Protein AF-A0A8D0GZB5-F1 (afdb_monomer)

Mean predicted aligned error: 7.15 Å

Nearest PDB structures (foldseek):
  3p8c-assembly1_B  TM=9.663E-01  e=1.824E-29  Homo sapiens
  7usc-assembly1_B  TM=9.760E-01  e=8.328E-29  Homo sapiens
  7usd-assembly1_B  TM=9.710E-01  e=8.677E-29  Homo sapiens
  7use-assembly1_B  TM=9.646E-01  e=8.677E-29  Homo sapiens
  4n78-assembly1_B  TM=9.648E-01  e=1.480E-28  Homo sapiens

Foldseek 3Di:
DVVLLLVVQLVCFPPDDLPPPCVSCVVLLVCLVVLLVVLVVVLVVLLVLLVLVVVLLVVLVVCVVVVDDAACLPPVVVLVVNLLSLLLNLLSLVVCLVPPSSSSSLRSNQSSVCSVPVDGDPCSVVSRVVSVCVPVPLLSLLVSCQSVLVVLLNSLLSCPVVLVVLLDFLVVCVVVVALDLVPDVVCNPPAPDDSRLPSLDPQDGDDSLSSLLSSCSSSVVCCVPPVSSVVSNLSSLLQAQWDDSDDLDIDRSLVSSLVNQVPDPPCVVVNVSSVVSNVNNLAPNLVRLLSLLVSLLVSLVNNLVVCVVPVLSCQRCVSSLSNSLRSLVVSVVRLVNDLPPPPRHDPNVSSDDPCNVSSVVSNVSSVVSCVVCVVSNVVSVVCCCVPPVVVVVVVVVPPDDCPDDPPDDDDD

Secondary structure (DSSP, 8-state):
-HHHHHHHHHHHTT---TTT-TTTSHHHHHHHHHHHHHHHHHHHHHHHHHHHHHHHHHHHHHHHHTT----TTTSHHHHHHHHHHHHHHHHHHHHHHH-TTHHHHHHHHHHHHHHHHSS--TTHHHHHHHHHHTTSHHHHHHHHTSTTHHHHHHHHHHTHHHHHHHT--HHHHHHTTTT-SSTTGGGSSS----TTGGGSPPSSS--HHHHHHHHHHHTTTHHHH-HHHHHHHHHHHTT-SEEEEETTEEEEHHHHHHHHHHTSTT-HHHHHHHHHHHHHHHHHHHHHHHHHHHHHHHHHHHHHHHHHH-GGGHHHHHHHHHHHHHHHHHHHHHHHHHSS--TT-S-GGGG--TTHHHHHHHHHHHHHHHHHTHHHHHHHHHHHIIIIIHHHHHHHHHS---TTSSSS----

Solvent-accessible surface area (backbone atoms only — not comparable to full-atom values): 23004 Å² total; per-residue (Å²): 113,63,66,59,28,46,56,49,36,50,74,35,56,72,70,72,60,74,79,85,39,46,84,54,38,44,57,50,68,74,43,18,73,57,46,34,67,69,36,43,67,59,45,50,53,54,50,53,53,51,53,50,49,52,54,50,50,56,48,54,53,50,43,60,75,64,63,64,87,48,31,48,78,78,46,36,72,62,35,48,51,54,46,49,50,53,50,48,52,52,33,52,50,54,52,55,60,66,45,80,57,50,54,34,54,47,42,52,30,37,49,20,41,19,75,72,72,77,46,67,55,89,59,49,65,62,51,37,51,53,58,58,60,37,72,51,44,66,64,43,47,28,60,70,30,51,85,47,29,65,61,52,52,48,38,51,57,45,42,49,65,60,48,56,67,71,68,57,47,38,67,54,39,59,75,68,48,57,71,55,62,69,83,47,64,89,51,52,80,45,63,72,79,51,99,43,61,82,70,53,56,77,84,80,87,75,56,68,48,54,44,36,44,51,52,47,58,33,28,45,73,46,53,79,76,36,69,69,55,36,52,52,34,48,53,28,44,40,70,47,65,59,42,72,61,54,91,86,48,65,39,53,49,54,63,54,49,39,56,58,39,66,74,40,90,88,32,66,67,57,40,49,51,42,53,53,27,48,54,48,26,47,71,44,40,42,59,44,53,45,41,36,53,58,46,46,43,56,40,47,50,53,45,45,53,52,41,70,78,38,56,74,44,44,40,41,40,42,65,52,56,44,43,51,48,40,55,49,50,52,53,52,56,50,45,63,68,55,53,71,78,59,94,80,54,65,67,66,69,44,60,58,68,91,60,50,65,57,44,54,48,51,46,49,52,50,53,47,53,53,64,76,42,40,68,56,35,50,53,42,51,54,48,42,43,65,72,45,51,51,51,56,51,50,54,60,70,68,51,75,77,75,91,74,73,83,87,76,74,90,80,130

Organism: Sphenodon punctatus (NCBI:txid8508)

Structure (mmCIF, N/CA/C/O backbone):
data_AF-A0A8D0GZB5-F1
#
_entry.id   AF-A0A8D0GZB5-F1
#
loop_
_atom_site.group_PDB
_atom_site.id
_atom_site.type_symbol
_atom_site.label_atom_id
_atom_site.label_alt_id
_atom_site.label_comp_id
_atom_site.label_asym_id
_atom_site.label_entity_id
_atom_site.label_seq_id
_atom_site.pdbx_PDB_ins_code
_atom_site.Cartn_x
_atom_site.Cartn_y
_atom_site.Cartn_z
_atom_site.occupancy
_atom_site.B_iso_or_equiv
_atom_site.auth_seq_id
_atom_site.auth_comp_id
_atom_site.auth_asym_id
_atom_site.auth_atom_id
_atom_site.pdbx_PDB_model_num
ATOM 1 N N . SER A 1 1 ? -39.139 0.754 20.064 1.00 78.31 1 SER A N 1
ATOM 2 C CA . SER A 1 1 ? -38.426 0.935 18.785 1.00 78.31 1 SER A CA 1
ATOM 3 C C . SER A 1 1 ? -37.000 0.451 18.968 1.00 78.31 1 SER A C 1
ATOM 5 O O . SER A 1 1 ? -36.469 0.668 20.049 1.00 78.31 1 SER A O 1
ATOM 7 N N . MET A 1 2 ? -36.387 -0.197 17.972 1.00 90.50 2 MET A N 1
ATOM 8 C CA . MET A 1 2 ? -34.974 -0.603 18.049 1.00 90.50 2 MET A CA 1
ATOM 9 C C . MET A 1 2 ? -34.041 0.617 18.164 1.00 90.50 2 MET A C 1
ATOM 11 O O . MET A 1 2 ? -33.030 0.576 18.855 1.00 90.50 2 MET A O 1
ATOM 15 N N . GLU A 1 3 ? -34.438 1.753 17.587 1.00 90.19 3 GLU A N 1
ATOM 16 C CA . GLU A 1 3 ? -33.656 2.995 17.554 1.00 90.19 3 GLU A CA 1
ATOM 17 C C . GLU A 1 3 ? -33.255 3.519 18.948 1.00 90.19 3 GLU A C 1
ATOM 19 O O . GLU A 1 3 ? -32.146 4.021 19.133 1.00 90.19 3 GLU A O 1
ATOM 24 N N . SER A 1 4 ? -34.122 3.371 19.959 1.00 89.56 4 SER A N 1
ATOM 25 C CA . SER A 1 4 ? -33.793 3.770 21.334 1.00 89.56 4 SER A CA 1
ATOM 26 C C . SER A 1 4 ? -32.680 2.909 21.931 1.00 89.56 4 SER A C 1
ATOM 28 O O . SER A 1 4 ? -31.830 3.426 22.654 1.00 89.56 4 SER A O 1
ATOM 30 N N . SER A 1 5 ? -32.657 1.614 21.599 1.00 92.31 5 SER A N 1
ATOM 31 C CA . SER A 1 5 ? -31.605 0.690 22.023 1.00 92.31 5 SER A CA 1
ATOM 32 C C . SER A 1 5 ? -30.276 1.033 21.349 1.00 92.31 5 SER A C 1
ATOM 34 O O . SER A 1 5 ? -29.260 1.104 22.033 1.00 92.31 5 SER A O 1
ATOM 36 N N . LEU A 1 6 ? -30.285 1.337 20.044 1.00 94.12 6 LEU A N 1
ATOM 37 C CA . LEU A 1 6 ? -29.076 1.730 19.302 1.00 94.12 6 LEU A CA 1
ATOM 38 C C . LEU A 1 6 ? -28.446 3.005 19.884 1.00 94.12 6 LEU A C 1
ATOM 40 O O . LEU A 1 6 ? -27.246 3.037 20.156 1.00 94.12 6 LEU A O 1
ATOM 44 N N . LYS A 1 7 ? -29.259 4.037 20.157 1.00 93.81 7 LYS A N 1
ATOM 45 C CA . LYS A 1 7 ? -28.791 5.293 20.776 1.00 93.81 7 LYS A CA 1
ATOM 46 C C . LYS A 1 7 ? -28.202 5.067 22.169 1.00 93.81 7 LYS A C 1
ATOM 48 O O . LYS A 1 7 ? -27.172 5.659 22.496 1.00 93.81 7 LYS A O 1
ATOM 53 N N . TYR A 1 8 ? -28.836 4.221 22.983 1.00 93.69 8 TYR A N 1
ATOM 54 C CA . TYR A 1 8 ? -28.316 3.856 24.302 1.00 93.69 8 TYR A CA 1
ATOM 55 C C . TYR A 1 8 ? -26.964 3.150 24.200 1.00 93.69 8 TYR A C 1
ATOM 57 O O . TYR A 1 8 ? -26.010 3.579 24.848 1.00 93.69 8 TYR A O 1
ATOM 65 N N . ILE A 1 9 ? -26.878 2.117 23.354 1.00 95.25 9 ILE A N 1
ATOM 66 C CA . ILE A 1 9 ? -25.661 1.327 23.154 1.00 95.25 9 ILE A CA 1
ATOM 67 C C . ILE A 1 9 ? -24.524 2.236 22.699 1.00 95.25 9 ILE A C 1
ATOM 69 O O . ILE A 1 9 ? -23.475 2.247 23.333 1.00 95.25 9 ILE A O 1
ATOM 73 N N . ASN A 1 10 ? -24.748 3.068 21.679 1.00 94.75 10 ASN A N 1
ATOM 74 C CA . ASN A 1 10 ? -23.716 3.975 21.180 1.00 94.75 10 ASN A CA 1
ATOM 75 C C . ASN A 1 10 ? -23.206 4.937 22.267 1.00 94.75 10 ASN A C 1
ATOM 77 O O . ASN A 1 10 ? -22.006 5.160 22.397 1.00 94.75 10 ASN A O 1
ATOM 81 N N . LYS A 1 11 ? -24.116 5.487 23.082 1.00 94.19 11 LYS A N 1
ATOM 82 C CA . LYS A 1 11 ? -23.776 6.440 24.150 1.00 94.19 11 LYS A CA 1
ATOM 83 C C . LYS A 1 11 ? -23.033 5.791 25.320 1.00 94.19 11 LYS A C 1
ATOM 85 O O . LYS A 1 11 ? -22.265 6.469 25.998 1.00 94.19 11 LYS A O 1
ATOM 90 N N . LYS A 1 12 ? -23.323 4.524 25.617 1.00 95.12 12 LYS A N 1
ATOM 91 C CA . LYS A 1 12 ? -22.764 3.806 26.769 1.00 95.12 12 LYS A CA 1
ATOM 92 C C . LYS A 1 12 ? -21.559 2.941 26.424 1.00 95.12 12 LYS A C 1
ATOM 94 O O . LYS A 1 12 ? -20.862 2.525 27.340 1.00 95.12 12 LYS A O 1
ATOM 99 N N . PHE A 1 13 ? -21.286 2.710 25.144 1.00 95.81 13 PHE A N 1
ATOM 100 C CA . PHE A 1 13 ? -20.160 1.906 24.688 1.00 95.81 13 PHE A CA 1
ATOM 101 C C . PHE A 1 13 ? -18.816 2.394 25.266 1.00 95.81 13 PHE A C 1
ATOM 103 O O . PHE A 1 13 ? -18.547 3.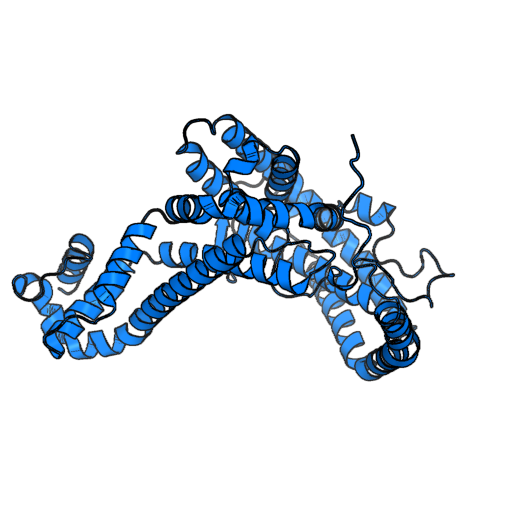598 25.228 1.00 95.81 13 PHE A O 1
ATOM 110 N N . PRO A 1 14 ? -17.939 1.493 25.754 1.00 94.44 14 PRO A N 1
ATOM 111 C CA . PRO A 1 14 ? -18.091 0.035 25.860 1.00 94.44 14 PRO A CA 1
ATOM 112 C C . PRO A 1 14 ? -18.763 -0.431 27.168 1.00 94.44 14 PRO A C 1
ATOM 114 O O . PRO A 1 14 ? -19.009 -1.618 27.344 1.00 94.44 14 PRO A O 1
ATOM 117 N N . ASN A 1 15 ? -19.092 0.482 28.082 1.00 93.38 15 ASN A N 1
ATOM 118 C CA . ASN A 1 15 ? -19.664 0.192 29.401 1.00 93.38 15 ASN A CA 1
ATOM 119 C C . ASN A 1 15 ? -21.188 -0.022 29.332 1.00 93.38 15 ASN A C 1
ATOM 121 O O . ASN A 1 15 ? -21.980 0.830 29.749 1.00 93.38 15 ASN A O 1
ATOM 125 N N . LEU A 1 16 ? -21.597 -1.159 28.772 1.00 89.56 16 LEU A N 1
ATOM 126 C CA . LEU A 1 16 ? -22.999 -1.542 28.604 1.00 89.56 16 LEU A CA 1
ATOM 127 C C . LEU A 1 16 ? -23.508 -2.293 29.842 1.00 89.56 16 LEU A C 1
ATOM 129 O O . LEU A 1 16 ? -22.900 -3.272 30.260 1.00 89.56 16 LEU A O 1
ATOM 133 N N . ASP A 1 17 ? -24.637 -1.857 30.409 1.00 85.31 17 ASP A N 1
ATOM 134 C CA . ASP A 1 17 ? -25.296 -2.553 31.521 1.00 85.31 17 ASP A CA 1
ATOM 135 C C . ASP A 1 17 ? -26.602 -3.196 31.045 1.00 85.31 17 ASP A C 1
ATOM 137 O O . ASP A 1 17 ? -27.658 -2.558 30.957 1.00 85.31 17 ASP A O 1
ATOM 141 N N . THR A 1 18 ? -26.519 -4.485 30.723 1.00 82.94 18 THR A N 1
ATOM 142 C CA . THR A 1 18 ? -27.644 -5.285 30.228 1.00 82.94 18 THR A CA 1
ATOM 143 C C . THR A 1 18 ? -28.671 -5.614 31.312 1.00 82.94 18 THR A C 1
ATOM 145 O O . THR A 1 18 ? -29.835 -5.865 30.991 1.00 82.94 18 THR A O 1
ATOM 148 N N . ARG A 1 19 ? -28.281 -5.574 32.595 1.00 77.69 19 ARG A N 1
ATOM 149 C CA . ARG A 1 19 ? -29.120 -5.992 33.727 1.00 77.69 19 ARG A CA 1
ATOM 150 C C . ARG A 1 19 ? -30.003 -4.857 34.230 1.00 77.69 19 ARG A C 1
ATOM 152 O O . ARG A 1 19 ? -31.192 -5.074 34.457 1.00 77.69 19 ARG A O 1
ATOM 159 N N . SER A 1 20 ? -29.459 -3.646 34.365 1.00 75.44 20 SER A N 1
ATOM 160 C CA . SER A 1 20 ? -30.212 -2.490 34.879 1.00 75.44 20 SER A CA 1
ATOM 161 C C . SER A 1 20 ? -31.029 -1.755 33.810 1.00 75.44 20 SER A C 1
ATOM 163 O O . SER A 1 20 ? -32.005 -1.078 34.129 1.00 75.44 20 SER A O 1
ATOM 165 N N . SER A 1 21 ? -30.665 -1.883 32.529 1.00 79.50 21 SER A N 1
ATOM 166 C CA . SER A 1 21 ? -31.226 -1.063 31.440 1.00 79.50 21 SER A CA 1
ATOM 167 C C . SER A 1 21 ? -32.299 -1.782 30.612 1.00 79.50 21 SER A C 1
ATOM 169 O O . SER A 1 21 ? -32.443 -1.560 29.406 1.00 79.50 21 SER A O 1
ATOM 171 N N . THR A 1 22 ? -33.104 -2.621 31.268 1.00 73.75 22 THR A N 1
ATOM 172 C CA . THR A 1 22 ? -34.102 -3.508 30.644 1.00 73.75 22 THR A CA 1
ATOM 173 C C . THR A 1 22 ? -35.170 -2.754 29.843 1.00 73.75 22 THR A C 1
ATOM 175 O O . THR A 1 22 ? -35.650 -3.259 28.832 1.00 73.75 22 THR A O 1
ATOM 178 N N . GLN A 1 23 ? -35.516 -1.520 30.237 1.00 80.44 23 GLN A N 1
ATOM 179 C CA . GLN A 1 23 ? -36.458 -0.683 29.477 1.00 80.44 23 GLN A CA 1
ATOM 180 C C . GLN A 1 23 ? -35.886 -0.222 28.130 1.00 80.44 23 GLN A C 1
ATOM 182 O O . GLN A 1 23 ? -36.610 -0.184 27.137 1.00 80.44 23 GLN A O 1
ATOM 187 N N . GLN A 1 24 ? -34.592 0.112 28.074 1.00 86.00 24 GLN A N 1
ATOM 188 C CA . GLN A 1 24 ? -33.960 0.611 26.848 1.00 86.00 24 GLN A CA 1
ATOM 189 C C . GLN A 1 24 ? -33.505 -0.520 25.927 1.00 86.00 24 GLN A C 1
ATOM 191 O O . GLN A 1 24 ? -33.499 -0.344 24.711 1.00 86.00 24 GLN A O 1
ATOM 196 N N . LEU A 1 25 ? -33.187 -1.689 26.484 1.00 90.62 25 LEU A N 1
ATOM 197 C CA . LEU A 1 25 ? -32.760 -2.878 25.743 1.00 90.62 25 LEU A CA 1
ATOM 198 C C . LEU A 1 25 ? -33.881 -3.909 25.521 1.00 90.62 25 LEU A C 1
ATOM 200 O O . LEU A 1 25 ? -33.632 -4.984 24.983 1.00 90.62 25 LEU A O 1
ATOM 204 N N . GLY A 1 26 ? -35.126 -3.590 25.886 1.00 90.81 26 GLY A N 1
ATOM 205 C CA . GLY A 1 26 ? -36.282 -4.474 25.697 1.00 90.81 26 GLY A CA 1
ATOM 206 C C . GLY A 1 26 ? -36.434 -5.040 24.272 1.00 90.81 26 GLY A C 1
ATOM 207 O O . GLY A 1 26 ? -36.696 -6.235 24.143 1.00 90.81 26 GLY A O 1
ATOM 208 N N . PRO A 1 27 ? -36.245 -4.247 23.195 1.00 92.38 27 PRO A N 1
ATOM 209 C CA . PRO A 1 27 ? -36.219 -4.761 21.822 1.00 92.38 27 PRO A CA 1
ATOM 210 C C . PRO A 1 27 ? -35.086 -5.767 21.566 1.00 92.38 27 PRO A C 1
ATOM 212 O O . PRO A 1 27 ? -35.333 -6.826 20.998 1.00 92.38 27 PRO A O 1
ATOM 215 N N . VAL A 1 28 ? -33.874 -5.484 22.058 1.00 93.31 28 VAL A N 1
ATOM 216 C CA . VAL A 1 28 ? -32.706 -6.377 21.933 1.00 93.31 28 VAL A CA 1
ATOM 217 C C . VAL A 1 28 ? -32.969 -7.713 22.630 1.00 93.31 28 VAL A C 1
ATOM 219 O O . VAL A 1 28 ? -32.693 -8.761 22.061 1.00 93.31 28 VAL A O 1
ATOM 222 N N . GLN A 1 29 ? -33.588 -7.698 23.816 1.00 92.12 29 GLN A N 1
ATOM 223 C CA . GLN A 1 29 ? -33.958 -8.921 24.538 1.00 92.12 29 GLN A CA 1
ATOM 224 C C . GLN A 1 29 ? -34.949 -9.792 23.751 1.00 92.12 29 GLN A C 1
ATOM 226 O O . GLN A 1 29 ? -34.854 -11.019 23.808 1.00 92.12 29 GLN A O 1
ATOM 231 N N . LYS A 1 30 ? -35.908 -9.179 23.042 1.00 93.88 30 LYS A N 1
ATOM 232 C CA . LYS A 1 30 ? -36.923 -9.902 22.256 1.00 93.88 30 LYS A CA 1
ATOM 233 C C . LYS A 1 30 ? -36.321 -10.601 21.035 1.00 93.88 30 LYS A C 1
ATOM 235 O O . LYS A 1 30 ? -36.726 -11.716 20.733 1.00 93.88 30 LYS A O 1
ATOM 240 N N . GLU A 1 31 ? -35.349 -9.974 20.376 1.00 95.69 31 GLU A N 1
ATOM 241 C CA . GLU A 1 31 ? -34.751 -10.453 19.118 1.00 95.69 31 GLU A CA 1
ATOM 242 C C . GLU A 1 31 ? -33.325 -11.014 19.291 1.00 95.69 31 GLU A C 1
ATOM 244 O O . GLU A 1 31 ? -32.630 -11.276 18.312 1.00 95.69 31 GLU A O 1
ATOM 249 N N . LYS A 1 32 ? -32.865 -11.243 20.528 1.00 95.56 32 LYS A N 1
ATOM 250 C CA . LYS A 1 32 ? -31.463 -11.579 20.852 1.00 95.56 32 LYS A CA 1
ATOM 251 C C . LYS A 1 32 ? -30.856 -12.710 20.013 1.00 95.56 32 LYS A C 1
ATOM 253 O O . LYS A 1 32 ? -29.715 -12.600 19.576 1.00 95.56 32 LYS A O 1
ATOM 258 N N . THR A 1 33 ? -31.610 -13.776 19.744 1.00 97.31 33 THR A N 1
ATOM 259 C CA . THR A 1 33 ? -31.131 -14.922 18.949 1.00 97.31 33 THR A CA 1
ATOM 260 C C . THR A 1 33 ? -30.911 -14.550 17.482 1.00 97.31 33 THR A C 1
ATOM 262 O O . THR A 1 33 ? -29.967 -15.024 16.855 1.00 97.31 33 THR A O 1
ATOM 265 N N . GLU A 1 34 ? -31.763 -13.685 16.933 1.00 97.25 34 GLU A N 1
ATOM 266 C CA . GLU A 1 34 ? -31.622 -13.162 15.575 1.00 97.25 34 GLU A CA 1
ATOM 267 C C . GLU A 1 34 ? -30.470 -12.170 15.470 1.00 97.25 34 GLU A C 1
ATOM 269 O O . GLU A 1 34 ? -29.665 -12.270 14.547 1.00 97.25 34 GLU A O 1
ATOM 274 N N . ILE A 1 35 ? -30.343 -11.284 16.456 1.00 97.38 35 ILE A N 1
ATOM 275 C CA . ILE A 1 35 ? -29.254 -10.310 16.538 1.00 97.38 35 ILE A CA 1
ATOM 276 C C . ILE A 1 35 ? -27.901 -11.021 16.571 1.00 97.38 35 ILE A C 1
ATOM 278 O O . ILE A 1 35 ? -27.030 -10.688 15.775 1.00 97.38 35 ILE A O 1
ATOM 282 N N . VAL A 1 36 ? -27.723 -12.026 17.437 1.00 97.69 36 VAL A N 1
ATOM 283 C CA . VAL A 1 36 ? -26.469 -12.796 17.494 1.00 97.69 36 VAL A CA 1
ATOM 284 C C . VAL A 1 36 ? -26.200 -13.491 16.162 1.00 97.69 36 VAL A C 1
ATOM 286 O O . VAL A 1 36 ? -25.101 -13.372 15.632 1.00 97.69 36 VAL A O 1
ATOM 289 N N . ARG A 1 37 ? -27.201 -14.154 15.572 1.00 97.81 37 ARG A N 1
ATOM 290 C CA . ARG A 1 37 ? -27.064 -14.822 14.268 1.00 97.81 37 ARG A CA 1
ATOM 291 C C . ARG A 1 37 ? -26.648 -13.856 13.153 1.00 97.81 37 ARG A C 1
ATOM 293 O O . ARG A 1 37 ? -25.787 -14.203 12.353 1.00 97.81 37 ARG A O 1
ATOM 300 N N . ALA A 1 38 ? -27.252 -12.671 13.088 1.00 97.69 38 ALA A N 1
ATOM 301 C CA . ALA A 1 38 ? -26.984 -11.690 12.039 1.00 97.69 38 ALA A CA 1
ATOM 302 C C . ALA A 1 38 ? -25.666 -10.928 12.254 1.00 97.69 38 ALA A C 1
ATOM 304 O O . ALA A 1 38 ? -24.961 -10.643 11.289 1.00 97.69 38 ALA A O 1
ATOM 305 N N . LEU A 1 39 ? -25.328 -10.599 13.506 1.00 97.81 39 LEU A N 1
ATOM 306 C CA . LEU A 1 39 ? -24.160 -9.779 13.834 1.00 97.81 39 LEU A CA 1
ATOM 307 C C . LEU A 1 39 ? -22.886 -10.581 14.104 1.00 97.81 39 LEU A C 1
ATOM 309 O O . LEU A 1 39 ? -21.807 -9.994 14.080 1.00 97.81 39 LEU A O 1
ATOM 313 N N . SER A 1 40 ? -22.975 -11.898 14.321 1.00 97.75 40 SER A N 1
ATOM 314 C CA . SER A 1 40 ? -21.807 -12.740 14.613 1.00 97.75 40 SER A CA 1
ATOM 315 C C . SER A 1 40 ? -20.682 -12.616 13.572 1.00 97.75 40 SER A C 1
ATOM 317 O O . SER A 1 40 ? -19.554 -12.370 13.996 1.00 97.75 40 SER A O 1
ATOM 319 N N . PRO A 1 41 ? -20.928 -12.664 12.243 1.00 98.00 41 PRO A N 1
ATOM 320 C CA . PRO A 1 41 ? -19.848 -12.517 11.262 1.00 98.00 41 PRO A CA 1
ATOM 321 C C . PRO A 1 41 ? -19.141 -11.156 11.339 1.00 98.00 41 PRO A C 1
ATOM 323 O O . PRO A 1 41 ? -17.919 -11.078 11.212 1.00 98.00 41 PRO A O 1
ATOM 326 N N . PHE A 1 42 ? -19.897 -10.080 11.588 1.00 97.38 42 PHE A N 1
ATOM 327 C CA . PHE A 1 42 ? -19.335 -8.738 11.749 1.00 97.38 42 PHE A CA 1
ATOM 328 C C . PHE A 1 42 ? -18.528 -8.622 13.042 1.00 97.38 42 PHE A C 1
ATOM 330 O O . PHE A 1 42 ? -17.418 -8.101 13.021 1.00 97.38 42 PHE A O 1
ATOM 337 N N . TYR A 1 43 ? -19.061 -9.135 14.155 1.00 98.19 43 TYR A N 1
ATOM 338 C CA . TYR A 1 43 ? -18.363 -9.144 15.437 1.00 98.19 43 TYR A CA 1
ATOM 339 C C . TYR A 1 43 ? -17.037 -9.901 15.348 1.00 98.19 43 TYR A C 1
ATOM 341 O O . TYR A 1 43 ? -16.013 -9.351 15.741 1.00 98.19 43 TYR A O 1
ATOM 349 N N . GLN A 1 44 ? -17.036 -11.102 14.761 1.00 98.12 44 GLN A N 1
ATOM 350 C CA . GLN A 1 44 ? -15.803 -11.874 14.589 1.00 98.12 44 GLN A CA 1
ATOM 351 C C . GLN A 1 44 ? -14.798 -11.159 13.687 1.00 98.12 44 GLN A C 1
ATOM 353 O O . GLN A 1 44 ? -13.628 -11.094 14.031 1.00 98.12 44 GLN A O 1
ATOM 358 N N . SER A 1 45 ? -15.253 -10.482 12.627 1.00 98.00 45 SER A N 1
ATOM 359 C CA . SER A 1 45 ? -14.355 -9.657 11.803 1.00 98.00 45 SER A CA 1
ATOM 360 C C . SER A 1 45 ? -13.684 -8.530 12.609 1.00 98.00 45 SER A C 1
ATOM 362 O O . SER A 1 45 ? -12.520 -8.211 12.383 1.00 98.00 45 SER A O 1
ATOM 364 N N . PHE A 1 46 ? -14.389 -7.912 13.565 1.00 98.12 46 PHE A N 1
ATOM 365 C CA . PHE A 1 46 ? -13.787 -6.911 14.455 1.00 98.12 46 PHE A CA 1
ATOM 366 C C . PHE A 1 46 ? -12.795 -7.528 15.450 1.00 98.12 46 PHE A C 1
ATOM 368 O O . PHE A 1 46 ? -11.778 -6.902 15.751 1.00 98.12 46 PHE A O 1
ATOM 375 N N . VAL A 1 47 ? -13.071 -8.740 15.942 1.00 98.38 47 VAL A N 1
ATOM 376 C CA . VAL A 1 47 ? -12.137 -9.504 16.784 1.00 98.38 47 VAL A CA 1
ATOM 377 C C . VAL A 1 47 ? -10.876 -9.857 15.992 1.00 98.38 47 VAL A C 1
ATOM 379 O O . VAL A 1 47 ? -9.783 -9.571 16.469 1.00 98.38 47 VAL A O 1
ATOM 382 N N . ASP A 1 48 ? -11.010 -10.338 14.755 1.00 98.44 48 ASP A N 1
ATOM 383 C CA . ASP A 1 48 ? -9.880 -10.647 13.871 1.00 98.44 48 ASP A CA 1
ATOM 384 C C . ASP A 1 48 ? -9.005 -9.408 13.612 1.00 98.44 48 ASP A C 1
ATOM 386 O O . ASP A 1 48 ? -7.779 -9.498 13.601 1.00 98.44 48 ASP A O 1
ATOM 390 N N . ILE A 1 49 ? -9.608 -8.222 13.446 1.00 97.88 49 ILE A N 1
ATOM 391 C CA . ILE A 1 49 ? -8.863 -6.957 13.298 1.00 97.88 49 ILE A CA 1
ATOM 392 C C . ILE A 1 49 ? -8.086 -6.612 14.578 1.00 97.88 49 ILE A C 1
ATOM 394 O O . ILE A 1 49 ? -6.955 -6.123 14.496 1.00 97.88 49 ILE A O 1
ATOM 398 N N . MET A 1 50 ? -8.672 -6.854 15.755 1.00 97.81 50 MET A N 1
ATOM 399 C CA . MET A 1 50 ? -7.996 -6.655 17.039 1.00 97.81 50 MET A CA 1
ATOM 400 C C . MET A 1 50 ? -6.811 -7.608 17.199 1.00 97.81 50 MET A C 1
ATOM 402 O O . MET A 1 50 ? -5.717 -7.164 17.537 1.00 97.81 50 MET A O 1
ATOM 406 N N . GLU A 1 51 ? -6.998 -8.892 16.907 1.00 97.94 51 GLU A N 1
ATOM 407 C CA . GLU A 1 51 ? -5.920 -9.878 16.980 1.00 97.94 51 GLU A CA 1
ATOM 408 C C . GLU A 1 51 ? -4.831 -9.587 15.946 1.00 97.94 51 GLU A C 1
ATOM 410 O O . GLU A 1 51 ? -3.647 -9.615 16.272 1.00 97.94 51 GLU A O 1
ATOM 415 N N . PHE A 1 52 ? -5.200 -9.236 14.712 1.00 98.25 52 PHE A N 1
ATOM 416 C CA . PHE A 1 52 ? -4.251 -8.808 13.687 1.00 98.25 52 PHE A CA 1
ATOM 417 C C . PHE A 1 52 ? -3.387 -7.636 14.169 1.00 98.25 52 PHE A C 1
ATOM 419 O O . PHE A 1 52 ? -2.166 -7.683 14.026 1.00 98.25 52 PHE A O 1
ATOM 426 N N . ARG A 1 53 ? -3.992 -6.614 14.791 1.00 97.00 53 ARG A N 1
ATOM 427 C CA . ARG A 1 53 ? -3.256 -5.496 15.403 1.00 97.00 53 ARG A CA 1
ATOM 428 C C . ARG A 1 53 ? -2.243 -5.978 16.440 1.00 97.00 53 ARG A C 1
ATOM 430 O O . ARG A 1 53 ? -1.108 -5.507 16.427 1.00 97.00 53 ARG A O 1
ATOM 437 N N . ASP A 1 54 ? -2.642 -6.877 17.335 1.00 96.50 54 ASP A N 1
ATOM 438 C CA . ASP A 1 54 ? -1.759 -7.361 18.399 1.00 96.50 54 ASP A CA 1
ATOM 439 C C . ASP A 1 54 ? -0.523 -8.067 17.815 1.00 96.50 54 ASP A C 1
ATOM 441 O O . ASP A 1 54 ? 0.606 -7.757 18.202 1.00 96.50 54 ASP A O 1
ATOM 445 N N . HIS A 1 55 ? -0.722 -8.926 16.809 1.00 98.25 55 HIS A N 1
ATOM 446 C CA . HIS A 1 55 ? 0.371 -9.594 16.096 1.00 98.25 55 HIS A CA 1
ATOM 447 C C . HIS A 1 55 ? 1.277 -8.603 15.352 1.00 98.25 55 HIS A C 1
ATOM 449 O O . HIS A 1 55 ? 2.499 -8.762 15.347 1.00 98.25 55 HIS A O 1
ATOM 455 N N . VAL A 1 56 ? 0.701 -7.563 14.734 1.00 97.94 56 VAL A N 1
ATOM 456 C CA . VAL A 1 56 ? 1.485 -6.496 14.094 1.00 97.94 56 VAL A CA 1
ATOM 457 C C . VAL A 1 56 ? 2.380 -5.818 15.126 1.00 97.94 56 VAL A C 1
ATOM 459 O O . VAL A 1 56 ? 3.566 -5.640 14.855 1.00 97.94 56 VAL A O 1
ATOM 462 N N . TYR A 1 57 ? 1.873 -5.486 16.316 1.00 95.19 57 TYR A N 1
ATOM 463 C CA . TYR A 1 57 ? 2.708 -4.846 17.334 1.00 95.19 57 TYR A CA 1
ATOM 464 C C . TYR A 1 57 ? 3.822 -5.712 17.859 1.00 95.19 57 TYR A C 1
ATOM 466 O O . TYR A 1 57 ? 4.951 -5.237 17.987 1.00 95.19 57 TYR A O 1
ATOM 474 N N . GLU A 1 58 ? 3.522 -6.964 18.170 1.00 97.69 58 GLU A N 1
ATOM 475 C CA . GLU A 1 58 ? 4.543 -7.901 18.608 1.00 97.69 58 GLU A CA 1
ATOM 476 C C . GLU A 1 58 ? 5.668 -8.005 17.569 1.00 97.69 58 GLU A C 1
ATOM 478 O O . GLU A 1 58 ? 6.853 -7.916 17.908 1.00 97.69 58 GLU A O 1
ATOM 483 N N . LEU A 1 59 ? 5.303 -8.085 16.286 1.00 98.00 59 LEU A N 1
ATOM 484 C CA . LEU A 1 59 ? 6.264 -8.167 15.195 1.00 98.00 59 LEU A CA 1
ATOM 485 C C . LEU A 1 59 ? 7.076 -6.874 15.023 1.00 98.00 59 LEU A C 1
ATOM 487 O O . LEU A 1 59 ? 8.298 -6.948 14.901 1.00 98.00 59 LEU A O 1
ATOM 491 N N . LEU A 1 60 ? 6.441 -5.697 15.043 1.00 96.81 60 LEU A N 1
ATOM 492 C CA . LEU A 1 60 ? 7.146 -4.412 14.928 1.00 96.81 60 LEU A CA 1
ATOM 493 C C . LEU A 1 60 ? 8.138 -4.207 16.083 1.00 96.81 60 LEU A C 1
ATOM 495 O O . LEU A 1 60 ? 9.279 -3.806 15.853 1.00 96.81 60 LEU A O 1
ATOM 499 N N . ASN A 1 61 ? 7.747 -4.563 17.308 1.00 96.69 61 ASN A N 1
ATOM 500 C CA . ASN A 1 61 ? 8.633 -4.517 18.472 1.00 96.69 61 ASN A CA 1
ATOM 501 C C . ASN A 1 61 ? 9.807 -5.497 18.342 1.00 96.69 61 ASN A C 1
ATOM 503 O O . ASN A 1 61 ? 10.940 -5.159 18.682 1.00 96.69 61 ASN A O 1
ATOM 507 N N . THR A 1 62 ? 9.557 -6.697 17.814 1.00 97.38 62 THR A N 1
ATOM 508 C CA . THR A 1 62 ? 10.604 -7.702 17.574 1.00 97.38 62 THR A CA 1
ATOM 509 C C . THR A 1 62 ? 11.607 -7.231 16.520 1.00 97.38 62 THR A C 1
ATOM 511 O O . THR A 1 62 ? 12.813 -7.415 16.693 1.00 97.38 62 THR A O 1
ATOM 514 N N . ILE A 1 63 ? 11.130 -6.588 15.451 1.00 95.75 63 ILE A N 1
ATOM 515 C CA . ILE A 1 63 ? 11.966 -5.994 14.397 1.00 95.75 63 ILE A CA 1
ATOM 516 C C . ILE A 1 63 ? 12.881 -4.906 14.970 1.00 95.75 63 ILE A C 1
ATOM 518 O O . ILE A 1 63 ? 14.084 -4.904 14.694 1.00 95.75 63 ILE A O 1
ATOM 522 N N . ASP A 1 64 ? 12.332 -4.018 15.799 1.00 94.25 64 ASP A N 1
ATOM 523 C CA . ASP A 1 64 ? 13.101 -2.954 16.446 1.00 94.25 64 ASP A CA 1
ATOM 524 C C . ASP A 1 64 ? 14.145 -3.507 17.419 1.00 94.25 64 ASP A C 1
ATOM 526 O O . ASP A 1 64 ? 15.309 -3.097 17.378 1.00 94.25 64 ASP A O 1
ATOM 530 N N . ALA A 1 65 ? 13.756 -4.471 18.257 1.00 96.50 65 ALA A N 1
ATOM 531 C CA . ALA A 1 65 ? 14.660 -5.143 19.189 1.00 96.50 65 ALA A CA 1
ATOM 532 C C . ALA A 1 65 ? 15.797 -5.878 18.459 1.00 96.50 65 ALA A C 1
ATOM 534 O O . ALA A 1 65 ? 16.933 -5.888 18.931 1.00 96.50 65 ALA A O 1
ATOM 535 N N . SER A 1 66 ? 15.503 -6.442 17.286 1.00 95.81 66 SER A N 1
ATOM 536 C CA . SER A 1 66 ? 16.478 -7.140 16.441 1.00 95.81 66 SER A CA 1
ATOM 537 C C . SER A 1 66 ? 17.354 -6.198 15.612 1.00 95.81 66 SER A C 1
ATOM 539 O O . SER A 1 66 ? 18.286 -6.662 14.958 1.00 95.81 66 SER A O 1
ATOM 541 N N . GLN A 1 67 ? 17.063 -4.891 15.611 1.00 94.12 67 GLN A N 1
ATOM 542 C CA . GLN A 1 67 ? 17.752 -3.878 14.805 1.00 94.12 67 GLN A CA 1
ATOM 543 C C . GLN A 1 67 ? 17.891 -4.283 13.333 1.00 94.12 67 GLN A C 1
ATOM 545 O O . GLN A 1 67 ? 18.954 -4.136 12.724 1.00 94.12 67 GLN A O 1
ATOM 550 N N . CYS A 1 68 ? 16.811 -4.818 12.763 1.00 94.69 68 CYS A N 1
ATOM 551 C CA . CYS A 1 68 ? 16.811 -5.311 11.396 1.00 94.69 68 CYS A CA 1
ATOM 552 C C . CYS A 1 68 ? 17.288 -4.240 10.401 1.00 94.69 68 CYS A C 1
ATOM 554 O O . CYS A 1 68 ? 16.846 -3.090 10.425 1.00 94.69 68 CYS A O 1
ATOM 556 N N . TYR A 1 69 ? 18.181 -4.639 9.496 1.00 94.56 69 TYR A N 1
ATOM 557 C CA . TYR A 1 69 ? 18.616 -3.798 8.386 1.00 94.56 69 TYR A CA 1
ATOM 558 C C . TYR A 1 69 ? 17.614 -3.894 7.234 1.00 94.56 69 TYR A C 1
ATOM 560 O O . TYR A 1 69 ? 17.233 -4.996 6.839 1.00 94.56 69 TYR A O 1
ATOM 568 N N . PHE A 1 70 ? 17.216 -2.750 6.681 1.00 93.56 70 PHE A N 1
ATOM 569 C CA . PHE A 1 70 ? 16.268 -2.656 5.574 1.00 93.56 70 PHE A CA 1
ATOM 570 C C . PHE A 1 70 ? 16.878 -1.877 4.415 1.00 93.56 70 PHE A C 1
ATOM 572 O O . PHE A 1 70 ? 17.221 -0.703 4.564 1.00 93.56 70 PHE A O 1
ATOM 579 N N . ASP A 1 71 ?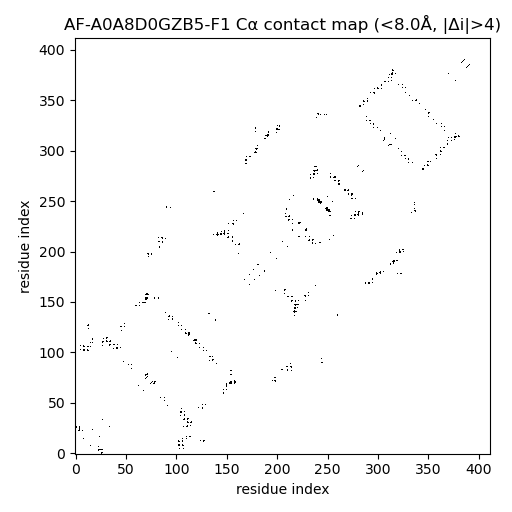 16.970 -2.526 3.260 1.00 90.06 71 ASP A N 1
ATOM 580 C CA . ASP A 1 71 ? 17.339 -1.904 1.998 1.00 90.06 71 ASP A CA 1
ATOM 581 C C . ASP A 1 71 ? 16.640 -2.632 0.847 1.00 90.06 71 ASP A C 1
ATOM 583 O O . ASP A 1 71 ? 16.852 -3.826 0.608 1.00 90.06 71 ASP A O 1
ATOM 587 N N . ILE A 1 72 ? 15.801 -1.905 0.109 1.00 87.19 72 ILE A N 1
ATOM 588 C CA . ILE A 1 72 ? 15.035 -2.465 -1.005 1.00 87.19 72 ILE A CA 1
ATOM 589 C C . ILE A 1 72 ? 15.936 -3.055 -2.100 1.00 87.19 72 ILE A C 1
ATOM 591 O O . ILE A 1 72 ? 15.501 -3.951 -2.817 1.00 87.19 72 ILE A O 1
ATOM 595 N N . HIS A 1 73 ? 17.184 -2.598 -2.217 1.00 84.06 73 HIS A N 1
ATOM 596 C CA . HIS A 1 73 ? 18.158 -3.081 -3.192 1.00 84.06 73 HIS A CA 1
ATOM 597 C C . HIS A 1 73 ? 18.880 -4.356 -2.752 1.00 84.06 73 HIS A C 1
ATOM 599 O O . HIS A 1 73 ? 19.397 -5.077 -3.602 1.00 84.06 73 HIS A O 1
ATOM 605 N N . VAL A 1 74 ? 18.902 -4.649 -1.450 1.00 88.62 74 VAL A N 1
ATOM 606 C CA . VAL A 1 74 ? 19.637 -5.789 -0.884 1.00 88.62 74 VAL A CA 1
ATOM 607 C C . VAL A 1 74 ? 18.671 -6.891 -0.466 1.00 88.62 74 VAL A C 1
ATOM 609 O O . VAL A 1 74 ? 18.687 -7.991 -1.011 1.00 88.62 74 VAL A O 1
ATOM 612 N N . ASN A 1 75 ? 17.786 -6.602 0.486 1.00 89.88 75 ASN A N 1
ATOM 613 C CA . ASN A 1 75 ? 16.839 -7.562 1.043 1.00 89.88 75 ASN A CA 1
ATOM 614 C C . ASN A 1 75 ? 15.408 -7.204 0.632 1.00 89.88 75 ASN A C 1
ATOM 616 O O . ASN A 1 75 ? 14.519 -7.004 1.463 1.00 89.88 75 ASN A O 1
ATOM 620 N N . TYR A 1 76 ? 15.199 -7.177 -0.688 1.00 87.06 76 TYR A N 1
ATOM 621 C CA . TYR A 1 76 ? 13.965 -6.751 -1.347 1.00 87.06 76 TYR A CA 1
ATOM 622 C C . TYR A 1 76 ? 12.696 -7.312 -0.696 1.00 87.06 76 TYR A C 1
ATOM 624 O O . TYR A 1 76 ? 11.839 -6.549 -0.259 1.00 87.06 76 TYR A O 1
ATOM 632 N N . ASN A 1 77 ? 12.581 -8.642 -0.588 1.00 87.62 77 ASN A N 1
ATOM 633 C CA . ASN A 1 77 ? 11.372 -9.289 -0.068 1.00 87.62 77 ASN A CA 1
ATOM 634 C C . ASN A 1 77 ? 11.091 -8.907 1.387 1.00 87.62 77 ASN A C 1
ATOM 636 O O . ASN A 1 77 ? 9.936 -8.704 1.756 1.00 87.62 77 ASN A O 1
ATOM 640 N N . PHE A 1 78 ? 12.136 -8.783 2.203 1.00 92.12 78 PHE A N 1
ATOM 641 C CA . PHE A 1 78 ? 12.008 -8.448 3.615 1.00 92.12 78 PHE A CA 1
ATOM 642 C C . PHE A 1 78 ? 11.597 -6.982 3.801 1.00 92.12 78 PHE A C 1
ATOM 644 O O . PHE A 1 78 ? 10.585 -6.701 4.441 1.00 92.12 78 PHE A O 1
ATOM 651 N N . THR A 1 79 ? 12.302 -6.063 3.136 1.00 91.94 79 THR A N 1
ATOM 652 C CA . THR A 1 79 ? 11.995 -4.623 3.121 1.00 91.94 79 THR A CA 1
ATOM 653 C C . THR A 1 79 ? 10.600 -4.348 2.569 1.00 91.94 79 THR A C 1
ATOM 655 O O . THR A 1 79 ? 9.823 -3.602 3.165 1.00 91.94 79 THR A O 1
ATOM 658 N N . LYS A 1 80 ? 10.241 -4.987 1.453 1.00 89.06 80 LYS A N 1
ATOM 659 C CA . LYS A 1 80 ? 8.916 -4.849 0.851 1.00 89.06 80 LYS A CA 1
ATOM 660 C C . LYS A 1 80 ? 7.821 -5.372 1.781 1.00 89.06 80 LYS A C 1
ATOM 662 O O . LYS A 1 80 ? 6.845 -4.664 1.988 1.00 89.06 80 LYS A O 1
ATOM 667 N N . SER A 1 81 ? 7.979 -6.567 2.353 1.00 92.25 81 SER A N 1
ATOM 668 C CA . SER A 1 81 ? 6.961 -7.156 3.239 1.00 92.25 81 SER A CA 1
ATOM 669 C C . SER A 1 81 ? 6.748 -6.316 4.499 1.00 92.25 81 SER A C 1
ATOM 671 O O . SER A 1 81 ? 5.617 -6.161 4.951 1.00 92.25 81 SER A O 1
ATOM 673 N N . TYR A 1 82 ? 7.815 -5.716 5.033 1.00 94.38 82 TYR A N 1
ATOM 674 C CA . TYR A 1 82 ? 7.723 -4.776 6.147 1.00 94.38 82 TYR A CA 1
ATOM 675 C C . TYR A 1 82 ? 6.905 -3.526 5.781 1.00 94.38 82 TYR A C 1
ATOM 677 O O . TYR A 1 82 ? 5.974 -3.158 6.496 1.00 94.38 82 TYR A O 1
ATOM 685 N N . LEU A 1 83 ? 7.180 -2.911 4.626 1.00 92.69 83 LEU A N 1
ATOM 686 C CA . LEU A 1 83 ? 6.405 -1.763 4.142 1.00 92.69 83 LEU A CA 1
ATOM 687 C C . LEU A 1 83 ? 4.948 -2.127 3.809 1.00 92.69 83 LEU A C 1
ATOM 689 O O . LEU A 1 83 ? 4.045 -1.347 4.118 1.00 92.69 83 LEU A O 1
ATOM 693 N N . ASP A 1 84 ? 4.716 -3.295 3.199 1.00 91.62 84 ASP A N 1
ATOM 694 C CA . ASP A 1 84 ? 3.379 -3.830 2.914 1.00 91.62 84 ASP A CA 1
ATOM 695 C C . ASP A 1 84 ? 2.575 -3.963 4.212 1.00 91.62 84 ASP A C 1
ATOM 697 O O . ASP A 1 84 ? 1.419 -3.542 4.261 1.00 91.62 84 ASP A O 1
ATOM 701 N N . LEU A 1 85 ? 3.185 -4.511 5.270 1.00 94.88 85 LEU A N 1
ATOM 702 C CA . LEU A 1 85 ? 2.546 -4.694 6.570 1.00 94.88 85 LEU A CA 1
ATOM 703 C C . LEU A 1 85 ? 2.134 -3.355 7.184 1.00 94.88 85 LEU A C 1
ATOM 705 O O . LEU A 1 85 ? 0.990 -3.210 7.604 1.00 94.88 85 LEU A O 1
ATOM 709 N N . ILE A 1 86 ? 3.027 -2.361 7.180 1.00 94.62 86 ILE A N 1
ATOM 710 C CA . ILE A 1 86 ? 2.750 -1.021 7.722 1.00 94.62 86 ILE A CA 1
ATOM 711 C C . ILE A 1 86 ? 1.585 -0.359 6.984 1.00 94.62 86 ILE A C 1
ATOM 713 O O . ILE A 1 86 ? 0.664 0.181 7.607 1.00 94.62 86 ILE A O 1
ATOM 717 N N . VAL A 1 87 ? 1.607 -0.401 5.650 1.00 92.38 87 VAL A N 1
ATOM 718 C CA . VAL A 1 87 ? 0.551 0.200 4.830 1.00 92.38 87 VAL A CA 1
ATOM 719 C C . VAL A 1 87 ? -0.765 -0.554 4.988 1.00 92.38 87 VAL A C 1
ATOM 721 O O . VAL A 1 87 ? -1.810 0.086 5.115 1.00 92.38 87 VAL A O 1
ATOM 724 N N . THR A 1 88 ? -0.732 -1.886 5.032 1.00 93.81 88 THR A N 1
ATOM 725 C CA . THR A 1 88 ? -1.922 -2.721 5.247 1.00 93.81 88 THR A CA 1
ATOM 726 C C . THR A 1 88 ? -2.530 -2.439 6.611 1.00 93.81 88 THR A C 1
ATOM 728 O O . THR A 1 88 ? -3.720 -2.153 6.696 1.00 93.81 88 THR A O 1
ATOM 731 N N . TYR A 1 89 ? -1.712 -2.428 7.663 1.00 95.75 89 TYR A N 1
ATOM 732 C CA . TYR A 1 89 ? -2.148 -2.133 9.021 1.00 95.75 89 TYR A CA 1
ATOM 733 C C . TYR A 1 89 ? -2.819 -0.761 9.115 1.00 95.75 89 TYR A C 1
ATOM 735 O O . TYR A 1 89 ? -3.961 -0.643 9.560 1.00 95.75 89 TYR A O 1
ATOM 743 N N . THR A 1 90 ? -2.159 0.265 8.579 1.00 94.56 90 THR A N 1
ATOM 744 C CA . THR A 1 90 ? -2.713 1.621 8.526 1.00 94.56 90 THR A CA 1
ATOM 745 C C . THR A 1 90 ? -4.029 1.661 7.756 1.00 94.56 90 THR A C 1
ATOM 747 O O . THR A 1 90 ? -4.994 2.271 8.208 1.00 94.56 90 THR A O 1
ATOM 750 N N . SER A 1 91 ? -4.098 0.986 6.608 1.00 93.44 91 SER A N 1
ATOM 751 C CA . SER A 1 91 ? -5.302 0.956 5.774 1.00 93.44 91 SER A CA 1
ATOM 752 C C . SER A 1 91 ? -6.465 0.275 6.493 1.00 93.44 91 SER A C 1
ATOM 754 O O . SER A 1 91 ? -7.560 0.828 6.505 1.00 93.44 91 SER A O 1
ATOM 756 N N . VAL A 1 92 ? -6.233 -0.861 7.158 1.00 95.12 92 VAL A N 1
ATOM 757 C CA . VAL A 1 92 ? -7.247 -1.575 7.954 1.00 95.12 92 VAL A CA 1
ATOM 758 C C . VAL A 1 92 ? -7.793 -0.689 9.074 1.00 95.12 92 VAL A C 1
ATOM 760 O O . VAL A 1 92 ? -9.008 -0.572 9.217 1.00 95.12 92 VAL A O 1
ATOM 763 N N . ILE A 1 93 ? -6.927 -0.004 9.827 1.00 95.62 93 ILE A N 1
ATOM 764 C CA . ILE A 1 93 ? -7.353 0.890 10.914 1.00 95.62 93 ILE A CA 1
ATOM 765 C C . ILE A 1 93 ? -8.129 2.107 10.383 1.00 95.62 93 ILE A C 1
ATOM 767 O O . ILE A 1 93 ? -9.143 2.505 10.962 1.00 95.62 93 ILE A O 1
ATOM 771 N N . LEU A 1 94 ? -7.704 2.691 9.259 1.00 93.75 94 LEU A N 1
ATOM 772 C CA . LEU A 1 94 ? -8.428 3.802 8.636 1.00 93.75 94 LEU A CA 1
ATOM 773 C C . LEU A 1 94 ? -9.791 3.377 8.079 1.00 93.75 94 LEU A C 1
ATOM 775 O O . LEU A 1 94 ? -10.741 4.153 8.165 1.00 93.75 94 LEU A O 1
ATOM 779 N N . LEU A 1 95 ? -9.906 2.162 7.540 1.00 93.56 95 LEU A N 1
ATOM 780 C CA . LEU A 1 95 ? -11.178 1.593 7.088 1.00 93.56 95 LEU A CA 1
ATOM 781 C C . LEU A 1 95 ? -12.103 1.291 8.266 1.00 93.56 95 LEU A C 1
ATOM 783 O O . LEU A 1 95 ? -13.278 1.641 8.218 1.00 93.56 95 LEU A O 1
ATOM 787 N N . LEU A 1 96 ? -11.569 0.732 9.355 1.00 94.25 96 LEU A N 1
ATOM 788 C CA . LEU A 1 96 ? -12.314 0.511 10.593 1.00 94.25 96 LEU A CA 1
ATOM 789 C C . LEU A 1 96 ? -12.949 1.814 11.100 1.00 94.25 96 LEU A C 1
ATOM 791 O O . LEU A 1 96 ? -14.115 1.829 11.491 1.00 94.25 96 LEU A O 1
ATOM 795 N N . ALA A 1 97 ? -12.209 2.923 11.049 1.00 92.56 97 ALA A N 1
ATOM 796 C CA . ALA A 1 97 ? -12.711 4.225 11.474 1.00 92.56 97 ALA A CA 1
ATOM 797 C C . ALA A 1 97 ? -13.834 4.788 10.581 1.00 92.56 97 ALA A C 1
ATOM 799 O O . ALA A 1 97 ? -14.638 5.584 11.071 1.00 92.56 97 ALA A O 1
ATOM 800 N N . ARG A 1 98 ? -13.921 4.366 9.308 1.00 92.31 98 ARG A N 1
ATOM 801 C CA . ARG A 1 98 ? -15.009 4.741 8.381 1.00 92.31 98 ARG A CA 1
ATOM 802 C C . ARG A 1 98 ? -16.320 4.014 8.670 1.00 92.31 98 ARG A C 1
ATOM 804 O O . ARG A 1 98 ? -17.365 4.455 8.208 1.00 92.31 98 ARG A O 1
ATOM 811 N N . ILE A 1 99 ? -16.290 2.933 9.448 1.00 93.94 99 ILE A N 1
ATOM 812 C CA . ILE A 1 99 ? -17.504 2.241 9.878 1.00 93.94 99 ILE A CA 1
ATOM 813 C C . ILE A 1 99 ? -18.137 3.059 11.012 1.00 93.94 99 ILE A C 1
ATOM 815 O O . ILE A 1 99 ? -17.745 2.941 12.179 1.00 93.94 99 ILE A O 1
ATOM 819 N N . GLU A 1 100 ? -19.097 3.920 10.662 1.00 91.81 100 GLU A N 1
ATOM 820 C CA . GLU A 1 100 ? -19.770 4.839 11.594 1.00 91.81 100 GLU A CA 1
ATOM 821 C C . GLU A 1 100 ? -20.455 4.081 12.744 1.00 91.81 100 GLU A C 1
ATOM 823 O O . GLU A 1 100 ? -20.243 4.392 13.918 1.00 91.81 100 GLU A O 1
ATOM 828 N N . ASP A 1 101 ? -21.169 3.001 12.419 1.00 94.38 101 ASP A N 1
ATOM 829 C CA . ASP A 1 101 ? -21.952 2.213 13.376 1.00 94.38 101 ASP A CA 1
ATOM 830 C C . ASP A 1 101 ? -21.154 1.112 14.100 1.00 94.38 101 ASP A C 1
ATOM 832 O O . ASP A 1 101 ? -21.738 0.265 14.777 1.00 94.38 101 ASP A O 1
ATOM 836 N N . ARG A 1 102 ? -19.813 1.103 14.025 1.00 95.56 102 ARG A N 1
ATOM 837 C CA . ARG A 1 102 ? -18.978 0.033 14.620 1.00 95.56 102 ARG A CA 1
ATOM 838 C C . ARG A 1 102 ? -19.259 -0.203 16.111 1.00 95.56 102 ARG A C 1
ATOM 840 O O . ARG A 1 102 ? -19.377 -1.347 16.540 1.00 95.56 102 ARG A O 1
ATOM 847 N N . LYS A 1 103 ? -19.444 0.869 16.898 1.00 96.62 103 LYS A N 1
ATOM 848 C CA . LYS A 1 103 ? -19.763 0.788 18.341 1.00 96.62 103 LYS A CA 1
ATOM 849 C C . LYS A 1 103 ? -21.122 0.126 18.574 1.00 96.62 103 LYS A C 1
ATOM 851 O O . LYS A 1 103 ? -21.280 -0.669 19.498 1.00 96.62 103 LYS A O 1
ATOM 856 N N . VAL A 1 104 ? -22.093 0.435 17.716 1.00 96.56 104 VAL A N 1
ATOM 857 C CA . VAL A 1 104 ? -23.444 -0.125 17.775 1.00 96.56 104 VAL A CA 1
ATOM 858 C C . VAL A 1 104 ? -23.430 -1.599 17.389 1.00 96.56 104 VAL A C 1
ATOM 860 O O . VAL A 1 104 ? -23.976 -2.400 18.137 1.00 96.56 104 VAL A O 1
ATOM 863 N N . LEU A 1 105 ? -22.766 -1.974 16.292 1.00 97.06 105 LEU A N 1
ATOM 864 C CA . LEU A 1 105 ? -22.657 -3.368 15.842 1.00 97.06 105 LEU A CA 1
ATOM 865 C C . LEU A 1 105 ? -22.028 -4.261 16.922 1.00 97.06 105 LEU A C 1
ATOM 867 O O . LEU A 1 105 ? -22.602 -5.283 17.300 1.00 97.06 105 LEU A O 1
ATOM 871 N N . ILE A 1 106 ? -20.887 -3.833 17.470 1.00 97.81 106 ILE A N 1
ATOM 872 C CA . ILE A 1 106 ? -20.153 -4.569 18.508 1.00 97.81 106 ILE A CA 1
ATOM 873 C C . ILE A 1 106 ? -20.965 -4.621 19.810 1.00 97.81 106 ILE A C 1
ATOM 875 O O . ILE A 1 106 ? -21.132 -5.684 20.409 1.00 97.81 106 ILE A O 1
ATOM 879 N N . GLY A 1 107 ? -21.503 -3.480 20.249 1.00 97.12 107 GLY A N 1
ATOM 880 C CA . GLY A 1 107 ? -22.259 -3.387 21.496 1.00 97.12 107 GLY A CA 1
ATOM 881 C C . GLY A 1 107 ? -23.589 -4.139 21.464 1.00 97.12 107 GLY A C 1
ATOM 882 O O . GLY A 1 107 ? -23.962 -4.775 22.446 1.00 97.12 107 GLY A O 1
ATOM 883 N N . MET A 1 108 ? -24.297 -4.111 20.335 1.00 96.50 108 MET A N 1
ATOM 884 C CA . MET A 1 108 ? -25.567 -4.814 20.157 1.00 96.50 108 MET A CA 1
ATOM 885 C C . MET A 1 108 ? -25.374 -6.328 20.137 1.00 96.50 108 MET A C 1
ATOM 887 O O . MET A 1 108 ? -26.146 -7.034 20.789 1.00 96.50 108 MET A O 1
ATOM 891 N N . TYR A 1 109 ? -24.317 -6.813 19.474 1.00 97.88 109 TYR A N 1
ATOM 892 C CA . TYR A 1 109 ? -23.919 -8.216 19.559 1.00 97.88 109 TYR A CA 1
ATOM 893 C C . TYR A 1 109 ? -23.637 -8.622 21.010 1.00 97.88 109 TYR A C 1
ATOM 895 O O . TYR A 1 109 ? -24.239 -9.581 21.488 1.00 97.88 109 TYR A O 1
ATOM 903 N N . ASN A 1 110 ? -22.796 -7.874 21.737 1.00 97.31 110 ASN A N 1
ATOM 904 C CA . ASN A 1 110 ? -22.439 -8.240 23.110 1.00 97.31 110 ASN A CA 1
ATOM 905 C C . ASN A 1 110 ? -23.644 -8.221 24.060 1.00 97.31 110 ASN A C 1
ATOM 907 O O . ASN A 1 110 ? -23.816 -9.153 24.843 1.00 97.31 110 ASN A O 1
ATOM 911 N N . CYS A 1 111 ? -24.524 -7.218 23.954 1.00 96.31 111 CYS A N 1
ATOM 912 C CA . CYS A 1 111 ? -25.765 -7.180 24.730 1.00 96.31 111 CYS A CA 1
ATOM 913 C C . CYS A 1 111 ? -26.616 -8.437 24.499 1.00 96.31 111 CYS A C 1
ATOM 915 O O . CYS A 1 111 ? -27.055 -9.073 25.454 1.00 96.31 111 CYS A O 1
ATOM 917 N N . ALA A 1 112 ? -26.844 -8.807 23.235 1.00 96.38 112 ALA A N 1
ATOM 918 C CA . ALA A 1 112 ? -27.636 -9.983 22.891 1.00 96.38 112 ALA A CA 1
ATOM 919 C C . ALA A 1 112 ? -26.942 -11.292 23.311 1.00 96.38 112 ALA A C 1
ATOM 921 O O . ALA A 1 112 ? -27.604 -12.199 23.817 1.00 96.38 112 ALA A O 1
ATOM 922 N N . HIS A 1 113 ? -25.618 -11.372 23.165 1.00 96.44 113 HIS A N 1
ATOM 923 C CA . HIS A 1 113 ? -24.807 -12.499 23.615 1.00 96.44 113 HIS A CA 1
ATOM 924 C C . HIS A 1 113 ? -24.925 -12.704 25.130 1.00 96.44 113 HIS A C 1
ATOM 926 O O . HIS A 1 113 ? -25.227 -13.813 25.570 1.00 96.44 113 HIS A O 1
ATOM 932 N N . GLU A 1 114 ? -24.764 -11.644 25.927 1.00 95.69 114 GLU A N 1
ATOM 933 C CA . GLU A 1 114 ? -24.894 -11.704 27.386 1.00 95.69 114 GLU A CA 1
ATOM 934 C C . GLU A 1 114 ? -26.307 -12.106 27.821 1.00 95.69 114 GLU A C 1
ATOM 936 O O . GLU A 1 114 ? -26.475 -12.911 28.734 1.00 95.69 114 GLU A O 1
ATOM 941 N N . MET A 1 115 ? -27.341 -11.629 27.128 1.00 94.69 115 MET A N 1
ATOM 942 C CA . MET A 1 115 ? -28.736 -12.004 27.395 1.00 94.69 115 MET A CA 1
ATOM 943 C C . MET A 1 115 ? -29.068 -13.472 27.086 1.00 94.69 115 MET A C 1
ATOM 945 O O . MET A 1 115 ? -30.114 -13.971 27.522 1.00 94.69 115 MET A O 1
ATOM 949 N N . ILE A 1 116 ? -28.247 -14.148 26.279 1.00 95.12 116 ILE A N 1
ATOM 950 C CA . ILE A 1 116 ? -28.390 -15.574 25.956 1.00 95.12 116 ILE A CA 1
ATOM 951 C C . ILE A 1 116 ? -27.540 -16.420 26.905 1.00 95.12 116 ILE A C 1
ATOM 953 O O . ILE A 1 116 ? -28.050 -17.385 27.467 1.00 95.12 116 ILE A O 1
ATOM 957 N N . HIS A 1 117 ? -26.274 -16.050 27.097 1.00 94.94 117 HIS A N 1
ATOM 958 C CA . HIS A 1 117 ? -25.281 -16.879 27.788 1.00 94.94 117 HIS A CA 1
ATOM 959 C C . HIS A 1 117 ? -25.087 -16.512 29.267 1.00 94.94 117 HIS A C 1
ATOM 961 O O . HIS A 1 117 ? -24.450 -17.254 30.007 1.00 94.94 117 HIS A O 1
ATOM 967 N N . GLY A 1 118 ? -25.625 -15.377 29.720 1.00 93.31 118 GLY A N 1
ATOM 968 C CA . GLY A 1 118 ? -25.480 -14.876 31.091 1.00 93.31 118 GLY A CA 1
ATOM 969 C C . GLY A 1 118 ? -24.170 -14.125 31.368 1.00 93.31 118 GLY A C 1
ATOM 970 O O . GLY A 1 118 ? -24.018 -13.560 32.455 1.00 93.31 118 GLY A O 1
ATOM 971 N N . SER A 1 119 ? -23.250 -14.085 30.400 1.00 93.75 119 SER A N 1
ATOM 972 C CA . SER A 1 119 ? -21.973 -13.368 30.463 1.00 93.75 119 SER A CA 1
ATOM 973 C C . SER A 1 119 ? -21.636 -12.682 29.136 1.00 93.75 119 SER A C 1
ATOM 975 O O . SER A 1 119 ? -21.997 -13.166 28.060 1.00 93.75 119 SER A O 1
ATOM 977 N N . SER A 1 120 ? -20.916 -11.560 29.213 1.00 94.69 120 SER A N 1
ATOM 978 C CA . SER A 1 120 ? -20.341 -10.899 28.034 1.00 94.69 120 SER A CA 1
ATOM 979 C C . SER A 1 120 ? -19.369 -11.819 27.288 1.00 94.69 120 SER A C 1
ATOM 981 O O . SER A 1 120 ? -18.816 -12.758 27.866 1.00 94.69 120 SER A O 1
ATOM 983 N N . ASP A 1 121 ? -19.168 -11.537 26.004 1.00 96.25 121 ASP A N 1
ATOM 984 C CA . ASP A 1 121 ? -18.158 -12.216 25.194 1.00 96.25 121 ASP A CA 1
ATOM 985 C C . ASP A 1 121 ? -16.737 -11.910 25.730 1.00 96.25 121 ASP A C 1
ATOM 987 O O . ASP A 1 121 ? -16.467 -10.758 26.096 1.00 96.25 121 ASP A O 1
ATOM 991 N N . PRO A 1 122 ? -15.814 -12.893 25.789 1.00 96.50 122 PRO A N 1
ATOM 992 C CA . PRO A 1 122 ? -14.478 -12.693 26.361 1.00 96.50 122 PRO A CA 1
ATOM 993 C C . PRO A 1 122 ? -13.659 -11.586 25.683 1.00 96.50 122 PRO A C 1
ATOM 995 O O . PRO A 1 122 ? -12.872 -10.905 26.344 1.00 96.50 122 PRO A O 1
ATOM 998 N N . SER A 1 123 ? -13.852 -11.381 24.378 1.00 97.38 123 SER A N 1
ATOM 999 C CA . SER A 1 123 ? -13.110 -10.394 23.590 1.00 97.38 123 SER A CA 1
ATOM 1000 C C . SER A 1 123 ? -13.709 -8.990 23.684 1.00 97.38 123 SER A C 1
ATOM 1002 O O . SER A 1 123 ? -13.018 -8.017 23.375 1.00 97.38 123 SER A O 1
ATOM 1004 N N . PHE A 1 124 ? -14.952 -8.846 24.162 1.00 97.75 124 PHE A N 1
ATOM 1005 C CA . PHE A 1 124 ? -15.687 -7.579 24.125 1.00 97.75 124 PHE A CA 1
ATOM 1006 C C . PHE A 1 124 ? -14.977 -6.446 24.868 1.00 97.75 124 PHE A C 1
ATOM 1008 O O . PHE A 1 124 ? -14.907 -5.332 24.356 1.00 97.75 124 PHE A O 1
ATOM 1015 N N . ALA A 1 125 ? -14.427 -6.713 26.056 1.00 96.44 125 ALA A N 1
ATOM 1016 C CA . ALA A 1 125 ? -13.767 -5.676 26.849 1.00 96.44 125 ALA A CA 1
ATOM 1017 C C . ALA A 1 125 ? -12.541 -5.102 26.117 1.00 96.44 125 ALA A C 1
ATOM 1019 O O . ALA A 1 125 ? -12.412 -3.886 25.967 1.00 96.44 125 ALA A O 1
ATOM 1020 N N . ARG A 1 126 ? -11.669 -5.980 25.605 1.00 97.31 126 ARG A N 1
ATOM 1021 C CA . ARG A 1 126 ? -10.465 -5.589 24.853 1.00 97.31 126 ARG A CA 1
ATOM 1022 C C . ARG A 1 126 ? -10.831 -4.894 23.542 1.00 97.31 126 ARG A C 1
ATOM 1024 O O . ARG A 1 126 ? -10.295 -3.825 23.256 1.00 97.31 126 ARG A O 1
ATOM 1031 N N . LEU A 1 127 ? -11.795 -5.447 22.806 1.00 97.62 127 LEU A N 1
ATOM 1032 C CA . LEU A 1 127 ? -12.269 -4.880 21.546 1.00 97.62 127 LEU A CA 1
ATOM 1033 C C . LEU A 1 127 ? -12.896 -3.498 21.762 1.00 97.62 127 LEU A C 1
ATOM 1035 O O . LEU A 1 127 ? -12.594 -2.550 21.043 1.00 97.62 127 LEU A O 1
ATOM 1039 N N . GLY A 1 128 ? -13.724 -3.352 22.796 1.00 96.81 128 GLY A N 1
ATOM 1040 C CA . GLY A 1 128 ? -14.332 -2.083 23.174 1.00 96.81 128 GLY A CA 1
ATOM 1041 C C . GLY A 1 128 ? -13.296 -1.005 23.485 1.00 96.81 128 GLY A C 1
ATOM 1042 O O . GLY A 1 128 ? -13.427 0.122 23.006 1.00 96.81 128 GLY A O 1
ATOM 1043 N N . HIS A 1 129 ? -12.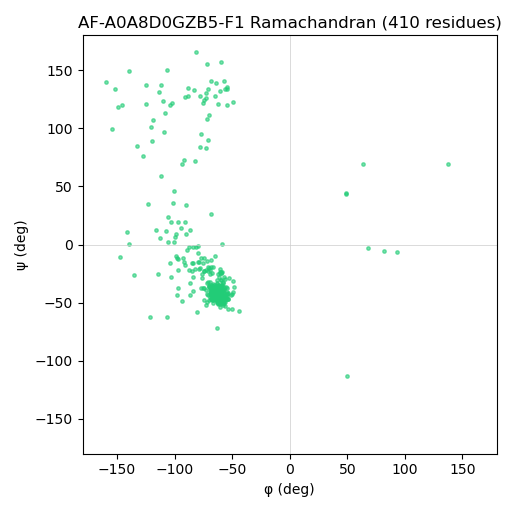239 -1.359 24.220 1.00 95.88 129 HIS A N 1
ATOM 1044 C CA . HIS A 1 129 ? -11.116 -0.458 24.473 1.00 95.88 129 HIS A CA 1
ATOM 1045 C C . HIS A 1 129 ? -10.379 -0.073 23.189 1.00 95.88 129 HIS A C 1
ATOM 1047 O O . HIS A 1 129 ? -10.198 1.120 22.951 1.00 95.88 129 HIS A O 1
ATOM 1053 N N . MET A 1 130 ? -10.031 -1.039 22.333 1.00 96.31 130 MET A N 1
ATOM 1054 C CA . MET A 1 130 ? -9.380 -0.767 21.048 1.00 96.31 130 MET A CA 1
ATOM 1055 C C . MET A 1 130 ? -10.197 0.221 20.201 1.00 96.31 130 MET A C 1
ATOM 1057 O O . MET A 1 130 ? -9.657 1.195 19.682 1.00 96.31 130 MET A O 1
ATOM 1061 N N . ILE A 1 131 ? -11.511 0.011 20.085 1.00 96.69 131 ILE A N 1
ATOM 1062 C CA . ILE A 1 131 ? -12.390 0.878 19.287 1.00 96.69 131 ILE A CA 1
ATOM 1063 C C . ILE A 1 131 ? -12.384 2.324 19.799 1.00 96.69 131 ILE A C 1
ATOM 1065 O O . ILE A 1 131 ? -12.454 3.246 18.986 1.00 96.69 131 ILE A O 1
ATOM 1069 N N . LEU A 1 132 ? -12.288 2.533 21.117 1.00 95.19 132 LEU A N 1
ATOM 1070 C CA . LEU A 1 132 ? -12.158 3.871 21.698 1.00 95.19 132 LEU A CA 1
ATOM 1071 C C . LEU A 1 132 ? -10.775 4.489 21.459 1.00 95.19 132 LEU A C 1
ATOM 1073 O O . LEU A 1 132 ? -10.689 5.688 21.197 1.00 95.19 132 LEU A O 1
ATOM 1077 N N . GLU A 1 133 ? -9.695 3.704 21.532 1.00 94.69 133 GLU A N 1
ATOM 1078 C CA . GLU A 1 133 ? -8.340 4.205 21.258 1.00 94.69 133 GLU A CA 1
ATOM 1079 C C . GLU A 1 133 ? -8.220 4.777 19.835 1.00 94.69 133 GLU A C 1
ATOM 1081 O O . GLU A 1 133 ? -7.564 5.801 19.632 1.00 94.69 133 GLU A O 1
ATOM 1086 N N . TYR A 1 134 ? -8.912 4.164 18.869 1.00 94.06 134 TYR A N 1
ATOM 1087 C CA . TYR A 1 134 ? -8.959 4.602 17.472 1.00 94.06 134 TYR A CA 1
ATOM 1088 C C . TYR A 1 134 ? -10.109 5.569 17.145 1.00 94.06 134 TYR A C 1
ATOM 1090 O O . TYR A 1 134 ? -10.425 5.755 15.970 1.00 94.06 134 TYR A O 1
ATOM 1098 N N . ASP A 1 135 ? -10.712 6.250 18.130 1.00 89.75 135 ASP A N 1
ATOM 1099 C CA . ASP A 1 135 ? -11.669 7.338 17.843 1.00 89.75 135 ASP A CA 1
ATOM 1100 C C . ASP A 1 135 ? -11.015 8.469 17.021 1.00 89.75 135 ASP A C 1
ATOM 1102 O O . ASP A 1 135 ? -11.673 9.093 16.188 1.00 89.75 135 ASP A O 1
ATOM 1106 N N . ASN A 1 136 ? -9.706 8.694 17.199 1.00 92.12 136 ASN A N 1
ATOM 1107 C CA . ASN A 1 136 ? -8.876 9.456 16.263 1.00 92.12 136 ASN A CA 1
ATOM 1108 C C . ASN A 1 136 ? -7.753 8.547 15.729 1.00 92.12 136 ASN A C 1
ATOM 1110 O O . ASN A 1 136 ? -6.678 8.483 16.338 1.00 92.12 136 ASN A O 1
ATOM 1114 N N . PRO A 1 137 ? -7.993 7.825 14.618 1.00 93.88 137 PRO A N 1
ATOM 1115 C CA . PRO A 1 137 ? -7.148 6.711 14.213 1.00 93.88 137 PRO A CA 1
ATOM 1116 C C . PRO A 1 137 ? -5.735 7.149 13.835 1.00 93.88 137 PRO A C 1
ATOM 1118 O O . PRO A 1 137 ? -4.769 6.505 14.221 1.00 93.88 137 PRO A O 1
ATOM 1121 N N . LEU A 1 138 ? -5.597 8.273 13.129 1.00 93.00 138 LEU A N 1
ATOM 1122 C CA . LEU A 1 138 ? -4.293 8.767 12.688 1.00 93.00 138 LEU A CA 1
ATOM 1123 C C . LEU A 1 138 ? -3.430 9.230 13.844 1.00 93.00 138 LEU A C 1
ATOM 1125 O O . LEU A 1 138 ? -2.249 8.911 13.873 1.00 93.00 138 LEU A O 1
ATOM 1129 N N . ARG A 1 139 ? -4.016 9.945 14.809 1.00 94.12 139 ARG A N 1
ATOM 1130 C CA . ARG A 1 139 ? -3.274 10.361 15.998 1.00 94.12 139 ARG A CA 1
ATOM 1131 C C . ARG A 1 139 ? -2.747 9.141 16.751 1.00 94.12 139 ARG A C 1
ATOM 1133 O O . ARG A 1 139 ? -1.567 9.106 17.076 1.00 94.12 139 ARG A O 1
ATOM 1140 N N . LYS A 1 140 ? -3.603 8.138 16.976 1.00 95.56 140 LYS A N 1
ATOM 1141 C CA . LYS A 1 140 ? -3.215 6.907 17.672 1.00 95.56 140 LYS A CA 1
ATOM 1142 C C . LYS A 1 140 ? -2.126 6.146 16.907 1.00 95.56 140 LYS A C 1
ATOM 1144 O O . LYS A 1 140 ? -1.114 5.805 17.501 1.00 95.56 140 LYS A O 1
ATOM 1149 N N . LEU A 1 141 ? -2.269 5.994 15.589 1.00 96.12 141 LEU A N 1
ATOM 1150 C CA . LEU A 1 141 ? -1.249 5.372 14.741 1.00 96.12 141 LEU A CA 1
ATOM 1151 C C . LEU A 1 141 ? 0.095 6.121 14.788 1.00 96.12 141 LEU A C 1
ATOM 1153 O O . LEU A 1 141 ? 1.141 5.493 14.890 1.00 96.12 141 LEU A O 1
ATOM 1157 N N . MET A 1 142 ? 0.096 7.456 14.741 1.00 95.38 142 MET A N 1
ATOM 1158 C CA . MET A 1 142 ? 1.328 8.254 14.837 1.00 95.38 142 MET A CA 1
ATOM 1159 C C . MET A 1 142 ? 2.023 8.082 16.196 1.00 95.38 142 MET A C 1
ATOM 1161 O O . MET A 1 142 ? 3.247 7.987 16.253 1.00 95.38 142 MET A O 1
ATOM 1165 N N . GLU A 1 143 ? 1.256 8.007 17.287 1.00 94.25 143 GLU A N 1
ATOM 1166 C CA . GLU A 1 143 ? 1.786 7.718 18.627 1.00 94.25 143 GLU A CA 1
ATOM 1167 C C . GLU A 1 143 ? 2.400 6.310 18.694 1.00 94.25 143 GLU A C 1
ATOM 1169 O O . GLU A 1 143 ? 3.509 6.140 19.198 1.00 94.25 143 GLU A O 1
ATOM 1174 N N . GLU A 1 144 ? 1.709 5.313 18.139 1.00 95.00 144 GLU A N 1
ATOM 1175 C CA . GLU A 1 144 ? 2.131 3.907 18.137 1.00 95.00 144 GLU A CA 1
ATOM 1176 C C . GLU A 1 144 ? 3.388 3.672 17.286 1.00 95.00 144 GLU A C 1
ATOM 1178 O O . GLU A 1 144 ? 4.242 2.874 17.657 1.00 95.00 144 GLU A O 1
ATOM 1183 N N . PHE A 1 145 ? 3.557 4.416 16.190 1.00 96.38 145 PHE A N 1
ATOM 1184 C CA . PHE A 1 145 ? 4.747 4.352 15.335 1.00 96.38 145 PHE A CA 1
ATOM 1185 C C . PHE A 1 145 ? 5.921 5.218 15.808 1.00 96.38 145 PHE A C 1
ATOM 1187 O O . PHE A 1 145 ? 6.998 5.173 15.204 1.00 96.38 145 PHE A O 1
ATOM 1194 N N . GLY A 1 146 ? 5.758 5.973 16.898 1.00 94.44 146 GLY A N 1
ATOM 1195 C CA . GLY A 1 146 ? 6.818 6.789 17.488 1.00 94.44 146 GLY A CA 1
ATOM 1196 C C . GLY A 1 146 ? 8.126 6.012 17.721 1.00 94.44 146 GLY A C 1
ATOM 1197 O O . GLY A 1 146 ? 9.157 6.423 17.173 1.00 94.44 146 GLY A O 1
ATOM 1198 N N . PRO A 1 147 ? 8.108 4.877 18.452 1.00 94.88 147 PRO A N 1
ATOM 1199 C CA . PRO A 1 147 ? 9.291 4.041 18.693 1.00 94.88 147 PRO A CA 1
ATOM 1200 C C . PRO A 1 147 ? 9.934 3.495 17.408 1.00 94.88 147 PRO A C 1
ATOM 1202 O O . PRO A 1 147 ? 11.158 3.458 17.297 1.00 94.88 147 PRO A O 1
ATOM 1205 N N . HIS A 1 148 ? 9.114 3.187 16.399 1.00 95.75 148 HIS A N 1
ATOM 1206 C CA . HIS A 1 148 ? 9.527 2.573 15.132 1.00 95.75 148 HIS A CA 1
ATOM 1207 C C . HIS A 1 148 ? 10.135 3.570 14.124 1.00 95.75 148 HIS A C 1
ATOM 1209 O O . HIS A 1 148 ? 10.551 3.182 13.029 1.00 95.75 148 HIS A O 1
ATOM 1215 N N . THR A 1 149 ? 10.214 4.866 14.467 1.00 94.31 149 THR A N 1
ATOM 1216 C CA . THR A 1 149 ? 10.609 5.951 13.544 1.00 94.31 149 THR A CA 1
ATOM 1217 C C . THR A 1 149 ? 11.907 5.663 12.795 1.00 94.31 149 THR A C 1
ATOM 1219 O O . THR A 1 149 ? 11.972 5.895 11.591 1.00 94.31 149 THR A O 1
ATOM 1222 N N . LYS A 1 150 ? 12.934 5.146 13.483 1.00 92.62 150 LYS A N 1
ATOM 1223 C CA . LYS A 1 150 ? 14.249 4.879 12.881 1.00 92.62 150 LYS A CA 1
ATOM 1224 C C . LYS A 1 150 ? 14.187 3.762 11.836 1.00 92.62 150 LYS A C 1
ATOM 1226 O O . LYS A 1 150 ? 14.739 3.920 10.746 1.00 92.62 150 LYS A O 1
ATOM 1231 N N . ALA A 1 151 ? 13.535 2.645 12.163 1.00 94.12 151 ALA A N 1
ATOM 1232 C CA . ALA A 1 151 ? 13.405 1.505 11.260 1.00 94.12 151 ALA A CA 1
ATOM 1233 C C . ALA A 1 151 ? 12.625 1.908 10.003 1.00 94.12 151 ALA A C 1
ATOM 1235 O O . ALA A 1 151 ? 13.105 1.727 8.881 1.00 94.12 151 ALA A O 1
ATOM 1236 N N . VAL A 1 152 ? 11.477 2.564 10.184 1.00 95.38 152 VAL A N 1
ATOM 1237 C CA . VAL A 1 152 ? 10.630 3.023 9.079 1.00 95.38 152 VAL A CA 1
ATOM 1238 C C . VAL A 1 152 ? 11.338 4.073 8.223 1.00 95.38 152 VAL A C 1
ATOM 1240 O O . VAL A 1 152 ? 11.357 3.933 7.003 1.00 95.38 152 VAL A O 1
ATOM 1243 N N . SER A 1 153 ? 11.969 5.099 8.811 1.00 93.94 153 SER A N 1
ATOM 1244 C CA . SER A 1 153 ? 12.624 6.153 8.023 1.00 93.94 153 SER A CA 1
ATOM 1245 C C . SER A 1 153 ? 13.761 5.610 7.160 1.00 93.94 153 SER A C 1
ATOM 1247 O O . SER A 1 153 ? 13.862 5.973 5.991 1.00 93.94 153 SER A O 1
ATOM 1249 N N . ASN A 1 154 ? 14.585 4.708 7.702 1.00 92.25 154 ASN A N 1
ATOM 1250 C CA . ASN A 1 154 ? 15.686 4.096 6.953 1.00 92.25 154 ASN A CA 1
ATOM 1251 C C . ASN A 1 154 ? 15.162 3.233 5.800 1.00 92.25 154 ASN A C 1
ATOM 1253 O O . ASN A 1 154 ? 15.630 3.353 4.668 1.00 92.25 154 ASN A O 1
ATOM 1257 N N . THR A 1 155 ? 14.129 2.436 6.078 1.00 93.44 155 THR A N 1
ATOM 1258 C CA . THR A 1 155 ? 13.435 1.625 5.074 1.00 93.44 155 THR A CA 1
ATOM 1259 C C . THR A 1 155 ? 12.909 2.500 3.934 1.00 93.44 155 THR A C 1
ATOM 1261 O O . THR A 1 155 ? 13.148 2.205 2.764 1.00 93.44 155 THR A O 1
ATOM 1264 N N . LEU A 1 156 ? 12.236 3.612 4.251 1.00 93.31 156 LEU A N 1
ATOM 1265 C CA . LEU A 1 156 ? 11.679 4.528 3.252 1.00 93.31 156 LEU A CA 1
ATOM 1266 C C . LEU A 1 156 ? 12.764 5.235 2.438 1.00 93.31 156 LEU A C 1
ATOM 1268 O O . LEU A 1 156 ? 12.590 5.412 1.236 1.00 93.31 156 LEU A O 1
ATOM 1272 N N . LEU A 1 157 ? 13.884 5.615 3.055 1.00 93.00 157 LEU A N 1
ATOM 1273 C CA . LEU A 1 157 ? 15.000 6.240 2.342 1.00 93.00 157 LEU A CA 1
ATOM 1274 C C . LEU A 1 157 ? 15.616 5.308 1.292 1.00 93.00 157 LEU A C 1
ATOM 1276 O O . LEU A 1 157 ? 15.989 5.788 0.223 1.00 93.00 157 LEU A O 1
ATOM 1280 N N . SER A 1 158 ? 15.634 3.990 1.529 1.00 90.94 158 SER A N 1
ATOM 1281 C CA . SER A 1 158 ? 16.072 3.022 0.508 1.00 90.94 158 SER A CA 1
ATOM 1282 C C . SER A 1 158 ? 15.204 3.060 -0.761 1.00 90.94 158 SER A C 1
ATOM 1284 O O . SER A 1 158 ? 15.676 2.754 -1.852 1.00 90.94 158 SER A O 1
ATOM 1286 N N . LEU A 1 159 ? 13.951 3.531 -0.671 1.00 86.69 159 LEU A N 1
ATOM 1287 C CA . LEU A 1 159 ? 13.064 3.670 -1.830 1.00 86.69 159 LEU A CA 1
ATOM 1288 C C . LEU A 1 159 ? 13.424 4.851 -2.736 1.00 86.69 159 LEU A C 1
ATOM 1290 O O . LEU A 1 159 ? 12.857 4.942 -3.825 1.00 86.69 159 LEU A O 1
ATOM 1294 N N . HIS A 1 160 ? 14.307 5.766 -2.321 1.00 85.12 160 HIS A N 1
ATOM 1295 C CA . HIS A 1 160 ? 14.538 7.032 -3.024 1.00 85.12 160 HIS A CA 1
ATOM 1296 C C . HIS A 1 160 ? 14.874 6.831 -4.508 1.00 85.12 160 HIS A C 1
ATOM 1298 O O . HIS A 1 160 ? 14.262 7.462 -5.371 1.00 85.12 160 HIS A O 1
ATOM 1304 N N . PHE A 1 161 ? 15.786 5.907 -4.822 1.00 79.88 161 PHE A N 1
ATOM 1305 C CA . PHE A 1 161 ? 16.174 5.620 -6.204 1.00 79.88 161 PHE A CA 1
ATOM 1306 C C . PHE A 1 161 ? 15.002 5.074 -7.034 1.00 79.88 161 PHE A C 1
ATOM 1308 O O . PHE A 1 161 ? 14.749 5.534 -8.151 1.00 79.88 161 PHE A O 1
ATOM 1315 N N . LEU A 1 162 ? 14.245 4.124 -6.477 1.00 78.50 162 LEU A N 1
ATOM 1316 C CA . LEU A 1 162 ? 13.073 3.551 -7.145 1.00 78.50 162 LEU A CA 1
ATOM 1317 C C . LEU A 1 162 ? 11.988 4.603 -7.362 1.00 78.50 162 LEU A C 1
ATOM 1319 O O . LEU A 1 162 ? 11.394 4.673 -8.437 1.00 78.50 162 LEU A O 1
ATOM 1323 N N . PHE A 1 163 ? 11.758 5.444 -6.358 1.00 79.75 163 PHE A N 1
ATOM 1324 C CA . PHE A 1 163 ? 10.809 6.540 -6.426 1.00 79.75 163 PHE A CA 1
ATOM 1325 C C . PHE A 1 163 ? 11.196 7.533 -7.528 1.00 79.75 163 PHE A C 1
ATOM 1327 O O . PHE A 1 163 ? 10.370 7.841 -8.386 1.00 79.75 163 PHE A O 1
ATOM 1334 N N . ALA A 1 164 ? 12.452 7.986 -7.554 1.00 81.25 164 ALA A N 1
ATOM 1335 C CA . ALA A 1 164 ? 12.947 8.938 -8.545 1.00 81.25 164 ALA A CA 1
ATOM 1336 C C . ALA A 1 164 ? 12.788 8.405 -9.976 1.00 81.25 164 ALA A C 1
ATOM 1338 O O . ALA A 1 164 ? 12.268 9.108 -10.840 1.00 81.25 164 ALA A O 1
ATOM 1339 N N . ARG A 1 165 ? 13.147 7.136 -10.210 1.00 77.81 165 ARG A N 1
ATOM 1340 C CA . ARG A 1 165 ? 13.017 6.491 -11.523 1.00 77.81 165 ARG A CA 1
ATOM 1341 C C . ARG A 1 165 ? 11.559 6.344 -11.965 1.00 77.81 165 ARG A C 1
ATOM 1343 O O . ARG A 1 165 ? 11.248 6.561 -13.132 1.00 77.81 165 ARG A O 1
ATOM 1350 N N . ARG A 1 166 ? 10.643 5.993 -11.052 1.00 78.88 166 ARG A N 1
ATOM 1351 C CA . ARG A 1 166 ? 9.211 5.853 -11.386 1.00 78.88 166 ARG A CA 1
ATOM 1352 C C . ARG A 1 166 ? 8.477 7.188 -11.491 1.00 78.88 166 ARG A C 1
ATOM 1354 O O . ARG A 1 166 ? 7.431 7.234 -12.129 1.00 78.88 166 ARG A O 1
ATOM 1361 N N . ASN A 1 167 ? 9.004 8.261 -10.902 1.00 83.00 167 ASN A N 1
ATOM 1362 C CA . ASN A 1 167 ? 8.356 9.571 -10.882 1.00 83.00 167 ASN A CA 1
ATOM 1363 C C . ASN A 1 167 ? 8.849 10.548 -11.970 1.00 83.00 167 ASN A C 1
ATOM 1365 O O . ASN A 1 167 ? 8.630 11.753 -11.869 1.00 83.00 167 ASN A O 1
ATOM 1369 N N . GLN A 1 168 ? 9.480 10.051 -13.029 1.00 88.44 168 GLN A N 1
ATOM 1370 C CA . GLN A 1 168 ? 9.922 10.868 -14.163 1.00 88.44 168 GLN A CA 1
ATOM 1371 C C . GLN A 1 168 ? 8.751 11.362 -15.035 1.00 88.44 168 GLN A C 1
ATOM 1373 O O . GLN A 1 168 ? 7.672 10.765 -15.058 1.00 88.44 168 GLN A O 1
ATOM 1378 N N . THR A 1 169 ? 8.934 12.469 -15.753 1.00 92.62 169 THR A N 1
ATOM 1379 C CA . THR A 1 169 ? 7.956 12.992 -16.723 1.00 92.62 169 THR A CA 1
ATOM 1380 C C . THR A 1 169 ? 8.063 12.275 -18.070 1.00 92.62 169 THR A C 1
ATOM 1382 O O . THR A 1 169 ? 9.058 11.615 -18.365 1.00 92.62 169 THR A O 1
ATOM 1385 N N . ALA A 1 170 ? 7.059 12.448 -18.934 1.00 93.56 170 ALA A N 1
ATOM 1386 C CA . ALA A 1 170 ? 7.094 11.893 -20.287 1.00 93.56 170 ALA A CA 1
ATOM 1387 C C . ALA A 1 170 ? 8.297 12.387 -21.111 1.00 93.56 170 ALA A C 1
ATOM 1389 O O . ALA A 1 170 ? 8.857 11.624 -21.889 1.00 93.56 170 ALA A O 1
ATOM 1390 N N . ASP A 1 171 ? 8.729 13.637 -20.929 1.00 94.50 171 ASP A N 1
ATOM 1391 C CA . ASP A 1 171 ? 9.902 14.172 -21.634 1.00 94.50 171 ASP A CA 1
ATOM 1392 C C . ASP A 1 171 ? 11.204 13.523 -21.167 1.00 94.50 171 ASP A C 1
ATOM 1394 O O . ASP A 1 171 ? 12.079 13.234 -21.981 1.00 94.50 171 ASP A O 1
ATOM 1398 N N . GLN A 1 172 ? 11.313 13.233 -19.869 1.00 93.06 172 GLN A N 1
ATOM 1399 C CA . GLN A 1 172 ? 12.437 12.471 -19.328 1.00 93.06 172 GLN A CA 1
ATOM 1400 C C . GLN A 1 172 ? 12.424 11.037 -19.866 1.00 93.06 172 GLN A C 1
ATOM 1402 O O . GLN A 1 172 ? 13.446 10.573 -20.355 1.00 93.06 172 GLN A O 1
ATOM 1407 N N . TRP A 1 173 ? 11.262 10.376 -19.900 1.00 93.38 173 TRP A N 1
ATOM 1408 C CA . TRP A 1 173 ? 11.128 9.044 -20.502 1.00 93.38 173 TRP A CA 1
ATOM 1409 C C . TRP A 1 173 ? 11.501 9.007 -21.987 1.00 93.38 173 TRP A C 1
ATOM 1411 O O . TRP A 1 173 ? 12.130 8.047 -22.428 1.00 93.38 173 TRP A O 1
ATOM 1421 N N . ARG A 1 174 ? 11.168 10.054 -22.755 1.00 93.44 174 ARG A N 1
ATOM 1422 C CA . ARG A 1 174 ? 11.605 10.195 -24.156 1.00 93.44 174 ARG A CA 1
ATOM 1423 C C . ARG A 1 174 ? 13.115 10.345 -24.263 1.00 93.44 174 ARG A C 1
ATOM 1425 O O . ARG A 1 174 ? 13.727 9.673 -25.086 1.00 93.44 174 ARG A O 1
ATOM 1432 N N . LYS A 1 175 ? 13.707 11.212 -23.437 1.00 92.94 175 LYS A N 1
ATOM 1433 C CA . LYS A 1 175 ? 15.156 11.440 -23.412 1.00 92.94 175 LYS A CA 1
ATOM 1434 C C . LYS A 1 175 ? 15.922 10.165 -23.051 1.00 92.94 175 LYS A C 1
ATOM 1436 O O . LYS A 1 175 ? 16.937 9.879 -23.675 1.00 92.94 175 LYS A O 1
ATOM 1441 N N . ASP A 1 176 ? 15.401 9.403 -22.096 1.00 89.12 176 ASP A N 1
ATOM 1442 C CA . ASP A 1 176 ? 15.986 8.147 -21.625 1.00 89.12 176 ASP A CA 1
ATOM 1443 C C . ASP A 1 176 ? 15.643 6.955 -22.545 1.00 89.12 176 ASP A C 1
ATOM 1445 O O . ASP A 1 176 ? 16.081 5.835 -22.285 1.00 89.12 176 ASP A O 1
ATOM 1449 N N . GLN A 1 177 ? 14.849 7.177 -23.605 1.00 90.19 177 GLN A N 1
ATOM 1450 C CA . GLN A 1 177 ? 14.348 6.149 -24.530 1.00 90.19 177 GLN A CA 1
ATOM 1451 C C . GLN A 1 177 ? 13.743 4.938 -23.797 1.00 90.19 177 GLN A C 1
ATOM 1453 O O . GLN A 1 177 ? 13.987 3.777 -24.138 1.00 90.19 177 GLN A O 1
ATOM 1458 N N . LEU A 1 178 ? 12.953 5.221 -22.756 1.00 89.50 178 LEU A N 1
ATOM 1459 C CA . LEU A 1 178 ? 12.369 4.216 -21.876 1.00 89.50 178 LEU A CA 1
ATOM 1460 C C . LEU A 1 178 ? 11.541 3.191 -22.678 1.00 89.50 178 LEU A C 1
ATOM 1462 O O . LEU A 1 178 ? 10.708 3.569 -23.494 1.00 89.50 178 LEU A O 1
ATOM 1466 N N . LEU A 1 179 ? 11.741 1.898 -22.388 1.00 89.38 179 LEU A N 1
ATOM 1467 C CA . LEU A 1 179 ? 11.114 0.735 -23.049 1.00 89.38 179 LEU A CA 1
ATOM 1468 C C . LEU A 1 179 ? 11.518 0.476 -24.512 1.00 89.38 179 LEU A C 1
ATOM 1470 O O . LEU A 1 179 ? 11.108 -0.552 -25.048 1.00 89.38 179 LEU A O 1
ATOM 1474 N N . SER A 1 180 ? 12.344 1.313 -25.146 1.00 90.62 180 SER A N 1
ATOM 1475 C CA . SER A 1 180 ? 12.759 1.050 -26.528 1.00 90.62 180 SER A CA 1
ATOM 1476 C C . SER A 1 180 ? 13.748 -0.118 -26.603 1.00 90.62 180 SER A C 1
ATOM 1478 O O . SER A 1 180 ? 14.744 -0.156 -25.874 1.00 90.62 180 SER A O 1
ATOM 1480 N N . LEU A 1 181 ? 13.473 -1.073 -27.498 1.00 87.75 181 LEU A N 1
ATOM 1481 C CA . LEU A 1 181 ? 14.371 -2.195 -27.811 1.00 87.75 181 LEU A CA 1
ATOM 1482 C C . LEU A 1 181 ? 15.332 -1.880 -28.966 1.00 87.75 181 LEU A C 1
ATOM 1484 O O . LEU A 1 181 ? 16.346 -2.558 -29.122 1.00 87.75 181 LEU A O 1
ATOM 1488 N N . ILE A 1 182 ? 15.023 -0.847 -29.751 1.00 89.31 182 ILE A N 1
ATOM 1489 C CA . ILE A 1 182 ? 15.762 -0.459 -30.961 1.00 89.31 182 ILE A CA 1
ATOM 1490 C C . ILE A 1 182 ? 16.743 0.694 -30.728 1.00 89.31 182 ILE A C 1
ATOM 1492 O O . ILE A 1 182 ? 17.583 0.957 -31.584 1.00 89.31 182 ILE A O 1
ATOM 1496 N N . SER A 1 183 ? 16.684 1.349 -29.565 1.00 84.75 183 SER A N 1
ATOM 1497 C CA . SER A 1 183 ? 17.619 2.412 -29.164 1.00 84.75 183 SER A CA 1
ATOM 1498 C C . SER A 1 183 ? 19.084 1.967 -29.209 1.00 84.75 183 SER A C 1
ATOM 1500 O O . SER A 1 183 ? 19.958 2.732 -29.612 1.00 84.75 183 SER A O 1
ATOM 1502 N N . ASN A 1 184 ? 19.349 0.712 -28.840 1.00 82.38 184 ASN A N 1
ATOM 1503 C CA . ASN A 1 184 ? 20.653 0.075 -28.960 1.00 82.38 184 ASN A CA 1
ATOM 1504 C C . ASN A 1 184 ? 20.504 -1.314 -29.591 1.00 82.38 184 ASN A C 1
ATOM 1506 O O . ASN A 1 184 ? 20.442 -2.331 -28.895 1.00 82.38 184 ASN A O 1
ATOM 1510 N N . SER A 1 185 ? 20.474 -1.349 -30.924 1.00 76.94 185 SER A N 1
ATOM 1511 C CA . SER A 1 185 ? 20.328 -2.577 -31.717 1.00 76.94 185 SER A CA 1
ATOM 1512 C C . SER A 1 185 ? 21.402 -3.631 -31.416 1.00 76.94 185 SER A C 1
ATOM 1514 O O . SER A 1 185 ? 21.118 -4.827 -31.449 1.00 76.94 185 SER A O 1
ATOM 1516 N N . MET A 1 186 ? 22.611 -3.214 -31.025 1.00 78.00 186 MET A N 1
ATOM 1517 C CA . MET A 1 186 ? 23.701 -4.124 -30.646 1.00 78.00 186 MET A CA 1
ATOM 1518 C C . MET A 1 186 ? 23.428 -4.867 -29.328 1.00 78.00 186 MET A C 1
ATOM 1520 O O . MET A 1 186 ? 23.942 -5.963 -29.119 1.00 78.00 186 MET A O 1
ATOM 1524 N N . ALA A 1 187 ? 22.600 -4.303 -28.443 1.00 80.69 187 ALA A N 1
ATOM 1525 C CA . ALA A 1 187 ? 22.239 -4.884 -27.148 1.00 80.69 187 ALA A CA 1
ATOM 1526 C C . ALA A 1 187 ? 20.879 -5.609 -27.164 1.00 80.69 187 ALA A C 1
ATOM 1528 O O . ALA A 1 187 ? 20.365 -5.999 -26.109 1.00 80.69 187 ALA A O 1
ATOM 1529 N N . MET A 1 188 ? 20.276 -5.807 -28.339 1.00 79.56 188 MET A N 1
ATOM 1530 C CA . MET A 1 188 ? 18.933 -6.382 -28.462 1.00 79.56 188 MET A CA 1
ATOM 1531 C C . MET A 1 188 ? 18.877 -7.844 -27.987 1.00 79.56 188 MET A C 1
ATOM 1533 O O . MET A 1 188 ? 17.913 -8.245 -27.343 1.00 79.56 188 MET A O 1
ATOM 1537 N N . LEU A 1 189 ? 19.949 -8.611 -28.210 1.00 82.06 189 LEU A N 1
ATOM 1538 C CA . LEU A 1 189 ? 20.084 -9.994 -27.729 1.00 82.06 189 LEU A CA 1
ATOM 1539 C C . LEU A 1 189 ? 20.612 -10.092 -26.291 1.00 82.06 189 LEU A C 1
ATOM 1541 O O . LEU A 1 189 ? 20.502 -11.146 -25.664 1.00 82.06 189 LEU A O 1
ATOM 1545 N N . ALA A 1 190 ? 21.194 -9.012 -25.762 1.00 83.19 190 ALA A N 1
ATOM 1546 C CA . ALA A 1 190 ? 21.709 -8.999 -24.401 1.00 83.19 190 ALA A CA 1
ATOM 1547 C C . ALA A 1 190 ? 20.544 -9.069 -23.399 1.00 83.19 190 ALA A C 1
ATOM 1549 O O . ALA A 1 190 ? 19.515 -8.416 -23.615 1.00 83.19 190 ALA A O 1
ATOM 1550 N N . PRO A 1 191 ? 20.676 -9.817 -22.292 1.00 80.81 191 PRO A N 1
ATOM 1551 C CA . PRO A 1 191 ? 19.671 -9.797 -21.238 1.00 80.81 191 PRO A CA 1
ATOM 1552 C C . PRO A 1 191 ? 19.471 -8.364 -20.725 1.00 80.81 191 PRO A C 1
ATOM 1554 O O . PRO A 1 191 ? 20.407 -7.565 -20.649 1.00 80.81 191 PRO A O 1
ATOM 1557 N N . ALA A 1 192 ? 18.220 -8.005 -20.441 1.00 75.62 192 ALA A N 1
ATOM 1558 C CA . ALA A 1 192 ? 17.894 -6.740 -19.801 1.00 75.62 192 ALA A CA 1
ATOM 1559 C C . ALA A 1 192 ? 18.345 -6.784 -18.334 1.00 75.62 192 ALA A C 1
ATOM 1561 O O . ALA A 1 192 ? 17.588 -7.184 -17.450 1.00 75.62 192 ALA A O 1
ATOM 1562 N N . ASN A 1 193 ? 19.585 -6.373 -18.087 1.00 62.94 193 ASN A N 1
ATOM 1563 C CA . ASN A 1 193 ? 20.156 -6.347 -16.750 1.00 62.94 193 ASN A CA 1
ATOM 1564 C C . ASN A 1 193 ? 19.881 -4.982 -16.123 1.00 62.94 193 ASN A C 1
ATOM 1566 O O . ASN A 1 193 ? 20.225 -3.941 -16.679 1.00 62.94 193 ASN A O 1
ATOM 1570 N N . SER A 1 194 ? 19.294 -4.987 -14.937 1.00 56.66 194 SER A N 1
ATOM 1571 C CA . SER A 1 194 ? 19.446 -3.883 -13.999 1.00 56.66 194 SER A CA 1
ATOM 1572 C C . SER A 1 194 ? 19.967 -4.487 -12.712 1.00 56.66 194 SER A C 1
ATOM 1574 O O . SER 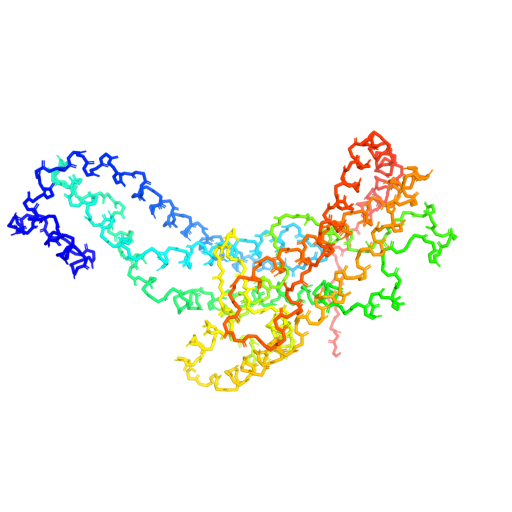A 1 194 ? 19.391 -5.479 -12.280 1.00 56.66 194 SER A O 1
ATOM 1576 N N . ASP A 1 195 ? 20.937 -3.866 -12.043 1.00 46.53 195 ASP A N 1
ATOM 1577 C CA . ASP A 1 195 ? 21.454 -4.309 -10.727 1.00 46.53 195 ASP A CA 1
ATOM 1578 C C . ASP A 1 195 ? 20.371 -4.355 -9.624 1.00 46.53 195 ASP A C 1
ATOM 1580 O O . ASP A 1 195 ? 20.610 -4.698 -8.475 1.00 46.53 195 ASP A O 1
ATOM 1584 N N . THR A 1 196 ? 19.139 -4.009 -9.992 1.00 50.62 196 THR A N 1
ATOM 1585 C CA . THR A 1 196 ? 17.927 -3.988 -9.187 1.00 50.62 196 THR A CA 1
ATOM 1586 C C . THR A 1 196 ? 16.830 -4.860 -9.813 1.00 50.62 196 THR A C 1
ATOM 1588 O O . THR A 1 196 ? 15.656 -4.515 -9.734 1.00 50.62 196 THR A O 1
ATOM 1591 N N . THR A 1 197 ? 17.172 -5.988 -10.453 1.00 48.25 197 THR A N 1
ATOM 1592 C CA . THR A 1 197 ? 16.206 -6.921 -11.076 1.00 48.25 197 THR A CA 1
ATOM 1593 C C . THR A 1 197 ? 15.020 -7.338 -10.183 1.00 48.25 197 THR A C 1
ATOM 1595 O O . THR A 1 197 ? 13.936 -7.470 -10.749 1.00 48.25 197 THR A O 1
ATOM 1598 N N . PRO A 1 198 ? 15.111 -7.445 -8.834 1.00 49.25 198 PRO A N 1
ATOM 1599 C CA . PRO A 1 198 ? 13.926 -7.645 -7.987 1.00 49.25 198 PRO A CA 1
ATOM 1600 C C . PRO A 1 198 ? 13.069 -6.374 -7.817 1.00 49.25 198 PRO A C 1
ATOM 1602 O O . PRO A 1 198 ? 11.877 -6.453 -7.531 1.00 49.25 198 PRO A O 1
ATOM 1605 N N . CYS A 1 199 ? 13.661 -5.192 -8.003 1.00 46.62 199 CYS A N 1
ATOM 1606 C CA . CYS A 1 199 ? 12.997 -3.889 -7.939 1.00 46.62 199 CYS A CA 1
ATOM 1607 C C . CYS A 1 199 ? 12.420 -3.427 -9.291 1.00 46.62 199 CYS A C 1
ATOM 1609 O O . CYS A 1 199 ? 11.751 -2.391 -9.350 1.00 46.62 199 CYS A O 1
ATOM 1611 N N . SER A 1 200 ? 12.657 -4.184 -10.367 1.00 43.91 200 SER A N 1
ATOM 1612 C CA . SER A 1 200 ? 11.853 -4.125 -11.588 1.00 43.91 200 SER A CA 1
ATOM 1613 C C . SER A 1 200 ? 10.557 -4.908 -11.337 1.00 43.91 200 SER A C 1
ATOM 1615 O O . SER A 1 200 ? 10.589 -5.999 -10.778 1.00 43.91 200 SER A O 1
ATOM 1617 N N . PRO A 1 201 ? 9.387 -4.317 -11.593 1.00 50.12 201 PRO A N 1
ATOM 1618 C CA . PRO A 1 201 ? 8.297 -4.319 -10.629 1.00 50.12 201 PRO A CA 1
ATOM 1619 C C . PRO A 1 201 ? 7.612 -5.687 -10.498 1.00 50.12 201 PRO A C 1
ATOM 1621 O O . PRO A 1 201 ? 7.046 -6.157 -11.488 1.00 50.12 201 PRO A O 1
ATOM 1624 N N . PRO A 1 202 ? 7.486 -6.269 -9.288 1.00 46.66 202 PRO A N 1
ATOM 1625 C CA . PRO A 1 202 ? 6.401 -7.199 -9.048 1.00 46.66 202 PRO A CA 1
ATOM 1626 C C . PRO A 1 202 ? 5.077 -6.426 -9.148 1.00 46.66 202 PRO A C 1
ATOM 1628 O O . PRO A 1 202 ? 4.902 -5.368 -8.530 1.00 46.66 202 PRO A O 1
ATOM 1631 N N . PRO A 1 203 ? 4.129 -6.915 -9.955 1.00 45.31 203 PRO A N 1
ATOM 1632 C CA . PRO A 1 203 ? 3.054 -6.089 -10.451 1.00 45.31 203 PRO A CA 1
ATOM 1633 C C . PRO A 1 203 ? 1.820 -6.087 -9.548 1.00 45.31 203 PRO A C 1
ATOM 1635 O O . PRO A 1 2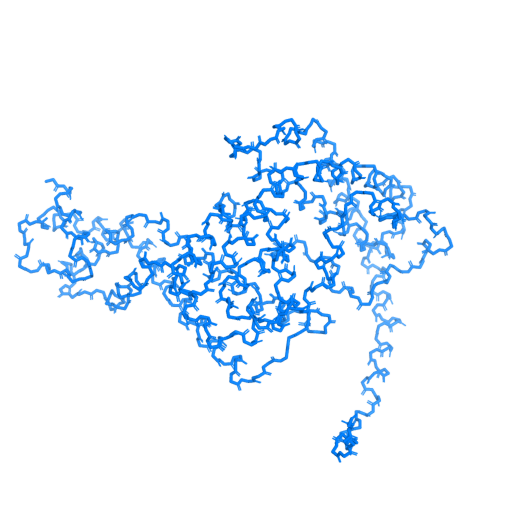03 ? 0.751 -5.987 -10.129 1.00 45.31 203 PRO A O 1
ATOM 1638 N N . LEU A 1 204 ? 1.855 -6.166 -8.209 1.00 41.50 204 LEU A N 1
ATOM 1639 C CA . LEU A 1 204 ? 0.568 -6.362 -7.505 1.00 41.50 204 LEU A CA 1
ATOM 1640 C C . LEU A 1 204 ? 0.294 -5.773 -6.120 1.00 41.50 204 LEU A C 1
ATOM 1642 O O . LEU A 1 204 ? -0.881 -5.803 -5.778 1.00 41.50 204 LEU A O 1
ATOM 1646 N N . THR A 1 205 ? 1.219 -5.217 -5.332 1.00 49.34 205 THR A N 1
ATOM 1647 C CA . THR A 1 205 ? 0.820 -4.948 -3.924 1.00 49.34 205 THR A CA 1
ATOM 1648 C C . THR A 1 205 ? 1.181 -3.611 -3.301 1.00 49.34 205 THR A C 1
ATOM 1650 O O . THR A 1 205 ? 0.421 -3.171 -2.446 1.00 49.34 205 THR A O 1
ATOM 1653 N N . LEU A 1 206 ? 2.230 -2.899 -3.725 1.00 56.12 206 LEU A N 1
ATOM 1654 C CA . LEU A 1 206 ? 2.573 -1.649 -3.040 1.00 56.12 206 LEU A CA 1
ATOM 1655 C C . LEU A 1 206 ? 3.127 -0.581 -3.965 1.00 56.12 206 LEU A C 1
ATOM 1657 O O . LEU A 1 206 ? 4.157 -0.759 -4.612 1.00 56.12 206 LEU A O 1
ATOM 1661 N N . SER A 1 207 ? 2.428 0.550 -4.003 1.00 67.69 207 SER A N 1
ATOM 1662 C CA . SER A 1 207 ? 2.931 1.757 -4.643 1.00 67.69 207 SER A CA 1
ATOM 1663 C C . SER A 1 207 ? 4.003 2.382 -3.745 1.00 67.69 207 SER A C 1
ATOM 1665 O O . SER A 1 207 ? 3.677 2.727 -2.606 1.00 67.69 207 SER A O 1
ATOM 1667 N N . PRO A 1 208 ? 5.238 2.617 -4.235 1.00 69.06 208 PRO A N 1
ATOM 1668 C CA . PRO A 1 208 ? 6.254 3.364 -3.490 1.00 69.06 208 PRO A CA 1
ATOM 1669 C C . PRO A 1 208 ? 5.747 4.729 -3.000 1.00 69.06 208 PRO A C 1
ATOM 1671 O O . PRO A 1 208 ? 6.173 5.210 -1.954 1.00 69.06 208 PRO A O 1
ATOM 1674 N N . PHE A 1 209 ? 4.792 5.330 -3.722 1.00 73.00 209 PHE A N 1
ATOM 1675 C CA . PHE A 1 209 ? 4.132 6.574 -3.323 1.00 73.00 209 PHE A CA 1
ATOM 1676 C C . PHE A 1 209 ? 3.262 6.399 -2.079 1.00 73.00 209 PHE A C 1
ATOM 1678 O O . PHE A 1 209 ? 3.302 7.248 -1.193 1.00 73.00 209 PHE A O 1
ATOM 1685 N N . LEU A 1 210 ? 2.491 5.310 -2.002 1.00 78.62 210 LEU A N 1
ATOM 1686 C CA . LEU A 1 210 ? 1.642 5.018 -0.848 1.00 78.62 210 LEU A CA 1
ATOM 1687 C C . LEU A 1 210 ? 2.504 4.757 0.392 1.00 78.62 210 LEU A C 1
ATOM 1689 O O . LEU A 1 210 ? 2.251 5.350 1.436 1.00 78.62 210 LEU A O 1
ATOM 1693 N N . SER A 1 211 ? 3.563 3.955 0.257 1.00 80.06 211 SER A N 1
ATOM 1694 C CA . SER A 1 211 ? 4.510 3.679 1.346 1.00 80.06 211 SER A CA 1
ATOM 1695 C C . SER A 1 211 ? 5.203 4.935 1.840 1.00 80.06 211 SER A C 1
ATOM 1697 O O . SER A 1 211 ? 5.227 5.169 3.042 1.00 80.06 211 SER A O 1
ATOM 1699 N N . ALA A 1 212 ? 5.732 5.762 0.933 1.00 82.56 212 ALA A N 1
ATOM 1700 C CA . ALA A 1 212 ? 6.385 7.015 1.298 1.00 82.56 212 ALA A CA 1
ATOM 1701 C C . ALA A 1 212 ? 5.405 7.978 1.983 1.00 82.56 212 ALA A C 1
ATOM 1703 O O . ALA A 1 212 ? 5.713 8.527 3.038 1.00 82.56 212 ALA A O 1
ATOM 1704 N N . ALA A 1 213 ? 4.204 8.159 1.429 1.00 85.19 213 ALA A N 1
ATOM 1705 C CA . ALA A 1 213 ? 3.224 9.085 1.986 1.00 85.19 213 ALA A CA 1
ATOM 1706 C C . ALA A 1 213 ? 2.699 8.643 3.362 1.00 85.19 213 ALA A C 1
ATOM 1708 O O . ALA A 1 213 ? 2.633 9.467 4.274 1.00 85.19 213 ALA A O 1
ATOM 1709 N N . VAL A 1 214 ? 2.348 7.362 3.519 1.00 88.50 214 VAL A N 1
ATOM 1710 C CA . VAL A 1 214 ? 1.837 6.802 4.781 1.00 88.50 214 VAL A CA 1
ATOM 1711 C C . VAL A 1 214 ? 2.961 6.638 5.800 1.00 88.50 214 VAL A C 1
ATOM 1713 O O . VAL A 1 214 ? 2.833 7.096 6.927 1.00 88.50 214 VAL A O 1
ATOM 1716 N N . GLY A 1 215 ? 4.092 6.053 5.415 1.00 92.19 215 GLY A N 1
ATOM 1717 C CA . GLY A 1 215 ? 5.198 5.787 6.331 1.00 92.19 215 GLY A CA 1
ATOM 1718 C C . GLY A 1 215 ? 5.782 7.060 6.953 1.00 92.19 215 GLY A C 1
ATOM 1719 O O . GLY A 1 215 ? 5.990 7.108 8.162 1.00 92.19 215 GLY A O 1
ATOM 1720 N N . PHE A 1 216 ? 5.965 8.133 6.175 1.00 94.12 216 PHE A N 1
ATOM 1721 C CA . PHE A 1 216 ? 6.414 9.417 6.729 1.00 94.12 216 PHE A CA 1
ATOM 1722 C C . PHE A 1 216 ? 5.324 10.176 7.498 1.00 94.12 216 PHE A C 1
ATOM 1724 O O . PHE A 1 216 ? 5.657 10.997 8.351 1.00 94.12 216 PHE A O 1
ATOM 1731 N N . LEU A 1 217 ? 4.038 9.910 7.235 1.00 93.50 217 LEU A N 1
ATOM 1732 C CA . LEU A 1 217 ? 2.945 10.412 8.073 1.00 93.50 217 LEU A CA 1
ATOM 1733 C C . LEU A 1 217 ? 2.998 9.775 9.469 1.00 93.50 217 LEU A C 1
ATOM 1735 O O . LEU A 1 217 ? 2.884 10.489 10.462 1.00 93.50 217 LEU A O 1
ATOM 1739 N N . LEU A 1 218 ? 3.218 8.461 9.543 1.00 94.44 218 LEU A N 1
ATOM 1740 C CA . LEU A 1 218 ? 3.347 7.725 10.804 1.00 94.44 218 LEU A CA 1
ATOM 1741 C C . LEU A 1 218 ? 4.621 8.114 11.562 1.00 94.44 218 LEU A C 1
ATOM 1743 O O . LEU A 1 218 ? 4.577 8.400 12.752 1.00 94.44 218 LEU A O 1
ATOM 1747 N N . CYS A 1 219 ? 5.750 8.204 10.861 1.00 92.81 219 CYS A N 1
ATOM 1748 C CA . CYS A 1 219 ? 7.061 8.508 11.439 1.00 92.81 219 CYS A CA 1
ATOM 1749 C C . CYS A 1 219 ? 7.446 9.980 11.239 1.00 92.81 219 CYS A C 1
ATOM 1751 O O . CYS A 1 219 ? 8.563 10.320 10.842 1.00 92.81 219 CYS A O 1
ATOM 1753 N N . HIS A 1 220 ? 6.501 10.874 11.518 1.00 93.94 220 HIS A N 1
ATOM 1754 C CA . HIS A 1 220 ? 6.574 12.302 11.204 1.00 93.94 220 HIS A CA 1
ATOM 1755 C C . HIS A 1 220 ? 7.757 13.052 11.846 1.00 93.94 220 HIS A C 1
ATOM 1757 O O . HIS A 1 220 ? 8.199 14.070 11.309 1.00 93.94 220 HIS A O 1
ATOM 1763 N N . GLY A 1 221 ? 8.316 12.552 12.955 1.00 91.62 221 GLY A N 1
ATOM 1764 C CA . GLY A 1 221 ? 9.467 13.164 13.630 1.00 91.62 221 GLY A CA 1
ATOM 1765 C C . GLY A 1 221 ? 10.704 13.316 12.733 1.00 91.62 221 GLY A C 1
ATOM 1766 O O . GLY A 1 221 ? 11.419 14.314 12.839 1.00 91.62 221 GLY A O 1
ATOM 1767 N N . CYS A 1 222 ? 10.922 12.392 11.789 1.00 93.12 222 CYS A N 1
ATOM 1768 C CA . CYS A 1 222 ? 12.073 12.446 10.882 1.00 93.12 222 CYS A CA 1
ATOM 1769 C C . CYS A 1 222 ? 11.987 13.579 9.841 1.00 93.12 222 CYS A C 1
ATOM 1771 O O . CYS A 1 222 ? 13.012 14.020 9.327 1.00 93.12 222 CYS A O 1
ATOM 1773 N N . LEU A 1 223 ? 10.791 14.120 9.576 1.00 93.62 223 LEU A N 1
ATOM 1774 C CA . LEU A 1 223 ? 10.582 15.215 8.618 1.00 93.62 223 LEU A CA 1
ATOM 1775 C C . LEU A 1 223 ? 11.160 16.551 9.106 1.00 93.62 223 LEU A C 1
ATOM 1777 O O . LEU A 1 223 ? 11.335 17.491 8.327 1.00 93.62 223 LEU A O 1
ATOM 1781 N N . GLY A 1 224 ? 11.391 16.690 10.413 1.00 90.19 224 GLY A N 1
ATOM 1782 C CA . GLY A 1 224 ? 12.044 17.859 11.004 1.00 90.19 224 GLY A CA 1
ATOM 1783 C C . GLY A 1 224 ? 13.569 17.757 11.013 1.00 90.19 224 GLY A C 1
ATOM 1784 O O . GLY A 1 224 ? 14.236 18.779 10.883 1.00 90.19 224 GLY A O 1
ATOM 1785 N N . SER A 1 225 ? 14.101 16.543 11.163 1.00 89.88 225 SER A N 1
ATOM 1786 C CA . SER A 1 225 ? 15.517 16.287 11.443 1.00 89.88 225 SER A CA 1
ATOM 1787 C C . SER A 1 225 ? 16.325 15.802 10.239 1.00 89.88 225 SER A C 1
ATOM 1789 O O . SER A 1 225 ? 17.522 16.070 10.186 1.00 89.88 225 SER A O 1
ATOM 1791 N N . VAL A 1 226 ? 15.700 15.119 9.274 1.00 93.75 226 VAL A N 1
ATOM 1792 C CA . VAL A 1 226 ? 16.380 14.498 8.127 1.00 93.75 226 VAL A CA 1
ATOM 1793 C C . VAL A 1 226 ? 15.868 15.112 6.814 1.00 93.75 226 VAL A C 1
ATOM 1795 O O . VAL A 1 226 ? 14.740 14.825 6.402 1.00 93.75 226 VAL A O 1
ATOM 1798 N N . PRO A 1 227 ? 16.669 15.950 6.123 1.00 93.62 227 PRO A N 1
ATOM 1799 C CA . PRO A 1 227 ? 16.257 16.610 4.881 1.00 93.62 227 PRO A CA 1
ATOM 1800 C C . PRO A 1 227 ? 15.828 15.641 3.773 1.00 93.62 227 PRO A C 1
ATOM 1802 O O . PRO A 1 227 ? 14.825 15.883 3.108 1.00 93.62 227 PRO A O 1
ATOM 1805 N N . GLN A 1 228 ? 16.519 14.509 3.627 1.00 93.62 228 GLN A N 1
ATOM 1806 C CA . GLN A 1 228 ? 16.216 13.501 2.606 1.00 93.62 228 GLN A CA 1
ATOM 1807 C C . GLN A 1 228 ? 14.821 12.882 2.801 1.00 93.62 228 GLN A C 1
ATOM 1809 O O . GLN A 1 228 ? 14.116 12.618 1.826 1.00 93.62 228 GLN A O 1
ATOM 1814 N N . CYS A 1 229 ? 14.383 12.699 4.056 1.00 94.50 229 CYS A N 1
ATOM 1815 C CA . CYS A 1 229 ? 13.028 12.233 4.363 1.00 94.50 229 CYS A CA 1
ATOM 1816 C C . CYS A 1 229 ? 11.985 13.267 3.929 1.00 94.50 229 CYS A C 1
ATOM 1818 O O . CYS A 1 229 ? 10.971 12.915 3.328 1.00 94.50 229 CYS A O 1
ATOM 1820 N N . LEU A 1 230 ? 12.244 14.552 4.196 1.00 94.69 230 LEU A N 1
ATOM 1821 C CA . LEU A 1 230 ? 11.357 15.640 3.789 1.00 94.69 230 LEU A CA 1
ATOM 1822 C C . LEU A 1 230 ? 11.250 15.747 2.263 1.00 94.69 230 LEU A C 1
ATOM 1824 O O . LEU A 1 230 ? 10.149 15.920 1.743 1.00 94.69 230 LEU A O 1
ATOM 1828 N N . GLU A 1 231 ? 12.367 15.639 1.546 1.00 93.62 231 GLU A N 1
ATOM 1829 C CA . GLU A 1 231 ? 12.389 15.673 0.082 1.00 93.62 231 GLU A CA 1
ATOM 1830 C C . GLU A 1 231 ? 11.580 14.526 -0.523 1.00 93.62 231 GLU A C 1
ATOM 1832 O O . GLU A 1 231 ? 10.710 14.767 -1.364 1.00 93.62 231 GLU A O 1
ATOM 1837 N N . LEU A 1 232 ? 11.804 13.295 -0.052 1.00 92.44 232 LEU A N 1
ATOM 1838 C CA . LEU A 1 232 ? 11.077 12.124 -0.535 1.00 92.44 232 LEU A CA 1
ATOM 1839 C C . LEU A 1 232 ? 9.579 12.212 -0.209 1.00 92.44 232 LEU A C 1
ATOM 1841 O O . LEU A 1 232 ? 8.742 11.916 -1.063 1.00 92.44 232 LEU A O 1
ATOM 1845 N N . TRP A 1 233 ? 9.222 12.684 0.988 1.00 93.56 233 TRP A N 1
ATOM 1846 C CA . TRP A 1 233 ? 7.825 12.883 1.373 1.00 93.56 233 TRP A CA 1
ATOM 1847 C C . TRP A 1 233 ? 7.130 13.952 0.523 1.00 93.56 233 TRP A C 1
ATOM 1849 O O . TRP A 1 233 ? 6.032 13.716 0.017 1.00 93.56 233 TRP A O 1
ATOM 1859 N N . ARG A 1 234 ? 7.774 15.104 0.283 1.00 93.69 234 ARG A N 1
ATOM 1860 C CA . ARG A 1 234 ? 7.243 16.143 -0.619 1.00 93.69 234 ARG A CA 1
ATOM 1861 C C . ARG A 1 234 ? 7.074 15.613 -2.037 1.00 93.69 234 ARG A C 1
ATOM 1863 O O . ARG A 1 234 ? 6.072 15.914 -2.680 1.00 93.69 234 ARG A O 1
ATOM 1870 N N . ALA A 1 235 ? 8.022 14.817 -2.525 1.00 90.44 235 ALA A N 1
ATOM 1871 C CA . ALA A 1 235 ? 7.921 14.201 -3.840 1.00 90.44 235 ALA A CA 1
ATOM 1872 C C . ALA A 1 235 ? 6.727 13.231 -3.922 1.00 90.44 235 ALA A C 1
ATOM 1874 O O . ALA A 1 235 ? 5.997 13.252 -4.913 1.00 90.44 235 ALA A O 1
ATOM 1875 N N . ALA A 1 236 ? 6.470 12.451 -2.863 1.00 90.88 236 ALA A N 1
ATOM 1876 C CA . ALA A 1 236 ? 5.298 11.581 -2.760 1.00 90.88 236 ALA A CA 1
ATOM 1877 C C . ALA A 1 236 ? 3.980 12.374 -2.742 1.00 90.88 236 ALA A C 1
ATOM 1879 O O . ALA A 1 236 ? 3.067 12.047 -3.502 1.00 90.88 236 ALA A O 1
ATOM 1880 N N . LEU A 1 237 ? 3.900 13.451 -1.950 1.00 92.19 237 LEU A N 1
ATOM 1881 C CA . LEU A 1 237 ? 2.729 14.336 -1.908 1.00 92.19 237 LEU A CA 1
ATOM 1882 C C . LEU A 1 237 ? 2.462 15.001 -3.264 1.00 92.19 237 LEU A C 1
ATOM 1884 O O . LEU A 1 237 ? 1.321 15.051 -3.708 1.00 92.19 237 LEU A O 1
ATOM 1888 N N . ARG A 1 238 ? 3.509 15.438 -3.974 1.00 90.94 238 ARG A N 1
ATOM 1889 C CA . ARG A 1 238 ? 3.392 16.036 -5.316 1.00 90.94 238 ARG A CA 1
ATOM 1890 C C . ARG A 1 238 ? 2.955 15.054 -6.410 1.00 90.94 238 ARG A C 1
ATOM 1892 O O . ARG A 1 238 ? 2.611 15.505 -7.500 1.00 90.94 238 ARG A O 1
ATOM 1899 N N . GLY A 1 239 ? 2.979 13.746 -6.147 1.00 85.06 239 GLY A N 1
ATOM 1900 C CA . GLY A 1 239 ? 2.633 12.713 -7.126 1.00 85.06 239 GLY A CA 1
ATOM 1901 C C . GLY A 1 239 ? 1.145 12.351 -7.193 1.00 85.06 239 GLY A C 1
ATOM 1902 O O . GLY A 1 239 ? 0.702 11.794 -8.194 1.00 85.06 239 GLY A O 1
ATOM 1903 N N . SER A 1 240 ? 0.352 12.616 -6.149 1.00 87.50 240 SER A N 1
ATOM 1904 C CA . SER A 1 240 ? -1.046 12.160 -6.111 1.00 87.50 240 SER A CA 1
ATOM 1905 C C . SER A 1 240 ? -1.888 12.959 -5.120 1.00 87.50 240 SER A C 1
ATOM 1907 O O . SER A 1 240 ? -1.446 13.240 -4.008 1.00 87.50 240 SER A O 1
ATOM 1909 N N . LEU A 1 241 ? -3.134 13.274 -5.485 1.00 88.25 241 LEU A N 1
ATOM 1910 C CA . LEU A 1 241 ? -4.098 13.890 -4.564 1.00 88.25 241 LEU A CA 1
ATOM 1911 C C . LEU A 1 241 ? -4.797 12.829 -3.706 1.00 88.25 241 LEU A C 1
ATOM 1913 O O . LEU A 1 241 ? -5.004 13.034 -2.508 1.00 88.25 241 LEU A O 1
ATOM 1917 N N . TYR A 1 242 ? -5.122 11.699 -4.332 1.00 88.25 242 TYR A N 1
ATOM 1918 C CA . TYR A 1 242 ? -5.783 10.558 -3.710 1.00 88.25 242 TYR A CA 1
ATOM 1919 C C . TYR A 1 242 ? -4.837 9.366 -3.628 1.00 88.25 242 TYR A C 1
ATOM 1921 O O . TYR A 1 242 ? -4.128 9.050 -4.590 1.00 88.25 242 TYR A O 1
ATOM 1929 N N . LEU A 1 243 ? -4.848 8.686 -2.488 1.00 87.62 243 LEU A N 1
ATOM 1930 C CA . LEU A 1 243 ? -4.151 7.424 -2.275 1.00 87.62 243 LEU A CA 1
ATOM 1931 C C . LEU A 1 243 ? -5.174 6.312 -2.071 1.00 87.62 243 LEU A C 1
ATOM 1933 O O . LEU A 1 243 ? -6.095 6.473 -1.279 1.00 87.62 243 LEU A O 1
ATOM 1937 N N . THR A 1 244 ? -5.022 5.195 -2.771 1.00 86.88 244 THR A N 1
ATOM 1938 C CA . THR A 1 244 ? -5.893 4.030 -2.587 1.00 86.88 244 THR A CA 1
ATOM 1939 C C . THR A 1 244 ? -5.525 3.315 -1.289 1.00 86.88 244 THR A C 1
ATOM 1941 O O . THR A 1 244 ? -4.382 2.890 -1.144 1.00 86.88 244 THR A O 1
ATOM 1944 N N . LEU A 1 245 ? -6.481 3.184 -0.365 1.00 83.50 245 LEU A N 1
ATOM 1945 C CA . LEU A 1 245 ? -6.350 2.346 0.830 1.00 83.50 245 LEU A CA 1
ATOM 1946 C C . LEU A 1 245 ? -6.617 0.887 0.458 1.00 83.50 245 LEU A C 1
ATOM 1948 O O . LEU A 1 245 ? -5.758 0.025 0.604 1.00 83.50 245 LEU A O 1
ATOM 1952 N N . VAL A 1 246 ? -7.804 0.628 -0.091 1.00 84.38 246 VAL A N 1
ATOM 1953 C CA . VAL A 1 246 ? -8.198 -0.669 -0.637 1.00 84.38 246 VAL A CA 1
ATOM 1954 C C . VAL A 1 246 ? -9.226 -0.437 -1.736 1.00 84.38 246 VAL A C 1
ATOM 1956 O O . VAL A 1 246 ? -10.159 0.329 -1.539 1.00 84.38 246 VAL A O 1
ATOM 1959 N N . ARG A 1 247 ? -9.073 -1.093 -2.891 1.00 84.12 247 ARG A N 1
ATOM 1960 C CA . ARG A 1 247 ? -10.025 -0.989 -4.017 1.00 84.12 247 ARG A CA 1
ATOM 1961 C C . ARG A 1 247 ? -10.357 0.477 -4.375 1.00 84.12 247 ARG A C 1
ATOM 1963 O O . ARG A 1 247 ? -9.483 1.188 -4.861 1.00 84.12 247 ARG A O 1
ATOM 1970 N N . ASP A 1 248 ? -11.597 0.892 -4.157 1.00 84.06 248 ASP A N 1
ATOM 1971 C CA . ASP A 1 248 ? -12.192 2.206 -4.409 1.00 84.06 248 ASP A CA 1
ATOM 1972 C C . ASP A 1 248 ? -12.128 3.153 -3.197 1.00 84.06 248 ASP A C 1
ATOM 1974 O O . ASP A 1 248 ? -12.300 4.364 -3.332 1.00 84.06 248 ASP A O 1
ATOM 1978 N N . GLU A 1 249 ? -11.785 2.641 -2.016 1.00 87.00 249 GLU A N 1
ATOM 1979 C CA . GLU A 1 249 ? -11.610 3.452 -0.817 1.00 87.00 249 GLU A CA 1
ATOM 1980 C C . GLU A 1 249 ? -10.332 4.288 -0.922 1.00 87.00 249 GLU A C 1
ATOM 1982 O O . GLU A 1 249 ? -9.205 3.790 -0.813 1.00 87.00 249 GLU A O 1
ATOM 1987 N N . VAL A 1 250 ? -10.508 5.596 -1.115 1.00 88.50 250 VAL A N 1
ATOM 1988 C CA . VAL A 1 250 ? -9.409 6.553 -1.272 1.00 88.50 250 VAL A CA 1
ATOM 1989 C C . VAL A 1 250 ? -9.217 7.440 -0.047 1.00 88.50 250 VAL A C 1
ATOM 1991 O O . VAL A 1 250 ? -10.154 7.777 0.676 1.00 88.50 250 VAL A O 1
ATOM 1994 N N . LEU A 1 251 ? -7.978 7.862 0.176 1.00 89.38 251 LEU A N 1
ATOM 1995 C CA . LEU A 1 251 ? -7.567 8.831 1.181 1.00 89.38 251 LEU A CA 1
ATOM 1996 C C . LEU A 1 251 ? -7.139 10.130 0.494 1.00 89.38 251 LEU A C 1
ATOM 1998 O O . LEU A 1 251 ? -6.226 10.132 -0.334 1.00 89.38 251 LEU A O 1
ATOM 2002 N N . LEU A 1 252 ? -7.764 11.247 0.869 1.00 91.12 252 LEU A N 1
ATOM 2003 C CA . LEU A 1 252 ? -7.351 12.578 0.425 1.00 91.12 252 LEU A CA 1
ATOM 2004 C C . LEU A 1 252 ? -6.118 13.023 1.223 1.00 91.12 252 LEU A C 1
ATOM 2006 O O . LEU A 1 252 ? -6.243 13.720 2.233 1.00 91.12 252 LEU A O 1
ATOM 2010 N N . ILE A 1 253 ? -4.933 12.595 0.778 1.00 91.44 253 ILE A N 1
ATOM 2011 C CA . ILE A 1 253 ? -3.706 12.629 1.587 1.00 91.44 253 ILE A CA 1
ATOM 2012 C C . ILE A 1 253 ? -3.396 14.022 2.132 1.00 91.44 253 ILE A C 1
ATOM 2014 O O . ILE A 1 253 ? -3.145 14.154 3.319 1.00 91.44 253 ILE A O 1
ATOM 2018 N N . HIS A 1 254 ? -3.513 15.066 1.309 1.00 93.62 254 HIS A N 1
ATOM 2019 C CA . HIS A 1 254 ? -3.213 16.441 1.713 1.00 93.62 254 HIS A CA 1
ATOM 2020 C C . HIS A 1 254 ? -4.159 16.974 2.790 1.00 93.62 254 HIS A C 1
ATOM 2022 O O . HIS A 1 254 ? -3.716 17.667 3.694 1.00 93.62 254 HIS A O 1
ATOM 2028 N N . LYS A 1 255 ? -5.464 16.674 2.698 1.00 93.06 255 LYS A N 1
ATOM 2029 C CA . LYS A 1 255 ? -6.439 17.101 3.715 1.00 93.06 255 LYS A CA 1
ATOM 2030 C C . LYS A 1 255 ? -6.135 16.407 5.039 1.00 93.06 255 LYS A C 1
ATOM 2032 O O . LYS A 1 255 ? -6.072 17.040 6.083 1.00 93.06 255 LYS A O 1
ATOM 2037 N N . VAL A 1 256 ? -5.918 15.103 4.951 1.00 92.38 256 VAL A N 1
ATOM 2038 C CA . VAL A 1 256 ? -5.701 14.232 6.097 1.00 92.38 256 VAL A CA 1
ATOM 2039 C C . VAL A 1 256 ? -4.396 14.572 6.822 1.00 92.38 256 VAL A C 1
ATOM 2041 O O . VAL A 1 256 ? -4.383 14.682 8.046 1.00 92.38 256 VAL A O 1
ATOM 2044 N N . THR A 1 257 ? -3.305 14.793 6.085 1.00 93.00 257 THR A N 1
ATOM 2045 C CA . THR A 1 257 ? -2.019 15.192 6.672 1.00 93.00 257 THR A CA 1
ATOM 2046 C C . THR A 1 257 ? -2.053 16.618 7.211 1.00 93.00 257 THR A C 1
ATOM 2048 O O . THR A 1 257 ? -1.458 16.873 8.254 1.00 93.00 257 THR A O 1
ATOM 2051 N N . GLU A 1 258 ? -2.762 17.542 6.552 1.00 94.88 258 GLU A N 1
ATOM 2052 C CA . GLU A 1 258 ? -2.943 18.918 7.029 1.00 94.88 258 GLU A CA 1
ATOM 2053 C C . GLU A 1 258 ? -3.686 18.953 8.371 1.00 94.88 258 GLU A C 1
ATOM 2055 O O . GLU A 1 258 ? -3.231 19.624 9.297 1.00 94.88 258 GLU A O 1
ATOM 2060 N N . GLU A 1 259 ? -4.781 18.200 8.503 1.00 94.06 259 GLU A N 1
ATOM 2061 C CA . GLU A 1 259 ? -5.546 18.081 9.752 1.00 94.06 259 GLU A CA 1
ATOM 2062 C C . GLU A 1 259 ? -4.710 17.433 10.866 1.00 94.06 259 GLU A C 1
ATOM 2064 O O . GLU A 1 259 ? -4.652 17.959 11.980 1.00 94.06 259 GLU A O 1
ATOM 2069 N N . ALA A 1 260 ? -4.005 16.338 10.559 1.00 93.69 260 ALA A N 1
ATOM 2070 C CA . ALA A 1 260 ? -3.157 15.644 11.525 1.00 93.69 260 ALA A CA 1
ATOM 2071 C C . ALA A 1 260 ? -2.002 16.529 12.024 1.00 93.69 260 ALA A C 1
ATOM 2073 O O . ALA A 1 260 ? -1.802 16.670 13.228 1.00 93.69 260 ALA A O 1
ATOM 2074 N N . PHE A 1 261 ? -1.254 17.169 11.119 1.00 94.88 261 PHE A N 1
ATOM 2075 C CA . PHE A 1 261 ? -0.099 17.993 11.490 1.00 94.88 261 PHE A CA 1
ATOM 2076 C C . PHE A 1 261 ? -0.508 19.351 12.063 1.00 94.88 261 PHE A C 1
ATOM 2078 O O . PHE A 1 261 ? 0.206 19.893 12.905 1.00 94.88 261 PHE A O 1
ATOM 2085 N N . GLY A 1 262 ? -1.661 19.894 11.665 1.00 93.50 262 GLY A N 1
ATOM 2086 C CA . GLY A 1 262 ? -2.215 21.121 12.238 1.00 93.50 262 GLY A CA 1
ATOM 2087 C C . GLY A 1 262 ? -2.531 20.999 13.732 1.00 93.50 262 GLY A C 1
ATOM 2088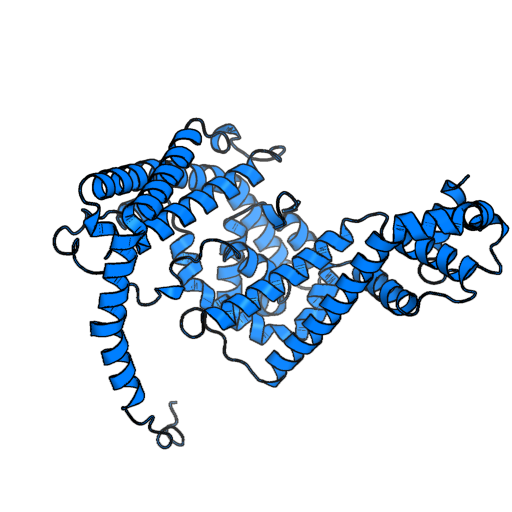 O O . GLY A 1 262 ? -2.431 21.987 14.458 1.00 93.50 262 GLY A O 1
ATOM 2089 N N . ALA A 1 263 ? -2.841 19.789 14.208 1.00 92.56 263 ALA A N 1
ATOM 2090 C CA . ALA A 1 263 ? -3.057 19.505 15.625 1.00 92.56 263 ALA A CA 1
ATOM 2091 C C . ALA A 1 263 ? -1.754 19.400 16.446 1.00 92.56 263 ALA A C 1
ATOM 2093 O O . ALA A 1 263 ? -1.808 19.399 17.677 1.00 92.56 263 ALA A O 1
ATOM 2094 N N . ILE A 1 264 ? -0.580 19.329 15.801 1.00 92.75 264 ILE A N 1
ATOM 2095 C CA . ILE A 1 264 ? 0.711 19.129 16.472 1.00 92.75 264 ILE A CA 1
ATOM 2096 C C . ILE A 1 264 ? 1.470 20.454 16.573 1.00 92.75 264 ILE A C 1
ATOM 2098 O O . ILE A 1 264 ? 1.821 21.104 15.583 1.00 92.75 264 ILE A O 1
ATOM 2102 N N . LYS A 1 265 ? 1.797 20.855 17.805 1.00 92.31 265 LYS A N 1
ATOM 2103 C CA . LYS A 1 265 ? 2.576 22.072 18.058 1.00 92.31 265 LYS A CA 1
ATOM 2104 C C . LYS A 1 265 ? 3.958 21.976 17.395 1.00 92.31 265 LYS A C 1
ATOM 2106 O O . LYS A 1 265 ? 4.668 20.992 17.560 1.00 92.31 265 LYS A O 1
ATOM 2111 N N . GLY A 1 266 ? 4.354 23.025 16.669 1.00 90.50 266 GLY A N 1
ATOM 2112 C CA . GLY A 1 266 ? 5.652 23.104 15.979 1.00 90.50 266 GLY A CA 1
ATOM 2113 C C . GLY A 1 266 ? 5.644 22.644 14.514 1.00 90.50 266 GLY A C 1
ATOM 2114 O O . GLY A 1 266 ? 6.626 22.869 13.813 1.00 90.50 266 GLY A O 1
ATOM 2115 N N . TYR A 1 267 ? 4.531 22.099 14.009 1.00 94.94 267 TYR A N 1
ATOM 2116 C CA . TYR A 1 267 ? 4.425 21.581 12.635 1.00 94.94 267 TYR A CA 1
ATOM 2117 C C . TYR A 1 267 ? 3.970 22.619 11.596 1.00 94.94 267 TYR A C 1
ATOM 2119 O O . TYR A 1 267 ? 3.757 22.277 10.436 1.00 94.94 267 TYR A O 1
ATOM 2127 N N . GLY A 1 268 ? 3.887 23.906 11.954 1.00 94.75 268 GLY A N 1
ATOM 2128 C CA . GLY A 1 268 ? 3.406 24.965 11.052 1.00 94.75 268 GLY A CA 1
ATOM 2129 C C . GLY A 1 268 ? 4.155 25.048 9.712 1.00 94.75 268 GLY A C 1
ATOM 2130 O O . GLY A 1 268 ? 3.529 25.229 8.671 1.00 94.75 268 GLY A O 1
ATOM 2131 N N . LYS A 1 269 ? 5.480 24.826 9.709 1.00 95.12 269 LYS A N 1
ATOM 2132 C CA . LYS A 1 269 ? 6.269 24.743 8.464 1.00 95.12 269 LYS A CA 1
ATOM 2133 C C . LYS A 1 269 ? 5.845 23.556 7.590 1.00 95.12 269 LYS A C 1
ATOM 2135 O O . LYS A 1 269 ? 5.707 23.712 6.385 1.00 95.12 269 LYS A O 1
ATOM 2140 N N . ARG A 1 270 ? 5.571 22.397 8.197 1.00 95.88 270 ARG A N 1
ATOM 2141 C CA . ARG A 1 270 ? 5.134 21.184 7.485 1.00 95.88 270 ARG A CA 1
ATOM 2142 C C . ARG A 1 270 ? 3.725 21.328 6.925 1.00 95.88 270 ARG A C 1
ATOM 2144 O O . ARG A 1 270 ? 3.462 20.877 5.819 1.00 95.88 270 ARG A O 1
ATOM 2151 N N . VAL A 1 271 ? 2.843 22.028 7.635 1.00 96.44 271 VAL A N 1
ATOM 2152 C CA . VAL A 1 271 ? 1.524 22.413 7.109 1.00 96.44 271 VAL A CA 1
ATOM 2153 C C . VAL A 1 271 ? 1.661 23.310 5.872 1.00 96.44 271 VAL A C 1
ATOM 2155 O O . VAL A 1 271 ? 0.924 23.127 4.904 1.00 96.44 271 VAL A O 1
ATOM 2158 N N . ALA A 1 272 ? 2.618 24.243 5.857 1.00 96.56 272 ALA A N 1
ATOM 2159 C CA . ALA A 1 272 ? 2.903 25.047 4.667 1.00 96.56 272 ALA A CA 1
ATOM 2160 C C . ALA A 1 272 ? 3.430 24.187 3.500 1.00 96.56 272 ALA A C 1
ATOM 2162 O O . ALA A 1 272 ? 2.927 24.328 2.386 1.00 96.56 272 ALA A O 1
ATOM 2163 N N . ASP A 1 273 ? 4.348 23.247 3.765 1.00 96.31 273 ASP A N 1
ATOM 2164 C CA . ASP A 1 273 ? 4.841 22.293 2.757 1.00 96.31 273 ASP A CA 1
ATOM 2165 C C . ASP A 1 273 ? 3.687 21.479 2.135 1.00 96.31 273 ASP A C 1
ATOM 2167 O O . ASP A 1 273 ? 3.634 21.307 0.916 1.00 96.31 273 ASP A O 1
ATOM 2171 N N . ILE A 1 274 ? 2.732 21.009 2.951 1.00 96.62 274 ILE A N 1
ATOM 2172 C CA . ILE A 1 274 ? 1.552 20.258 2.486 1.00 96.62 274 ILE A CA 1
ATOM 2173 C C . ILE A 1 274 ? 0.688 21.119 1.557 1.00 96.62 274 ILE A C 1
ATOM 2175 O O . ILE A 1 274 ? 0.270 20.647 0.498 1.00 96.62 274 ILE A O 1
ATOM 2179 N N . LYS A 1 275 ? 0.427 22.380 1.923 1.00 95.94 275 LYS A N 1
ATOM 2180 C CA . LYS A 1 275 ? -0.370 23.308 1.102 1.00 95.94 275 LYS A CA 1
ATOM 2181 C C . LYS A 1 275 ? 0.294 23.599 -0.240 1.00 95.94 275 LYS A C 1
ATOM 2183 O O . LYS A 1 275 ? -0.385 23.597 -1.263 1.00 95.94 275 LYS A O 1
ATOM 2188 N N . GLU A 1 276 ? 1.609 23.789 -0.242 1.00 96.69 276 GLU A N 1
ATOM 2189 C CA . GLU A 1 276 ? 2.391 23.972 -1.466 1.00 96.69 276 GLU A CA 1
ATOM 2190 C C . GLU A 1 276 ? 2.325 22.726 -2.364 1.00 96.69 276 GLU A C 1
ATOM 2192 O O . GLU A 1 276 ? 2.047 22.831 -3.559 1.00 96.69 276 GLU A O 1
ATOM 2197 N N . CYS A 1 277 ? 2.514 21.530 -1.792 1.00 95.69 277 CYS A N 1
ATOM 2198 C CA . CYS A 1 277 ? 2.417 20.277 -2.543 1.00 95.69 277 CYS A CA 1
ATOM 2199 C C . CYS A 1 277 ? 1.009 20.072 -3.118 1.00 95.69 277 CYS A C 1
ATOM 2201 O O . CYS A 1 277 ? 0.876 19.693 -4.280 1.00 95.69 277 CYS A O 1
ATOM 2203 N N . LYS A 1 278 ? -0.035 20.402 -2.350 1.00 93.81 278 LYS A N 1
ATOM 2204 C CA . LYS A 1 278 ? -1.429 20.331 -2.797 1.00 93.81 278 LYS A CA 1
ATOM 2205 C C . LYS A 1 278 ? -1.683 21.225 -4.009 1.00 93.81 278 LYS A C 1
ATOM 2207 O O . LYS A 1 278 ? -2.262 20.759 -4.987 1.00 93.81 278 LYS A O 1
ATOM 2212 N N . GLU A 1 279 ? -1.235 22.479 -3.970 1.00 92.88 279 GLU A N 1
ATOM 2213 C CA . GLU A 1 279 ? -1.392 23.407 -5.099 1.00 92.88 279 GLU A CA 1
ATOM 2214 C C . GLU A 1 279 ? -0.614 22.934 -6.335 1.00 92.88 279 GLU A C 1
ATOM 2216 O O . GLU A 1 279 ? -1.122 22.993 -7.458 1.00 92.88 279 GLU A O 1
ATOM 2221 N N . HIS A 1 280 ? 0.592 22.391 -6.130 1.00 93.06 280 HIS A N 1
ATOM 2222 C CA . HIS A 1 280 ? 1.381 21.799 -7.206 1.00 93.06 280 HIS A CA 1
ATOM 2223 C C . HIS A 1 280 ? 0.629 20.649 -7.889 1.00 93.06 280 HIS A C 1
ATOM 2225 O O . HIS A 1 280 ? 0.541 20.631 -9.116 1.00 93.06 280 HIS A O 1
ATOM 2231 N N . VAL A 1 281 ? 0.066 19.710 -7.119 1.00 90.50 281 VAL A N 1
ATOM 2232 C CA . VAL A 1 281 ? -0.711 18.580 -7.658 1.00 90.50 281 VAL A CA 1
ATOM 2233 C C . VAL A 1 281 ? -1.918 19.076 -8.440 1.00 90.50 281 VAL A C 1
ATOM 2235 O O . VAL A 1 281 ? -2.124 18.634 -9.569 1.00 90.50 281 VAL A O 1
ATOM 2238 N N . LEU A 1 282 ? -2.685 20.013 -7.878 1.00 88.88 282 LEU A N 1
ATOM 2239 C CA . LEU A 1 282 ? -3.890 20.553 -8.513 1.00 88.88 282 LEU A CA 1
ATOM 2240 C C . LEU A 1 282 ? -3.610 21.270 -9.838 1.00 88.88 282 LEU A C 1
ATOM 2242 O O . LEU A 1 282 ? -4.508 21.357 -10.669 1.00 88.88 282 LEU A O 1
ATOM 2246 N N . THR A 1 283 ? -2.391 21.779 -10.025 1.00 88.94 283 THR A N 1
ATOM 2247 C CA . THR A 1 283 ? -2.007 22.539 -11.221 1.00 88.94 283 THR A CA 1
ATOM 2248 C C . THR A 1 283 ? -1.291 21.682 -12.270 1.00 88.94 283 THR A C 1
ATOM 2250 O O . THR A 1 283 ? -1.510 21.886 -13.457 1.00 88.94 283 THR A O 1
ATOM 2253 N N . HIS A 1 284 ? -0.447 20.726 -11.864 1.00 89.81 284 HIS A N 1
ATOM 2254 C CA . HIS A 1 284 ? 0.477 20.048 -12.790 1.00 89.81 284 HIS A CA 1
ATOM 2255 C C . HIS A 1 284 ? 0.192 18.555 -12.991 1.00 89.81 284 HIS A C 1
ATOM 2257 O O . HIS A 1 284 ? 0.577 17.995 -14.017 1.00 89.81 284 HIS A O 1
ATOM 2263 N N . SER A 1 285 ? -0.440 17.875 -12.025 1.00 88.56 285 SER A N 1
ATOM 2264 C CA . SER A 1 285 ? -0.509 16.404 -12.053 1.00 88.56 285 SER A CA 1
ATOM 2265 C C . SER A 1 285 ? -1.307 15.865 -13.246 1.00 88.56 285 SER A C 1
ATOM 2267 O O . SER A 1 285 ? -0.853 14.921 -13.889 1.00 88.56 285 SER A O 1
ATOM 2269 N N . GLY A 1 286 ? -2.426 16.508 -13.604 1.00 89.31 286 GLY A N 1
ATOM 2270 C CA . GLY A 1 286 ? -3.239 16.140 -14.769 1.00 89.31 286 GLY A CA 1
ATOM 2271 C C . GLY A 1 286 ? -2.412 16.086 -16.054 1.00 89.31 286 GLY A C 1
ATOM 2272 O O . GLY A 1 286 ? -2.315 15.034 -16.689 1.00 89.31 286 GLY A O 1
ATOM 2273 N N . GLN A 1 287 ? -1.723 17.184 -16.375 1.00 91.12 287 GLN A N 1
ATOM 2274 C CA . GLN A 1 287 ? -0.861 17.285 -17.552 1.00 91.12 287 GLN A CA 1
ATOM 2275 C C . GLN A 1 287 ? 0.277 16.251 -17.541 1.00 91.12 287 GLN A C 1
ATOM 2277 O O . GLN A 1 287 ? 0.546 15.619 -18.565 1.00 91.12 287 GLN A O 1
ATOM 2282 N N . VAL A 1 288 ? 0.941 16.049 -16.395 1.00 92.56 288 VAL A N 1
ATOM 2283 C CA . VAL A 1 288 ? 2.046 15.081 -16.271 1.00 92.56 288 VAL A CA 1
ATOM 2284 C C . VAL A 1 288 ? 1.566 13.664 -16.582 1.00 92.56 288 VAL A C 1
ATOM 2286 O O . VAL A 1 288 ? 2.159 12.987 -17.424 1.00 92.56 288 VAL A O 1
ATOM 2289 N N . HIS A 1 289 ? 0.478 13.224 -15.949 1.00 92.75 289 HIS A N 1
ATOM 2290 C CA . HIS A 1 289 ? -0.066 11.878 -16.134 1.00 92.75 289 HIS A CA 1
ATOM 2291 C C . HIS A 1 289 ? -0.655 11.679 -17.536 1.00 92.75 289 HIS A C 1
ATOM 2293 O O . HIS A 1 289 ? -0.450 10.638 -18.160 1.00 92.75 289 HIS A O 1
ATOM 2299 N N . ARG A 1 290 ? -1.300 12.702 -18.105 1.00 93.44 290 ARG A N 1
ATOM 2300 C CA . ARG A 1 290 ? -1.727 12.691 -19.512 1.00 93.44 290 ARG A CA 1
ATOM 2301 C C . ARG A 1 290 ? -0.547 12.506 -20.468 1.00 93.44 290 ARG A C 1
ATOM 2303 O O . ARG A 1 290 ? -0.600 11.663 -21.363 1.00 93.44 290 ARG A O 1
ATOM 2310 N N . GLY A 1 291 ? 0.545 13.240 -20.250 1.00 95.00 291 GLY A N 1
ATOM 2311 C CA . GLY A 1 291 ? 1.777 13.092 -21.024 1.00 95.00 291 GLY A CA 1
ATOM 2312 C C . GLY A 1 291 ? 2.380 11.689 -20.910 1.00 95.00 291 GLY A C 1
ATOM 2313 O O . GLY A 1 291 ? 2.803 11.121 -21.919 1.00 95.00 291 GLY A O 1
ATOM 2314 N N . ARG A 1 292 ? 2.386 11.108 -19.701 1.00 95.06 292 ARG A N 1
ATOM 2315 C CA . ARG A 1 292 ? 2.860 9.737 -19.447 1.00 95.06 292 ARG A CA 1
ATOM 2316 C C . ARG A 1 292 ? 2.030 8.700 -20.197 1.00 95.06 292 ARG A C 1
ATOM 2318 O O . ARG A 1 292 ? 2.608 7.859 -20.877 1.00 95.06 292 ARG A O 1
ATOM 2325 N N . ARG A 1 293 ? 0.696 8.787 -20.148 1.00 96.06 293 ARG A N 1
ATOM 2326 C CA . ARG A 1 293 ? -0.197 7.893 -20.909 1.00 96.06 293 ARG A CA 1
ATOM 2327 C C . ARG A 1 293 ? 0.032 7.994 -22.415 1.00 96.06 293 ARG A C 1
ATOM 2329 O O . ARG A 1 293 ? 0.116 6.970 -23.084 1.00 96.06 293 ARG A O 1
ATOM 2336 N N . ALA A 1 294 ? 0.183 9.208 -22.946 1.00 95.88 294 ALA A N 1
ATOM 2337 C CA . ALA A 1 294 ? 0.481 9.414 -24.363 1.00 95.88 294 ALA A CA 1
ATOM 2338 C C . ALA A 1 294 ? 1.828 8.796 -24.776 1.00 95.88 294 ALA A C 1
ATOM 2340 O O . ALA A 1 294 ? 1.911 8.151 -25.818 1.00 95.88 294 ALA A O 1
ATOM 2341 N N . PHE A 1 295 ? 2.869 8.947 -23.950 1.00 96.69 295 PHE A N 1
ATOM 2342 C CA . PHE A 1 295 ? 4.155 8.286 -24.175 1.00 96.69 295 PHE A CA 1
ATOM 2343 C C . PHE A 1 295 ? 4.027 6.759 -24.140 1.00 96.69 295 PHE A C 1
ATOM 2345 O O . PHE A 1 295 ? 4.500 6.087 -25.053 1.00 96.69 295 PHE A O 1
ATOM 2352 N N . LEU A 1 296 ? 3.368 6.218 -23.109 1.00 96.50 296 LEU A N 1
ATOM 2353 C CA . LEU A 1 296 ? 3.228 4.776 -22.921 1.00 96.50 296 LEU A CA 1
ATOM 2354 C C . LEU A 1 296 ? 2.486 4.118 -24.080 1.00 96.50 296 LEU A C 1
ATOM 2356 O O . LEU A 1 296 ? 2.909 3.055 -24.503 1.00 96.50 296 LEU A O 1
ATOM 2360 N N . ARG A 1 297 ? 1.447 4.740 -24.650 1.00 97.00 297 ARG A N 1
ATOM 2361 C CA . ARG A 1 297 ? 0.776 4.174 -25.834 1.00 97.00 297 ARG A CA 1
ATOM 2362 C C . ARG A 1 297 ? 1.746 3.945 -26.990 1.00 97.00 297 ARG A C 1
ATOM 2364 O O . ARG A 1 297 ? 1.794 2.848 -27.528 1.00 97.00 297 ARG A O 1
ATOM 2371 N N . ILE A 1 298 ? 2.573 4.939 -27.309 1.00 96.94 298 ILE A N 1
ATOM 2372 C CA . ILE A 1 298 ? 3.552 4.839 -28.400 1.00 96.94 298 ILE A CA 1
ATOM 2373 C C . ILE A 1 298 ? 4.634 3.805 -28.061 1.00 96.94 298 ILE A C 1
ATOM 2375 O O . ILE A 1 298 ? 4.900 2.908 -28.856 1.00 96.94 298 ILE A O 1
ATOM 2379 N N . ALA A 1 299 ? 5.230 3.901 -26.869 1.00 96.56 299 ALA A N 1
ATOM 2380 C CA . ALA A 1 299 ? 6.321 3.020 -26.455 1.00 96.56 299 ALA A CA 1
ATOM 2381 C C . ALA A 1 299 ? 5.876 1.552 -26.339 1.00 96.56 299 ALA A C 1
ATOM 2383 O O . ALA A 1 299 ? 6.608 0.641 -26.718 1.00 96.56 299 ALA A O 1
ATOM 2384 N N . VAL A 1 300 ? 4.665 1.310 -25.833 1.00 97.19 300 VAL A N 1
ATOM 2385 C CA . VAL A 1 300 ? 4.109 -0.039 -25.704 1.00 97.19 300 VAL A CA 1
ATOM 2386 C C . VAL A 1 300 ? 3.668 -0.583 -27.056 1.00 97.19 300 VAL A C 1
ATOM 2388 O O . VAL A 1 300 ? 3.891 -1.760 -27.308 1.00 97.19 300 VAL A O 1
ATOM 2391 N N . GLN A 1 301 ? 3.109 0.241 -27.945 1.00 97.81 301 GLN A N 1
ATOM 2392 C CA . GLN A 1 301 ? 2.804 -0.185 -29.312 1.00 97.81 301 GLN A CA 1
ATOM 2393 C C . GLN A 1 301 ? 4.070 -0.623 -30.062 1.00 97.81 301 GLN A C 1
ATOM 2395 O O . GLN A 1 301 ? 4.057 -1.672 -30.701 1.00 97.81 301 GLN A O 1
ATOM 2400 N N . GLU A 1 302 ? 5.169 0.136 -29.956 1.00 96.81 302 GLU A N 1
ATOM 2401 C CA . GLU A 1 302 ? 6.476 -0.252 -30.512 1.00 96.81 302 GLU A CA 1
ATOM 2402 C C . GLU A 1 302 ? 6.949 -1.587 -29.922 1.00 96.81 302 GLU A C 1
ATOM 2404 O O . GLU A 1 302 ? 7.297 -2.505 -30.665 1.00 96.81 302 GLU A O 1
ATOM 2409 N N . LEU A 1 303 ? 6.901 -1.720 -28.592 1.00 95.88 303 LEU A N 1
ATOM 2410 C CA . LEU A 1 303 ? 7.304 -2.940 -27.897 1.00 95.88 303 LEU A CA 1
ATOM 2411 C C . LEU A 1 303 ? 6.474 -4.157 -28.334 1.00 95.88 303 LEU A C 1
ATOM 2413 O O . LEU A 1 303 ? 7.044 -5.212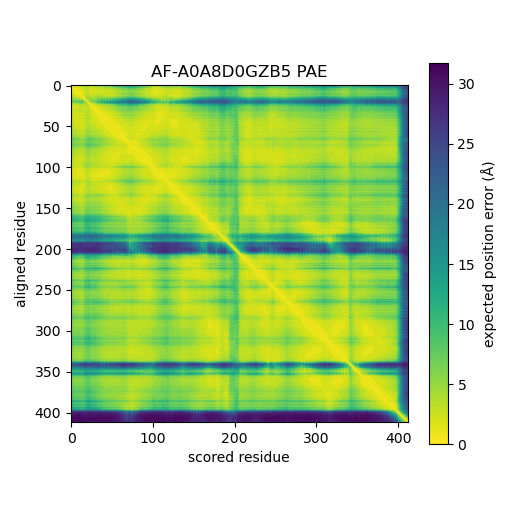 -28.591 1.00 95.88 303 LEU A O 1
ATOM 2417 N N . VAL A 1 304 ? 5.148 -4.019 -28.434 1.00 97.69 304 VAL A N 1
ATOM 2418 C CA . VAL A 1 304 ? 4.241 -5.080 -28.900 1.00 97.69 304 VAL A CA 1
ATOM 2419 C C . VAL A 1 304 ? 4.608 -5.509 -30.316 1.00 97.69 304 VAL A C 1
ATOM 2421 O O . VAL A 1 304 ? 4.806 -6.697 -30.544 1.00 97.69 304 VAL A O 1
ATOM 2424 N N . ASN A 1 305 ? 4.762 -4.559 -31.242 1.00 97.38 305 ASN A N 1
ATOM 2425 C CA . ASN A 1 305 ? 5.063 -4.865 -32.642 1.00 97.38 305 ASN A CA 1
ATOM 2426 C C . ASN A 1 305 ? 6.383 -5.634 -32.782 1.00 97.38 305 ASN A C 1
ATOM 2428 O O . ASN A 1 305 ? 6.427 -6.667 -33.440 1.00 97.38 305 ASN A O 1
ATOM 2432 N N . ILE A 1 306 ? 7.437 -5.190 -32.088 1.00 95.94 306 ILE A N 1
ATOM 2433 C CA . ILE A 1 306 ? 8.743 -5.864 -32.114 1.00 95.94 306 ILE A CA 1
ATOM 2434 C C . ILE A 1 306 ? 8.652 -7.284 -31.545 1.00 95.94 306 ILE A C 1
ATOM 2436 O O . ILE A 1 306 ? 9.286 -8.198 -32.061 1.00 95.94 306 ILE A O 1
ATOM 2440 N N . LEU A 1 307 ? 7.887 -7.484 -30.469 1.00 96.12 307 LEU A N 1
ATOM 2441 C CA . LEU A 1 307 ? 7.749 -8.795 -29.829 1.00 96.12 307 LEU A CA 1
ATOM 2442 C C . LEU A 1 307 ? 6.842 -9.756 -30.608 1.00 96.12 307 LEU A C 1
ATOM 2444 O O . LEU A 1 307 ? 7.004 -10.966 -30.463 1.00 96.12 307 LEU A O 1
ATOM 2448 N N . ILE A 1 308 ? 5.906 -9.237 -31.409 1.00 97.00 308 ILE A N 1
ATOM 2449 C CA . ILE A 1 308 ? 5.130 -10.030 -32.371 1.00 97.00 308 ILE A CA 1
ATOM 2450 C C . ILE A 1 308 ? 6.044 -10.518 -33.497 1.00 97.00 308 ILE A C 1
ATOM 2452 O O . ILE A 1 308 ? 6.008 -11.702 -33.830 1.00 97.00 308 ILE A O 1
ATOM 2456 N N . ASP A 1 309 ? 6.870 -9.626 -34.047 1.00 96.38 309 ASP A N 1
ATOM 2457 C CA . ASP A 1 309 ? 7.785 -9.954 -35.142 1.00 96.38 309 ASP A CA 1
ATOM 2458 C C . ASP A 1 309 ? 8.903 -10.903 -34.678 1.00 96.38 309 ASP A C 1
ATOM 2460 O O . ASP A 1 309 ? 9.226 -11.871 -35.364 1.00 96.38 309 ASP A O 1
ATOM 2464 N N . GLU A 1 310 ? 9.450 -10.675 -33.479 1.00 95.38 310 GLU A N 1
ATOM 2465 C CA . GLU A 1 310 ? 10.547 -11.457 -32.901 1.00 95.38 310 GLU A CA 1
ATOM 2466 C C . GLU A 1 310 ? 10.226 -11.970 -31.480 1.00 95.38 310 GLU A C 1
ATOM 2468 O O . GLU A 1 310 ? 10.792 -11.493 -30.482 1.00 95.38 310 GLU A O 1
ATOM 2473 N N . PRO A 1 311 ? 9.389 -13.021 -31.341 1.00 95.06 311 PRO A N 1
ATOM 2474 C CA . PRO A 1 311 ? 9.023 -13.584 -30.037 1.00 95.06 311 PRO A CA 1
ATOM 2475 C C . PRO A 1 311 ? 10.214 -14.116 -29.230 1.00 95.06 311 PRO A C 1
ATOM 2477 O O . PRO A 1 311 ? 10.142 -14.237 -28.006 1.00 95.06 311 PRO A O 1
ATOM 2480 N N . GLY A 1 312 ? 11.337 -14.418 -29.895 1.00 94.88 312 GLY A N 1
ATOM 2481 C CA . GLY A 1 312 ? 12.592 -14.829 -29.259 1.00 94.88 312 GLY A CA 1
ATOM 2482 C C . GLY A 1 312 ? 13.136 -13.812 -28.254 1.00 94.88 312 GLY A C 1
ATOM 2483 O O . GLY A 1 312 ? 13.769 -14.201 -27.270 1.00 94.88 312 GLY A O 1
ATOM 2484 N N . LEU A 1 313 ? 12.833 -12.524 -28.445 1.00 94.44 313 LEU A N 1
ATOM 2485 C CA . LEU A 1 313 ? 13.240 -11.452 -27.538 1.00 94.44 313 LEU A CA 1
ATOM 2486 C C . LEU A 1 313 ? 12.535 -11.520 -26.179 1.00 94.44 313 LEU A C 1
ATOM 2488 O O . LEU A 1 313 ? 13.061 -10.982 -25.204 1.00 94.44 313 LEU A O 1
ATOM 2492 N N . LEU A 1 314 ? 11.406 -12.232 -26.066 1.00 93.88 314 LEU A N 1
ATOM 2493 C CA . LEU A 1 314 ? 10.716 -12.427 -24.789 1.00 93.88 314 LEU A CA 1
ATOM 2494 C C . LEU A 1 314 ? 11.581 -13.148 -23.752 1.00 93.88 314 LEU A C 1
ATOM 2496 O O . LEU A 1 314 ? 11.361 -12.943 -22.567 1.00 93.88 314 LEU A O 1
ATOM 2500 N N . GLY A 1 315 ? 12.580 -13.938 -24.157 1.00 91.94 315 GLY A N 1
ATOM 2501 C CA . GLY A 1 315 ? 13.566 -14.494 -23.227 1.00 91.94 315 GLY A CA 1
ATOM 2502 C C . GLY A 1 315 ? 14.397 -13.394 -22.542 1.00 91.94 315 GLY A C 1
ATOM 2503 O O . GLY A 1 315 ? 14.193 -13.113 -21.361 1.00 91.94 315 GLY A O 1
ATOM 2504 N N . PRO A 1 316 ? 15.312 -12.724 -23.264 1.00 90.69 316 PRO A N 1
ATOM 2505 C CA . PRO A 1 316 ? 16.197 -11.709 -22.686 1.00 90.69 316 PRO A CA 1
ATOM 2506 C C . PRO A 1 316 ? 15.491 -10.415 -22.248 1.00 90.69 316 PRO A C 1
ATOM 2508 O O . PRO A 1 316 ? 16.044 -9.680 -21.427 1.00 90.69 316 PRO A O 1
ATOM 2511 N N . LYS A 1 317 ? 14.305 -10.095 -22.789 1.00 90.81 317 LYS A N 1
ATOM 2512 C CA . LYS A 1 317 ? 13.615 -8.805 -22.590 1.00 90.81 317 LYS A CA 1
ATOM 2513 C C . LYS A 1 317 ? 12.269 -8.906 -21.864 1.00 90.81 317 LYS A C 1
ATOM 2515 O O . LYS A 1 317 ? 11.568 -7.898 -21.786 1.00 90.81 317 LYS A O 1
ATOM 2520 N N . ALA A 1 318 ? 11.923 -10.046 -21.252 1.00 89.12 318 ALA A N 1
ATOM 2521 C CA . ALA A 1 318 ? 10.695 -10.191 -20.448 1.00 89.12 318 ALA A CA 1
ATOM 2522 C C . ALA A 1 318 ? 10.497 -9.050 -19.430 1.00 89.12 318 ALA A C 1
ATOM 2524 O O . ALA A 1 318 ? 9.383 -8.573 -19.217 1.00 89.12 318 ALA A O 1
ATOM 2525 N N . VAL A 1 319 ? 11.591 -8.559 -18.836 1.00 86.25 319 VAL A N 1
ATOM 2526 C CA . VAL A 1 319 ? 11.580 -7.449 -17.871 1.00 86.25 319 VAL A CA 1
ATOM 2527 C C . VAL A 1 319 ? 10.944 -6.180 -18.451 1.00 86.25 319 VAL A C 1
ATOM 2529 O O . VAL A 1 319 ? 10.193 -5.509 -17.746 1.00 86.25 319 VAL A O 1
ATOM 2532 N N . TYR A 1 320 ? 11.172 -5.866 -19.731 1.00 89.25 320 TYR A N 1
ATOM 2533 C CA . TYR A 1 320 ? 10.580 -4.691 -20.382 1.00 89.25 320 TYR A CA 1
ATOM 2534 C C . TYR A 1 320 ? 9.058 -4.825 -20.480 1.00 89.25 320 TYR A C 1
ATOM 2536 O O . TYR A 1 320 ? 8.345 -3.849 -20.258 1.00 89.25 320 TYR A O 1
ATOM 2544 N N . VAL A 1 321 ? 8.554 -6.039 -20.721 1.00 92.06 321 VAL A N 1
ATOM 2545 C CA . VAL A 1 321 ? 7.112 -6.323 -20.744 1.00 92.06 321 VAL A CA 1
ATOM 2546 C C . VAL A 1 321 ? 6.493 -6.094 -19.366 1.00 92.06 321 VAL A C 1
ATOM 2548 O O . VAL A 1 321 ? 5.478 -5.408 -19.245 1.00 92.06 321 VAL A O 1
ATOM 2551 N N . PHE A 1 322 ? 7.120 -6.601 -18.300 1.00 89.88 322 PHE A N 1
ATOM 2552 C CA . PHE A 1 322 ? 6.629 -6.384 -16.935 1.00 89.88 322 PHE A CA 1
ATOM 2553 C C . PHE A 1 322 ? 6.703 -4.912 -16.509 1.00 89.88 322 PHE A C 1
ATOM 2555 O O . PHE A 1 322 ? 5.770 -4.407 -15.880 1.00 89.88 322 PHE A O 1
ATOM 2562 N N . MET A 1 323 ? 7.769 -4.198 -16.888 1.00 88.12 323 MET A N 1
ATOM 2563 C CA . MET A 1 323 ? 7.888 -2.754 -16.671 1.00 88.12 323 MET A CA 1
ATOM 2564 C C . MET A 1 323 ? 6.776 -1.985 -17.388 1.00 88.12 323 MET A C 1
ATOM 2566 O O . MET A 1 323 ? 6.099 -1.178 -16.753 1.00 88.12 323 MET A O 1
ATOM 2570 N N . ALA A 1 324 ? 6.552 -2.269 -18.674 1.00 92.12 324 ALA A N 1
ATOM 2571 C CA . ALA A 1 324 ? 5.500 -1.662 -19.482 1.00 92.12 324 ALA A CA 1
ATOM 2572 C C . ALA A 1 324 ? 4.116 -1.865 -18.852 1.00 92.12 324 ALA A C 1
ATOM 2574 O O . ALA A 1 324 ? 3.413 -0.890 -18.582 1.00 92.12 324 ALA A O 1
ATOM 2575 N N . LEU A 1 325 ? 3.759 -3.113 -18.529 1.00 93.25 325 LEU A N 1
ATOM 2576 C CA . LEU A 1 325 ? 2.490 -3.447 -17.874 1.00 93.25 325 LEU A CA 1
ATOM 2577 C C . LEU A 1 325 ? 2.323 -2.724 -16.537 1.00 93.25 325 LEU A C 1
ATOM 2579 O O . LEU A 1 325 ? 1.234 -2.249 -16.217 1.00 93.25 325 LEU A O 1
ATOM 2583 N N . SER A 1 326 ? 3.400 -2.620 -15.759 1.00 89.38 326 SER A N 1
ATOM 2584 C CA . SER A 1 326 ? 3.379 -1.947 -14.465 1.00 89.38 326 SER A CA 1
ATOM 2585 C C . SER A 1 326 ? 3.181 -0.437 -14.602 1.00 89.38 326 SER A C 1
ATOM 2587 O O . SER A 1 326 ? 2.319 0.109 -13.922 1.00 89.38 326 SER A O 1
ATOM 2589 N N . PHE A 1 327 ? 3.906 0.238 -15.502 1.00 90.69 327 PHE A N 1
ATOM 2590 C CA . PHE A 1 327 ? 3.707 1.670 -15.754 1.00 90.69 327 PHE A CA 1
ATOM 2591 C C . PHE A 1 327 ? 2.306 1.971 -16.290 1.00 90.69 327 PHE A C 1
ATOM 2593 O O . PHE A 1 327 ? 1.661 2.900 -15.811 1.00 90.69 327 PHE A O 1
ATOM 2600 N N . CYS A 1 328 ? 1.801 1.159 -17.222 1.00 93.69 328 CYS A N 1
ATOM 2601 C CA . CYS A 1 328 ? 0.449 1.340 -17.750 1.00 93.69 328 CYS A CA 1
ATOM 2602 C C . CYS A 1 328 ? -0.605 1.152 -16.659 1.00 93.69 328 CYS A C 1
ATOM 2604 O O . CYS A 1 328 ? -1.481 1.999 -16.506 1.00 93.69 328 CYS A O 1
ATOM 2606 N N . ARG A 1 329 ? -0.495 0.092 -15.846 1.00 91.94 329 ARG A N 1
ATOM 2607 C CA . ARG A 1 329 ? -1.420 -0.139 -14.730 1.00 91.94 329 ARG A CA 1
ATOM 2608 C C . ARG A 1 329 ? -1.402 1.014 -13.733 1.00 91.94 329 ARG A C 1
ATOM 2610 O O . ARG A 1 329 ? -2.470 1.404 -13.262 1.00 91.94 329 ARG A O 1
ATOM 2617 N N . ASP A 1 330 ? -0.230 1.549 -13.403 1.00 88.56 330 ASP A N 1
ATOM 2618 C CA . ASP A 1 330 ? -0.104 2.656 -12.450 1.00 88.56 330 ASP A CA 1
ATOM 2619 C C . ASP A 1 330 ? -0.807 3.921 -12.969 1.00 88.56 330 ASP A C 1
ATOM 2621 O O . ASP A 1 330 ? -1.557 4.548 -12.220 1.00 88.56 330 ASP A O 1
ATOM 2625 N N . GLU A 1 331 ? -0.645 4.247 -14.254 1.00 92.06 331 GLU A N 1
ATOM 2626 C CA . GLU A 1 331 ? -1.302 5.391 -14.898 1.00 92.06 331 GLU A CA 1
ATOM 2627 C C . GLU A 1 331 ? -2.819 5.201 -15.059 1.00 92.06 331 GLU A C 1
ATOM 2629 O O . GLU A 1 331 ? -3.582 6.134 -14.803 1.00 92.06 331 GLU A O 1
ATOM 2634 N N . VAL A 1 332 ? -3.281 3.994 -15.408 1.00 92.56 332 VAL A N 1
ATOM 2635 C CA . VAL A 1 332 ? -4.717 3.652 -15.459 1.00 92.56 332 VAL A CA 1
ATOM 2636 C C . VAL A 1 332 ? -5.342 3.786 -14.070 1.00 92.56 332 VAL A C 1
ATOM 2638 O O . VAL A 1 332 ? -6.339 4.481 -13.897 1.00 92.56 332 VAL A O 1
ATOM 2641 N N . THR A 1 333 ? -4.722 3.178 -13.055 1.00 89.56 333 THR A N 1
ATOM 2642 C CA . THR A 1 333 ? -5.218 3.218 -11.669 1.00 89.56 333 THR A CA 1
ATOM 2643 C C . THR A 1 333 ? -5.196 4.644 -11.120 1.00 89.56 333 THR A C 1
ATOM 2645 O O . THR A 1 333 ? -6.084 5.032 -10.360 1.00 89.56 333 THR A O 1
ATOM 2648 N N . TRP A 1 334 ? -4.182 5.438 -11.483 1.00 89.56 334 TRP A N 1
ATOM 2649 C CA . TRP A 1 334 ? -4.130 6.855 -11.140 1.00 89.56 334 TRP A CA 1
ATOM 2650 C C . TRP A 1 334 ? -5.290 7.617 -11.775 1.00 89.56 334 TRP A C 1
ATOM 2652 O O . TRP A 1 334 ? -5.954 8.372 -11.070 1.00 89.56 334 TRP A O 1
ATOM 2662 N N . LEU A 1 335 ? -5.578 7.390 -13.057 1.00 90.69 335 LEU A N 1
ATOM 2663 C CA . LEU A 1 335 ? -6.671 8.069 -13.743 1.00 90.69 335 LEU A CA 1
ATOM 2664 C C . LEU A 1 335 ? -8.023 7.734 -13.104 1.00 90.69 335 LEU A C 1
ATOM 2666 O O . LEU A 1 335 ? -8.730 8.658 -12.718 1.00 90.69 335 LEU A O 1
ATOM 2670 N N . CYS A 1 336 ? -8.330 6.448 -12.895 1.00 88.94 336 CYS A N 1
ATOM 2671 C CA . CYS A 1 336 ? -9.608 6.003 -12.323 1.00 88.94 336 CYS A CA 1
ATOM 2672 C C . CYS A 1 336 ? -9.927 6.673 -10.979 1.00 88.94 336 CYS A C 1
ATOM 2674 O O . CYS A 1 336 ? -11.047 7.115 -10.753 1.00 88.94 336 CYS A O 1
ATOM 2676 N N . ARG A 1 337 ? -8.935 6.806 -10.088 1.00 86.44 337 ARG A N 1
ATOM 2677 C CA . ARG A 1 337 ? -9.157 7.420 -8.767 1.00 86.44 337 ARG A CA 1
ATOM 2678 C C . ARG A 1 337 ? -9.213 8.953 -8.786 1.00 86.44 337 ARG A C 1
ATOM 2680 O O . ARG A 1 337 ? -9.633 9.549 -7.799 1.00 86.44 337 ARG A O 1
ATOM 2687 N N . HIS A 1 338 ? -8.763 9.598 -9.864 1.00 86.12 338 HIS A N 1
ATOM 2688 C CA . HIS A 1 338 ? -8.800 11.060 -10.010 1.00 86.12 338 HIS A CA 1
ATOM 2689 C C . HIS A 1 338 ? -9.916 11.545 -10.950 1.00 86.12 338 HIS A C 1
ATOM 2691 O O . HIS A 1 338 ? -10.255 12.724 -10.901 1.00 86.12 338 HIS A O 1
ATOM 2697 N N . SER A 1 339 ? -10.510 10.663 -11.762 1.00 79.00 339 SER A N 1
ATOM 2698 C CA . SER A 1 339 ? -11.572 10.998 -12.718 1.00 79.00 339 SER A CA 1
ATOM 2699 C C . SER A 1 339 ? -12.968 11.126 -12.104 1.00 79.00 339 SER A C 1
ATOM 2701 O O . SER A 1 339 ? -13.861 11.642 -12.759 1.00 79.00 339 SER A O 1
ATOM 2703 N N . GLU A 1 340 ? -13.199 10.658 -10.877 1.00 67.94 340 GLU A N 1
ATOM 2704 C CA . GLU A 1 340 ? -14.526 10.724 -10.238 1.00 67.94 340 GLU A CA 1
ATOM 2705 C C . GLU A 1 340 ? -14.688 11.913 -9.262 1.00 67.94 340 GLU A C 1
ATOM 2707 O O . GLU A 1 340 ? -15.697 12.618 -9.335 1.00 67.94 340 GLU A O 1
ATOM 2712 N N . PRO A 1 341 ? -13.714 12.247 -8.391 1.00 63.47 341 PRO A N 1
ATOM 2713 C CA . PRO A 1 341 ? -13.865 13.350 -7.441 1.00 63.47 341 PRO A CA 1
ATOM 2714 C C . PRO A 1 341 ? -13.293 14.681 -7.991 1.00 63.47 341 PRO A C 1
ATOM 2716 O O . PRO A 1 341 ? -12.280 15.189 -7.501 1.00 63.47 341 PRO A O 1
ATOM 2719 N N . ILE A 1 342 ? -13.949 15.271 -9.008 1.00 57.72 342 ILE A N 1
ATOM 2720 C CA . ILE A 1 342 ? -13.444 16.425 -9.807 1.00 57.72 342 ILE A CA 1
ATOM 2721 C C . ILE A 1 342 ? -13.920 17.819 -9.312 1.00 57.72 342 ILE A C 1
ATOM 2723 O O . ILE A 1 342 ? -13.753 18.829 -9.985 1.00 57.72 342 ILE A O 1
ATOM 2727 N N . ALA A 1 343 ? -14.475 17.974 -8.108 1.00 55.19 343 ALA A N 1
ATOM 2728 C CA . ALA A 1 343 ? -15.100 19.258 -7.736 1.00 55.19 343 ALA A CA 1
ATOM 2729 C C . ALA A 1 343 ? -14.148 20.486 -7.635 1.00 55.19 343 ALA A C 1
ATOM 2731 O O . ALA A 1 343 ? -14.635 21.604 -7.474 1.00 55.19 343 ALA A O 1
ATOM 2732 N N . LYS A 1 344 ? -12.811 20.323 -7.677 1.00 60.84 344 LYS A N 1
ATOM 2733 C CA . LYS A 1 344 ? -11.841 21.423 -7.444 1.00 60.84 344 LYS A CA 1
ATOM 2734 C C . LYS A 1 344 ? -10.581 21.421 -8.325 1.00 60.84 344 LYS A C 1
ATOM 2736 O O . LYS A 1 344 ? -9.639 22.146 -8.008 1.00 60.84 344 LYS A O 1
ATOM 2741 N N . ILE A 1 345 ? -10.513 20.603 -9.374 1.00 67.00 345 ILE A N 1
ATOM 2742 C CA . ILE A 1 345 ? -9.294 20.500 -10.190 1.00 67.00 345 ILE A CA 1
ATOM 2743 C C . ILE A 1 345 ? -9.319 21.543 -11.317 1.00 67.00 345 ILE A C 1
ATOM 2745 O O . ILE A 1 345 ? -10.343 21.737 -11.969 1.00 67.00 345 ILE A O 1
ATOM 2749 N N . LYS A 1 346 ? -8.188 22.231 -11.522 1.00 66.31 346 LYS A N 1
ATOM 2750 C CA . LYS A 1 346 ? -7.961 23.102 -12.683 1.00 66.31 346 LYS A CA 1
ATOM 2751 C C . LYS A 1 346 ? -7.796 22.201 -13.916 1.00 66.31 346 LYS A C 1
ATOM 2753 O O . LYS A 1 346 ? -7.061 21.225 -13.828 1.00 66.31 346 LYS A O 1
ATOM 2758 N N . ASN A 1 347 ? -8.455 22.522 -15.030 1.00 75.44 347 ASN A N 1
ATOM 2759 C CA . ASN A 1 347 ? -8.386 21.776 -16.301 1.00 75.44 347 ASN A CA 1
ATOM 2760 C C . ASN A 1 347 ? -8.926 20.327 -16.221 1.00 75.44 347 ASN A C 1
ATOM 2762 O O . ASN A 1 347 ? -8.163 19.360 -16.303 1.00 75.44 347 ASN A O 1
ATOM 2766 N N . PRO A 1 348 ? -10.249 20.138 -16.046 1.00 79.12 348 PRO A N 1
ATOM 2767 C CA . PRO A 1 348 ? -10.868 18.809 -15.970 1.00 79.12 348 PRO A CA 1
ATOM 2768 C C . PRO A 1 348 ? -10.630 17.939 -17.218 1.00 79.12 348 PRO A C 1
ATOM 2770 O O . PRO A 1 348 ? -10.647 16.714 -17.126 1.00 79.12 348 PRO A O 1
ATOM 2773 N N . GLU A 1 349 ? -10.364 18.546 -18.372 1.00 82.69 349 GLU A N 1
ATOM 2774 C CA . GLU A 1 349 ? -10.042 17.870 -19.628 1.00 82.69 349 GLU A CA 1
ATOM 2775 C C . GLU A 1 349 ? -8.785 16.992 -19.557 1.00 82.69 349 GLU A C 1
ATOM 2777 O O . GLU A 1 349 ? -8.689 16.015 -20.298 1.00 82.69 349 GLU A O 1
ATOM 2782 N N . ASP A 1 350 ? -7.846 17.268 -18.645 1.00 83.12 350 ASP A N 1
ATOM 2783 C CA . ASP A 1 350 ? -6.641 16.444 -18.471 1.00 83.12 350 ASP A CA 1
ATOM 2784 C C . ASP A 1 350 ? -6.926 15.077 -17.817 1.00 83.12 350 ASP A C 1
ATOM 2786 O O . ASP A 1 350 ? -6.100 14.154 -17.872 1.00 83.12 350 ASP A O 1
ATOM 2790 N N . PHE A 1 351 ? -8.119 14.932 -17.237 1.00 84.50 351 PHE A N 1
ATOM 2791 C CA . PHE A 1 351 ? -8.622 13.722 -16.585 1.00 84.50 351 PHE A CA 1
ATOM 2792 C C . PHE A 1 351 ? -9.580 12.932 -17.483 1.00 84.50 351 PHE A C 1
ATOM 2794 O O . PHE A 1 351 ? -10.099 11.896 -17.070 1.00 84.50 351 PHE A O 1
ATOM 2801 N N . ILE A 1 352 ? -9.793 13.391 -18.719 1.00 84.06 352 ILE A N 1
ATOM 2802 C CA . ILE A 1 352 ? -10.577 12.694 -19.734 1.00 84.06 352 ILE A CA 1
ATOM 2803 C C . ILE A 1 352 ? -9.603 12.074 -20.738 1.00 84.06 352 ILE A C 1
ATOM 2805 O O . ILE A 1 352 ? -8.824 12.773 -21.381 1.00 84.06 352 ILE A O 1
ATOM 2809 N N . GLU A 1 353 ? -9.644 10.750 -20.883 1.00 84.06 353 GLU A N 1
ATOM 2810 C CA . GLU A 1 353 ? -8.750 10.013 -21.778 1.00 84.06 353 GLU A CA 1
ATOM 2811 C C . GLU A 1 353 ? -9.552 9.237 -22.825 1.00 84.06 353 GLU A C 1
ATOM 2813 O O . GLU A 1 353 ? -10.075 8.156 -22.557 1.00 84.06 353 GLU A O 1
ATOM 2818 N N . SER A 1 354 ? -9.631 9.781 -24.041 1.00 86.38 354 SER A N 1
ATOM 2819 C CA . SER A 1 354 ? -10.331 9.136 -25.158 1.00 86.38 354 SER A CA 1
ATOM 2820 C C . SER A 1 354 ? -9.594 7.906 -25.691 1.00 86.38 354 SER A C 1
ATOM 2822 O O . SER A 1 354 ? -10.221 7.028 -26.280 1.00 86.38 354 SER A O 1
ATOM 2824 N N . GLN A 1 355 ? -8.280 7.811 -25.464 1.00 91.12 355 GLN A N 1
ATOM 2825 C CA . GLN A 1 355 ? -7.430 6.730 -25.972 1.00 91.12 355 GLN A CA 1
ATOM 2826 C C . GLN A 1 355 ? -7.078 5.703 -24.883 1.00 91.12 355 GLN A C 1
ATOM 2828 O O . GLN A 1 355 ? -6.138 4.923 -25.026 1.00 91.12 355 GLN A O 1
ATOM 2833 N N . LEU A 1 356 ? -7.843 5.662 -23.785 1.00 93.25 356 LEU A N 1
ATOM 2834 C CA . LEU A 1 356 ? -7.609 4.716 -22.691 1.00 93.25 356 LEU A CA 1
ATOM 2835 C C . LEU A 1 356 ? -7.815 3.269 -23.152 1.00 93.25 356 LEU A C 1
ATOM 2837 O O . LEU A 1 356 ? -7.058 2.385 -22.761 1.00 93.25 356 LEU A O 1
ATOM 2841 N N . ALA A 1 357 ? -8.806 3.039 -24.017 1.00 95.38 357 ALA A N 1
ATOM 2842 C CA . ALA A 1 357 ? -9.087 1.724 -24.585 1.00 95.38 357 ALA A CA 1
ATOM 2843 C C . ALA A 1 357 ? -7.901 1.170 -25.391 1.00 95.38 357 ALA A C 1
ATOM 2845 O O . ALA A 1 357 ? -7.602 -0.014 -25.287 1.00 95.38 357 ALA A O 1
ATOM 2846 N N . GLU A 1 358 ? -7.189 2.025 -26.132 1.00 96.81 358 GLU A N 1
ATOM 2847 C CA . GLU A 1 358 ? -5.973 1.651 -26.866 1.00 96.81 358 GLU A CA 1
ATOM 2848 C C . GLU A 1 358 ? -4.872 1.190 -25.902 1.00 96.81 358 GLU A C 1
ATOM 2850 O O . GLU A 1 358 ? -4.283 0.130 -26.091 1.00 96.81 358 GLU A O 1
ATOM 2855 N N . LEU A 1 359 ? -4.642 1.935 -24.815 1.00 96.44 359 LEU A N 1
ATOM 2856 C CA . LEU A 1 359 ? -3.654 1.555 -23.802 1.00 96.44 359 LEU A CA 1
ATOM 2857 C C . LEU A 1 359 ? -4.008 0.219 -23.128 1.00 96.44 359 LEU A C 1
ATOM 2859 O O . LEU A 1 359 ? -3.132 -0.620 -22.929 1.00 96.44 359 LEU A O 1
ATOM 2863 N N . LEU A 1 360 ? -5.284 0.005 -22.794 1.00 97.44 360 LEU A N 1
ATOM 2864 C CA . LEU A 1 360 ? -5.761 -1.251 -22.205 1.00 97.44 360 LEU A CA 1
ATOM 2865 C C . LEU A 1 360 ? -5.635 -2.428 -23.179 1.00 97.44 360 LEU A C 1
ATOM 2867 O O . LEU A 1 360 ? -5.232 -3.516 -22.772 1.00 97.44 360 LEU A O 1
ATOM 2871 N N . PHE A 1 361 ? -5.935 -2.204 -24.458 1.00 98.06 361 PHE A N 1
ATOM 2872 C CA . PHE A 1 361 ? -5.749 -3.199 -25.507 1.00 98.06 361 PHE A CA 1
ATOM 2873 C C . PHE A 1 361 ? -4.277 -3.609 -25.621 1.00 98.06 361 PHE A C 1
ATOM 2875 O O . PHE A 1 361 ? -3.963 -4.792 -25.539 1.00 98.06 361 PHE A O 1
ATOM 2882 N N . LEU A 1 362 ? -3.362 -2.637 -25.678 1.00 98.06 362 LEU A N 1
ATOM 2883 C CA . LEU A 1 362 ? -1.918 -2.878 -25.697 1.00 98.06 362 LEU A CA 1
ATOM 2884 C C . LEU A 1 362 ? -1.416 -3.659 -24.471 1.00 98.06 362 LEU A C 1
ATOM 2886 O O . LEU A 1 362 ? -0.543 -4.521 -24.589 1.00 98.06 362 LEU A O 1
ATOM 2890 N N . MET A 1 363 ? -1.973 -3.389 -23.287 1.00 97.62 363 MET A N 1
ATOM 2891 C CA . MET A 1 363 ? -1.677 -4.179 -22.090 1.00 97.62 363 MET A CA 1
ATOM 2892 C C . MET A 1 363 ? -2.116 -5.641 -22.250 1.00 97.62 363 MET A C 1
ATOM 2894 O O . MET A 1 363 ? -1.386 -6.541 -21.828 1.00 97.62 363 MET A O 1
ATOM 2898 N N . GLU A 1 364 ? -3.286 -5.903 -22.837 1.00 98.00 364 GLU A N 1
ATOM 2899 C CA . GLU A 1 364 ? -3.732 -7.276 -23.092 1.00 98.00 364 GLU A CA 1
ATOM 2900 C C . GLU A 1 364 ? -2.945 -7.966 -24.209 1.00 98.00 364 GLU A C 1
ATOM 2902 O O . GLU A 1 364 ? -2.652 -9.151 -24.063 1.00 98.00 364 GLU A O 1
ATOM 2907 N N . GLU A 1 365 ? -2.494 -7.248 -25.239 1.00 98.12 365 GLU A N 1
ATOM 2908 C CA . GLU A 1 365 ? -1.577 -7.783 -26.257 1.00 98.12 365 GLU A CA 1
ATOM 2909 C C . GLU A 1 365 ? -0.263 -8.263 -25.623 1.00 98.12 365 GLU A C 1
ATOM 2911 O O . GLU A 1 365 ? 0.123 -9.424 -25.781 1.00 98.12 365 GLU A O 1
ATOM 2916 N N . LEU A 1 366 ? 0.376 -7.435 -24.787 1.00 96.75 366 LEU A N 1
ATOM 2917 C CA . LEU A 1 366 ? 1.568 -7.845 -24.032 1.00 96.75 366 LEU A CA 1
ATOM 2918 C C . LEU A 1 366 ? 1.311 -9.077 -23.147 1.00 96.75 366 LEU A C 1
ATOM 2920 O O . LEU A 1 366 ? 2.143 -9.983 -23.068 1.00 96.75 366 LEU A O 1
ATOM 2924 N N . ARG A 1 367 ? 0.155 -9.139 -22.472 1.00 96.75 367 ARG A N 1
ATOM 2925 C CA . ARG A 1 367 ? -0.228 -10.297 -21.642 1.00 96.75 367 ARG A CA 1
ATOM 2926 C C . ARG A 1 367 ? -0.478 -11.542 -22.488 1.00 96.75 367 ARG A C 1
ATOM 2928 O O . ARG A 1 367 ? -0.144 -12.641 -22.050 1.00 96.75 367 ARG A O 1
ATOM 2935 N N . SER A 1 368 ? -1.065 -11.383 -23.670 1.00 97.56 368 SER A N 1
ATOM 2936 C CA . SER A 1 368 ? -1.289 -12.454 -24.637 1.00 97.56 368 SER A CA 1
ATOM 2937 C C . SER A 1 368 ? 0.042 -13.040 -25.106 1.00 97.56 368 SER A C 1
ATOM 2939 O O . SER A 1 368 ? 0.243 -14.245 -24.965 1.00 97.56 368 SER A O 1
ATOM 2941 N N . LEU A 1 369 ? 0.996 -12.196 -25.513 1.00 96.62 369 LEU A N 1
ATOM 2942 C CA . LEU A 1 369 ? 2.341 -12.609 -25.934 1.00 96.62 369 LEU A CA 1
ATOM 2943 C C . LEU A 1 369 ? 3.068 -13.418 -24.851 1.00 96.62 369 LEU A C 1
ATOM 2945 O O . LEU A 1 369 ? 3.608 -14.489 -25.132 1.00 96.62 369 LEU A O 1
ATOM 2949 N N . LEU A 1 370 ? 3.021 -12.966 -23.590 1.00 94.81 370 LEU A N 1
ATOM 2950 C CA . LEU A 1 370 ? 3.605 -13.707 -22.463 1.00 94.81 370 LEU A CA 1
ATOM 2951 C C . LEU A 1 370 ? 2.980 -15.099 -22.285 1.00 94.81 370 LEU A C 1
ATOM 2953 O O . LEU A 1 370 ? 3.694 -16.060 -22.003 1.00 94.81 370 LEU A O 1
ATOM 2957 N N . ARG A 1 371 ? 1.654 -15.218 -22.427 1.00 96.62 371 ARG A N 1
ATOM 2958 C CA . ARG A 1 371 ? 0.948 -16.504 -22.292 1.00 96.62 371 ARG A CA 1
ATOM 2959 C C . ARG A 1 371 ? 1.246 -17.433 -23.466 1.00 96.62 371 ARG A C 1
ATOM 2961 O O . ARG A 1 371 ? 1.498 -18.614 -23.245 1.00 96.62 371 ARG A O 1
ATOM 2968 N N . GLN A 1 372 ? 1.233 -16.906 -24.689 1.00 97.62 372 GLN A N 1
ATOM 2969 C CA . GLN A 1 372 ? 1.473 -17.668 -25.915 1.00 97.62 372 GLN A CA 1
ATOM 2970 C C . GLN A 1 372 ? 2.901 -18.224 -25.974 1.00 97.62 372 GLN A C 1
ATOM 2972 O O . GLN A 1 372 ? 3.101 -19.376 -26.354 1.00 97.62 372 GLN A O 1
ATOM 2977 N N . HIS A 1 373 ? 3.889 -17.443 -25.532 1.00 97.00 373 HIS A N 1
ATOM 2978 C CA . HIS A 1 373 ? 5.307 -17.808 -25.591 1.00 97.00 373 HIS A CA 1
ATOM 2979 C C . HIS A 1 373 ? 5.897 -18.200 -24.226 1.00 97.00 373 HIS A C 1
ATOM 2981 O O . HIS A 1 373 ? 7.113 -18.158 -24.033 1.00 97.00 373 HIS A O 1
ATOM 2987 N N . LEU A 1 374 ? 5.062 -18.635 -23.275 1.00 95.81 374 LEU A N 1
ATOM 2988 C CA . LEU A 1 374 ? 5.496 -19.005 -21.922 1.00 95.81 374 LEU A CA 1
ATOM 2989 C C . LEU A 1 374 ? 6.616 -20.060 -21.924 1.00 95.81 374 LEU A C 1
ATOM 2991 O O . LEU A 1 374 ? 7.578 -19.946 -21.166 1.00 95.81 374 LEU A O 1
ATOM 2995 N N . SER A 1 375 ? 6.521 -21.065 -22.797 1.00 96.88 375 SER A N 1
ATOM 2996 C CA . SER A 1 375 ? 7.527 -22.129 -22.918 1.00 96.88 375 SER A CA 1
ATOM 2997 C C . SER A 1 375 ? 8.897 -21.605 -23.368 1.00 96.88 375 SER A C 1
ATOM 2999 O O . SER A 1 375 ? 9.929 -22.100 -22.910 1.00 96.88 375 SER A O 1
ATOM 3001 N N . LEU A 1 376 ? 8.924 -20.575 -24.220 1.00 96.06 376 LEU A N 1
ATOM 3002 C CA . LEU A 1 376 ? 10.145 -19.908 -24.675 1.00 96.06 376 LEU A CA 1
ATOM 3003 C C . LEU A 1 376 ? 10.813 -19.161 -23.519 1.00 96.06 376 LEU A C 1
ATOM 3005 O O . LEU A 1 376 ? 12.009 -19.336 -23.283 1.00 96.06 376 LEU A O 1
ATOM 3009 N N . ILE A 1 377 ? 10.025 -18.391 -22.764 1.00 93.94 377 ILE A N 1
ATOM 3010 C CA . ILE A 1 377 ? 10.487 -17.639 -21.589 1.00 93.94 377 ILE A CA 1
ATOM 3011 C C . ILE A 1 377 ? 11.059 -18.600 -20.539 1.00 93.94 377 ILE A C 1
ATOM 3013 O O . ILE A 1 377 ? 12.180 -18.414 -20.063 1.00 93.94 377 ILE A O 1
ATOM 3017 N N . GLN A 1 378 ? 10.329 -19.676 -20.227 1.00 95.38 378 GLN A N 1
ATOM 3018 C CA . GLN A 1 378 ? 10.778 -20.714 -19.297 1.00 95.38 378 GLN A CA 1
ATOM 3019 C C . GLN A 1 378 ? 12.093 -21.344 -19.750 1.00 95.38 378 GLN A C 1
ATOM 3021 O O . GLN A 1 378 ? 13.028 -21.446 -18.960 1.00 95.38 378 GLN A O 1
ATOM 3026 N N . ARG A 1 379 ? 12.199 -21.734 -21.025 1.00 96.62 379 ARG A N 1
ATOM 3027 C CA . ARG A 1 379 ? 13.422 -22.332 -21.568 1.00 96.62 379 ARG A CA 1
ATOM 3028 C C . ARG A 1 379 ? 14.620 -21.393 -21.440 1.00 96.62 379 ARG A C 1
ATOM 3030 O O . ARG A 1 379 ? 15.686 -21.854 -21.039 1.00 96.62 379 ARG A O 1
ATOM 3037 N N . TYR A 1 380 ? 14.453 -20.111 -21.765 1.00 94.88 380 TYR A N 1
ATOM 3038 C CA . TYR A 1 380 ? 15.515 -19.112 -21.640 1.00 94.88 380 TYR A CA 1
ATOM 3039 C C . TYR A 1 380 ? 15.993 -18.982 -20.188 1.00 94.88 380 TYR A C 1
ATOM 3041 O O . TYR A 1 380 ? 17.179 -19.164 -19.915 1.00 94.88 380 TYR A O 1
ATOM 3049 N N . HIS A 1 381 ? 15.078 -18.750 -19.242 1.00 92.06 381 HIS A N 1
ATOM 3050 C CA . HIS A 1 381 ? 15.445 -18.553 -17.837 1.00 92.06 381 HIS A CA 1
ATOM 3051 C C . HIS A 1 381 ? 15.958 -19.828 -17.160 1.00 92.06 381 HIS A C 1
ATOM 3053 O O . HIS A 1 381 ? 16.864 -19.741 -16.342 1.00 92.06 381 HIS A O 1
ATOM 3059 N N . LEU A 1 382 ? 15.471 -21.019 -17.529 1.00 95.06 382 LEU A N 1
ATOM 3060 C CA . LEU A 1 382 ? 16.046 -22.283 -17.051 1.00 95.06 382 LEU A CA 1
ATOM 3061 C C . LEU A 1 382 ? 17.501 -22.446 -17.500 1.00 95.06 382 LEU A C 1
ATOM 3063 O O . LEU A 1 382 ? 18.350 -22.869 -16.719 1.00 95.06 382 LEU A O 1
ATOM 3067 N N . GLN A 1 383 ? 17.807 -22.095 -18.752 1.00 94.00 383 GLN A N 1
ATOM 3068 C CA . GLN A 1 383 ? 19.185 -22.112 -19.237 1.00 94.00 383 GLN A CA 1
ATOM 3069 C C . GLN A 1 383 ? 20.043 -21.066 -18.525 1.00 94.00 383 GLN A C 1
ATOM 3071 O O . GLN A 1 383 ? 21.178 -21.376 -18.175 1.00 94.00 383 GLN A O 1
ATOM 3076 N N . TYR A 1 384 ? 19.501 -19.871 -18.285 1.00 91.00 384 TYR A N 1
ATOM 3077 C CA . TYR A 1 384 ? 20.184 -18.803 -17.558 1.00 91.00 384 TYR A CA 1
ATOM 3078 C C . TYR A 1 384 ? 20.524 -19.227 -16.119 1.00 91.00 384 TYR A C 1
ATOM 3080 O O . TYR A 1 384 ? 21.683 -19.150 -15.714 1.00 91.00 384 TYR A O 1
ATOM 3088 N N . LEU A 1 385 ? 19.554 -19.811 -15.406 1.00 93.56 385 LEU A N 1
ATOM 3089 C CA . LEU A 1 385 ? 19.721 -20.318 -14.043 1.00 93.56 385 LEU A CA 1
ATOM 3090 C C . LEU A 1 385 ? 20.825 -21.376 -13.950 1.00 93.56 385 LEU A C 1
ATOM 3092 O O . LEU A 1 385 ? 21.697 -21.300 -13.090 1.00 93.56 385 LEU A O 1
ATOM 3096 N N . VAL A 1 386 ? 20.801 -22.372 -14.841 1.00 93.00 386 VAL A N 1
ATOM 3097 C CA . VAL A 1 386 ? 21.740 -23.504 -14.784 1.00 93.00 386 VAL A CA 1
ATOM 3098 C C . VAL A 1 386 ? 23.138 -23.120 -15.268 1.00 93.00 386 VAL A C 1
ATOM 3100 O O . VAL A 1 386 ? 24.128 -23.623 -14.741 1.00 93.00 386 VAL A O 1
ATOM 3103 N N . ARG A 1 387 ? 23.240 -22.277 -16.302 1.00 91.06 387 ARG A N 1
ATOM 3104 C CA . ARG A 1 387 ? 24.516 -22.014 -16.987 1.00 91.06 387 ARG A CA 1
ATOM 3105 C C . ARG A 1 387 ? 25.232 -20.758 -16.515 1.00 91.06 387 ARG A C 1
ATOM 3107 O O . ARG A 1 387 ? 26.430 -20.674 -16.743 1.00 91.06 387 ARG A O 1
ATOM 3114 N N . PHE A 1 388 ? 24.525 -19.805 -15.916 1.00 90.19 388 PHE A N 1
ATOM 3115 C CA . PHE A 1 388 ? 25.104 -18.545 -15.458 1.00 90.19 388 PHE A CA 1
ATOM 3116 C C . PHE A 1 388 ? 24.886 -18.354 -13.956 1.00 90.19 388 PHE A C 1
ATOM 3118 O O . PHE A 1 388 ? 25.861 -18.376 -13.207 1.00 90.19 388 PHE A O 1
ATOM 3125 N N . ASP A 1 389 ? 23.632 -18.265 -13.494 1.00 89.56 389 ASP A N 1
ATOM 3126 C CA . ASP A 1 389 ? 23.348 -17.908 -12.093 1.00 89.56 389 ASP A CA 1
ATOM 3127 C C . ASP A 1 389 ? 23.930 -18.923 -11.104 1.00 89.56 389 ASP A C 1
ATOM 3129 O O . ASP A 1 389 ? 24.543 -18.534 -10.115 1.00 89.56 389 ASP A O 1
ATOM 3133 N N . ALA A 1 390 ? 23.792 -20.225 -11.376 1.00 92.75 390 ALA A N 1
ATOM 3134 C CA . ALA A 1 390 ? 24.330 -21.275 -10.513 1.00 92.75 390 ALA A CA 1
ATOM 3135 C C . ALA A 1 390 ? 25.862 -21.215 -10.387 1.00 92.75 390 ALA A C 1
ATOM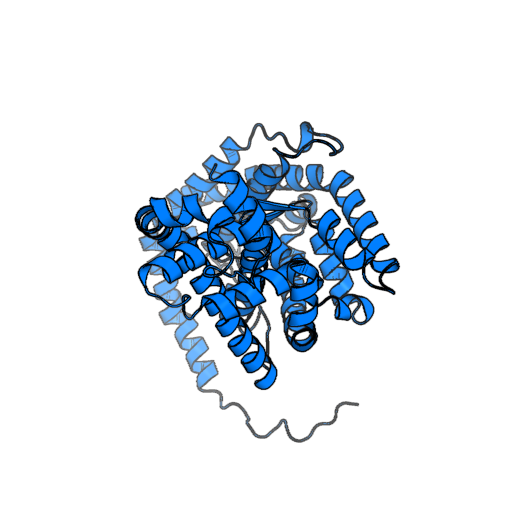 3137 O O . ALA A 1 390 ? 26.395 -21.510 -9.318 1.00 92.75 390 ALA A O 1
ATOM 3138 N N . GLN A 1 391 ? 26.565 -20.823 -11.454 1.00 91.94 391 GLN A N 1
ATOM 3139 C CA . GLN A 1 391 ? 28.024 -20.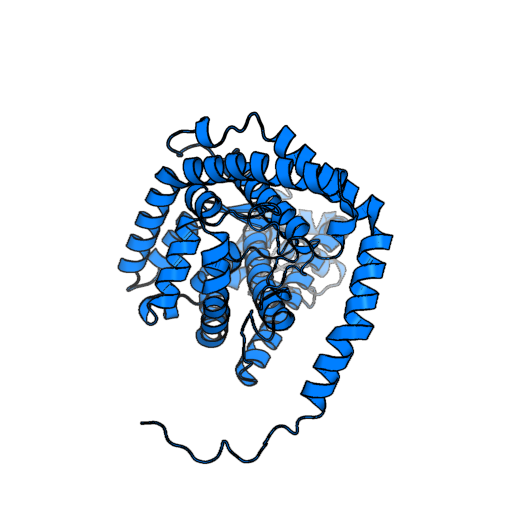695 -11.444 1.00 91.94 391 GLN A CA 1
ATOM 3140 C C . GLN A 1 391 ? 28.444 -19.468 -10.637 1.00 91.94 391 GLN A C 1
ATOM 3142 O O . GLN A 1 391 ? 29.194 -19.602 -9.676 1.00 91.94 391 GLN A O 1
ATOM 3147 N N . VAL A 1 392 ? 27.869 -18.303 -10.952 1.00 90.94 392 VAL A N 1
ATOM 3148 C CA . VAL A 1 392 ? 28.151 -17.049 -10.239 1.00 90.94 392 VAL A CA 1
ATOM 3149 C C . VAL A 1 392 ? 27.822 -17.179 -8.750 1.00 90.94 392 VAL A C 1
ATOM 3151 O O . VAL A 1 392 ? 28.608 -16.769 -7.901 1.00 90.94 392 VAL A O 1
ATOM 3154 N N . LEU A 1 393 ? 26.686 -17.791 -8.407 1.00 91.44 393 LEU A N 1
ATOM 3155 C CA . LEU A 1 393 ? 26.304 -18.022 -7.017 1.00 91.44 393 LEU A CA 1
ATOM 3156 C C . LEU A 1 393 ? 27.271 -18.983 -6.312 1.00 91.44 393 LEU A C 1
ATOM 3158 O O . LEU A 1 393 ? 27.631 -18.740 -5.162 1.00 91.44 393 LEU A O 1
ATOM 3162 N N . SER A 1 394 ? 27.708 -20.050 -6.987 1.00 92.12 394 SER A N 1
ATOM 3163 C CA . SER A 1 394 ? 28.713 -20.969 -6.445 1.00 92.12 394 SER A CA 1
ATOM 3164 C C . SER A 1 394 ? 30.027 -20.244 -6.153 1.00 92.12 394 SER A C 1
ATOM 3166 O O . SER A 1 394 ? 30.586 -20.432 -5.074 1.00 92.12 394 SER A O 1
ATOM 3168 N N . ASP A 1 395 ? 30.487 -19.385 -7.064 1.00 91.81 395 ASP A N 1
ATOM 3169 C CA . ASP A 1 395 ? 31.714 -18.606 -6.882 1.00 91.81 395 ASP A CA 1
ATOM 3170 C C . ASP A 1 395 ? 31.601 -17.674 -5.668 1.00 91.81 395 ASP A C 1
ATOM 3172 O O . ASP A 1 395 ? 32.500 -17.634 -4.830 1.00 91.81 395 ASP A O 1
ATOM 3176 N N . ILE A 1 396 ? 30.464 -16.987 -5.505 1.00 90.25 396 ILE A N 1
ATOM 3177 C CA . ILE A 1 396 ? 30.210 -16.107 -4.352 1.00 90.25 396 ILE A CA 1
ATOM 3178 C C . ILE A 1 396 ? 30.204 -16.892 -3.033 1.00 90.25 396 ILE A C 1
ATOM 3180 O O . ILE A 1 396 ? 30.760 -16.422 -2.043 1.00 90.25 396 ILE A O 1
ATOM 3184 N N . ILE A 1 397 ? 29.591 -18.081 -3.002 1.00 91.38 397 ILE A N 1
ATOM 3185 C CA . ILE A 1 397 ? 29.519 -18.918 -1.792 1.00 91.38 397 ILE A CA 1
ATOM 3186 C C . ILE A 1 397 ? 30.899 -19.477 -1.414 1.00 91.38 397 ILE A C 1
ATOM 3188 O O . ILE A 1 397 ? 31.194 -19.637 -0.229 1.00 91.38 397 ILE A O 1
ATOM 3192 N N . GLN A 1 398 ? 31.738 -19.796 -2.402 1.00 84.56 398 GLN A N 1
ATOM 3193 C CA . GLN A 1 398 ? 33.055 -20.394 -2.177 1.00 84.56 398 GLN A CA 1
ATOM 3194 C C . GLN A 1 398 ? 34.123 -19.387 -1.740 1.00 84.56 398 GLN A C 1
ATOM 3196 O O . GLN A 1 398 ? 35.113 -19.802 -1.137 1.00 84.56 398 GLN A O 1
ATOM 3201 N N . VAL A 1 399 ? 33.940 -18.087 -1.996 1.00 74.12 399 VAL A N 1
ATOM 3202 C CA . VAL A 1 399 ? 34.812 -17.041 -1.447 1.00 74.12 399 VAL A CA 1
ATOM 3203 C C . VAL A 1 399 ? 34.558 -16.944 0.065 1.00 74.12 399 VAL A C 1
ATOM 3205 O O . VAL A 1 399 ? 33.480 -16.507 0.475 1.00 74.12 399 VAL A O 1
ATOM 3208 N N . PRO A 1 400 ? 35.517 -17.327 0.935 1.00 56.56 400 PRO A N 1
ATOM 3209 C CA . PRO A 1 400 ? 35.323 -17.237 2.374 1.00 56.56 400 PRO A CA 1
ATOM 3210 C C . PRO A 1 400 ? 35.120 -15.771 2.752 1.00 56.56 400 PRO A C 1
ATOM 3212 O O . PRO A 1 400 ? 35.991 -14.937 2.506 1.00 56.56 400 PRO A O 1
ATOM 3215 N N . CYS A 1 401 ? 33.980 -15.454 3.366 1.00 50.94 401 CYS A N 1
ATOM 3216 C CA . CYS A 1 401 ? 33.773 -14.157 3.996 1.00 50.94 401 CYS A CA 1
ATOM 3217 C C . CYS A 1 401 ? 34.923 -13.932 4.997 1.00 50.94 401 CYS A C 1
ATOM 3219 O O . CYS A 1 401 ? 35.083 -14.758 5.905 1.00 50.94 401 CYS A O 1
ATOM 3221 N N . PRO A 1 402 ? 35.756 -12.880 4.867 1.00 47.72 402 PRO A N 1
ATOM 3222 C CA . PRO A 1 402 ? 36.807 -12.615 5.835 1.00 47.72 402 PRO A CA 1
ATOM 3223 C C . PRO A 1 402 ? 36.156 -12.098 7.122 1.00 47.72 402 PRO A C 1
ATOM 3225 O O . PRO A 1 402 ? 36.102 -10.899 7.383 1.00 47.72 402 PRO A O 1
ATOM 3228 N N . LEU A 1 403 ? 35.680 -13.015 7.963 1.00 45.41 403 LEU A N 1
ATOM 3229 C CA . LEU A 1 403 ? 35.104 -12.762 9.289 1.00 45.41 403 LEU A CA 1
ATOM 3230 C C . LEU A 1 403 ? 36.144 -12.262 10.322 1.00 45.41 403 LEU A C 1
ATOM 3232 O O . LEU A 1 403 ? 35.965 -12.437 11.521 1.00 45.41 403 LEU A O 1
ATOM 3236 N N . GLY A 1 404 ? 37.234 -11.620 9.883 1.00 42.78 404 GLY A N 1
ATOM 3237 C CA . GLY A 1 404 ? 38.345 -11.201 10.745 1.00 42.78 404 GLY A CA 1
ATOM 3238 C C . GLY A 1 404 ? 38.967 -9.829 10.461 1.00 42.78 404 GLY A C 1
ATOM 3239 O O . GLY A 1 404 ? 39.889 -9.461 11.178 1.00 42.78 404 GLY A O 1
ATOM 3240 N N . ALA A 1 405 ? 38.506 -9.055 9.469 1.00 37.53 405 ALA A N 1
ATOM 3241 C CA . ALA A 1 405 ? 39.188 -7.810 9.066 1.00 37.53 405 ALA A CA 1
ATOM 3242 C C . ALA A 1 405 ? 38.423 -6.498 9.351 1.00 37.53 405 ALA A C 1
ATOM 3244 O O . ALA A 1 405 ? 38.892 -5.432 8.965 1.00 37.53 405 ALA A O 1
ATOM 3245 N N . VAL A 1 406 ? 37.271 -6.538 10.037 1.00 41.19 406 VAL A N 1
ATOM 3246 C CA . VAL A 1 406 ? 36.475 -5.323 10.356 1.00 41.19 406 VAL A CA 1
ATOM 3247 C C . VAL A 1 406 ? 36.583 -4.908 11.835 1.00 41.19 406 VAL A C 1
ATOM 3249 O O . VAL A 1 406 ? 36.034 -3.892 12.250 1.00 41.19 406 VAL A O 1
ATOM 3252 N N . ALA A 1 407 ? 37.372 -5.618 12.645 1.00 36.62 407 ALA A N 1
ATOM 3253 C CA . ALA A 1 407 ? 37.767 -5.154 13.975 1.00 36.62 407 ALA A CA 1
ATOM 3254 C C . ALA A 1 407 ? 39.100 -4.390 13.888 1.00 36.62 407 ALA A C 1
ATOM 3256 O O . ALA A 1 407 ? 40.141 -4.902 14.286 1.00 36.62 407 ALA A O 1
ATOM 3257 N N . GLY A 1 408 ? 39.079 -3.177 13.331 1.00 38.75 408 GLY A N 1
ATOM 3258 C CA . GLY A 1 408 ? 40.242 -2.283 13.375 1.00 38.75 408 GLY A CA 1
ATOM 3259 C C . GLY A 1 408 ? 40.539 -1.550 12.075 1.00 38.75 408 GLY A C 1
ATOM 3260 O O . GLY A 1 408 ? 41.562 -1.779 11.446 1.00 38.75 408 GLY A O 1
ATOM 3261 N N . SER A 1 409 ? 39.681 -0.616 11.683 1.00 29.91 409 SER A N 1
ATOM 3262 C CA . SER A 1 409 ? 40.153 0.583 10.985 1.00 29.91 409 SER A CA 1
ATOM 3263 C C . SER A 1 409 ? 39.162 1.712 11.222 1.00 29.91 409 SER A C 1
ATOM 3265 O O . SER A 1 409 ? 38.093 1.802 10.627 1.00 29.91 409 SER A O 1
ATOM 3267 N N . SER A 1 410 ? 39.539 2.556 12.176 1.00 34.38 410 SER A N 1
ATOM 3268 C CA . SER A 1 410 ? 39.080 3.929 12.302 1.00 34.38 410 SER A CA 1
ATOM 3269 C C . SER A 1 410 ? 39.222 4.648 10.961 1.00 34.38 410 SER A C 1
ATOM 3271 O O . SER A 1 410 ? 40.336 4.761 10.449 1.00 34.38 410 SER A O 1
ATOM 3273 N N . TRP A 1 411 ? 38.123 5.177 10.439 1.00 32.97 411 TRP A N 1
ATOM 3274 C CA . TRP A 1 411 ? 38.156 6.246 9.448 1.00 32.97 411 TRP A CA 1
ATOM 3275 C C . TRP A 1 411 ? 37.676 7.514 10.146 1.00 32.97 411 TRP A C 1
ATOM 3277 O O . TRP A 1 411 ? 36.550 7.560 10.647 1.00 32.97 411 TRP A O 1
ATOM 3287 N N . GLY A 1 412 ? 38.608 8.459 10.289 1.00 34.09 412 GLY A N 1
ATOM 3288 C CA . GLY A 1 412 ? 38.341 9.833 10.708 1.00 34.09 412 GLY A CA 1
ATOM 3289 C C . GLY A 1 412 ? 37.878 10.708 9.557 1.00 34.09 412 GLY A C 1
ATOM 3290 O O . GLY A 1 412 ? 37.851 10.213 8.406 1.00 34.09 412 GLY A O 1
#

pLDDT: mean 88.44, std 13.32, range [29.91, 98.44]

Sequence (412 aa):
SMESSLKYINKKFPNLDTRSSTQQLGPVQKEKTEIVRALSPFYQSFVDIMEFRDHVYELLNTIDASQCYFDIHVNYNFTKSYLDLIVTYTSVILLLARIEDRKVLIGMYNCAHEMIHGSSDPSFARLGHMILEYDNPLRKLMEEFGPHTKAVSNTLLSLHFLFARRNQTADQWRKDQLLSLISNSMAMLAPANSDTTPCSPPPLTLSPFLSAAVGFLLCHGCLGSVPQCLELWRAALRGSLYLTLVRDEVLLIHKVTEEAFGAIKGYGKRVADIKECKEHVLTHSGQVHRGRRAFLRIAVQELVNILIDEPGLLGPKAVYVFMALSFCRDEVTWLCRHSEPIAKIKNPEDFIESQLAELLFLMEELRSLLRQHLSLIQRYHLQYLVRFDAQVLSDIIQVPCPLGAVAGSSWG

Radius of gyration: 26.38 Å; Cα contacts (8 Å, |Δi|>4): 390; chains: 1; bounding box: 79×49×70 Å

InterPro domains:
  IPR019137 Nck-associated protein 1 [PF09735] (1-398)
  IPR019137 Nck-associated protein 1 [PTHR12093] (1-398)